Protein AF-A0A7C6Z0T1-F1 (afdb_monomer)

Mean predicted aligned error: 11.5 Å

Nearest PDB structures (foldseek):
  4zk5-assembly1_B  TM=3.422E-01  e=7.223E+00  Homo sapiens
  8opz-assembly1_A  TM=2.026E-01  e=3.268E+00  Acinetobacter phage APK16

Foldseek 3Di:
DDDDFLDDDFLVRDDQVDWDADLQLRHTWGFDDDPPTGTDDDDDPDDALSRLAGPRDDDPPRDPDLLLNLCVLCFQQWWWFFDDQQETWIKRFQDDAFPVLLVLCVVLQKKKWKQPVDPDPVQIDIDGSVPRGIDTAQAQDQFMAIAMPPHCPPVVNCVVPVPDDRNVRCCSRPGSGGRGDDLQQWKFFDDPGTTIIWGFAEEDEAQGKIKHKDLDDDDDFPQKDWDWRHWYWHDDRPDTRIITMTIIHRHDDDPRVQRSNVNSRYGYAHADWDKAWDDDDWDDDHQETEDLDQKTKIWTQGSVRDIWIWMGHQQDIGTPDPDPDDDQWDWDDDPHRWIFTWGHDPPDPTRTHRNHTYHHDNVVPPPPPPVPFDWDADPVRDTDTDDPVND

Secondary structure (DSSP, 8-state):
----SSPPPPGGG--TTS-EE-TTT--EEEEE-STT-EEEEPP-SS--HHHHT-TT--STT----HHHHHHHHTTBSPEEEEEETTEEEEEEE-----HHHHHHHHHTT-EEEE-TT-SSGGG-EEEEGGG-SEEEE-B--SEE-EEEES-TTSHHHHHHH-SSSTTHHHIIIIIT-EE---TTT-EEE-BTTEEEBPPTT-EEETT-EEEEEESSPPP-BTTEEEEEEEEEEEEETTEEEEEEEEEEEE-S--HHHHHHHHHTT-EEESS--EEEEEES-EEEETTEEEESSSEEEEEEE-TT--EEEEEEETTEEEESS------SEEEEE-SSS-EEEEE--SSS--PPPEEEEEEE-GGG---------EEEE-TTS-EEEE-TT--

Structure (mmCIF, N/CA/C/O backbone):
data_AF-A0A7C6Z0T1-F1
#
_entry.id   AF-A0A7C6Z0T1-F1
#
loop_
_atom_site.group_PDB
_atom_site.id
_atom_site.type_symbol
_atom_site.label_atom_id
_atom_site.label_alt_id
_atom_site.label_comp_id
_atom_site.label_asym_id
_atom_site.label_entity_id
_atom_site.label_seq_id
_atom_site.pdbx_PDB_ins_code
_atom_site.Cartn_x
_atom_site.Cartn_y
_atom_site.Cartn_z
_atom_site.occupancy
_atom_site.B_iso_or_equiv
_atom_site.auth_seq_id
_atom_site.auth_comp_id
_atom_site.auth_asym_id
_atom_site.auth_atom_id
_atom_site.pdbx_PDB_model_num
ATOM 1 N N . MET A 1 1 ? -2.998 4.174 37.903 1.00 24.50 1 MET A N 1
ATOM 2 C CA . MET A 1 1 ? -3.736 4.314 36.627 1.00 24.50 1 MET A CA 1
ATOM 3 C C . MET A 1 1 ? -2.753 4.295 35.470 1.00 24.50 1 MET A C 1
ATOM 5 O O . MET A 1 1 ? -1.890 5.161 35.370 1.00 24.50 1 MET A O 1
ATOM 9 N N . ASP A 1 2 ? -2.825 3.229 34.684 1.00 23.83 2 ASP A N 1
ATOM 10 C CA . ASP A 1 2 ? -1.781 2.740 33.786 1.00 23.83 2 ASP A CA 1
ATOM 11 C C . ASP A 1 2 ? -1.887 3.425 32.408 1.00 23.83 2 ASP A C 1
ATOM 13 O O . ASP A 1 2 ? -2.858 3.247 31.675 1.00 23.83 2 ASP A O 1
ATOM 17 N N . LYS A 1 3 ? -0.918 4.289 32.086 1.00 34.62 3 LYS A N 1
ATOM 18 C CA . LYS A 1 3 ? -0.900 5.140 30.885 1.00 34.62 3 LYS A CA 1
ATOM 19 C C . LYS A 1 3 ? -0.405 4.333 29.674 1.00 34.62 3 LYS A C 1
ATOM 21 O O . LYS A 1 3 ? 0.798 4.228 29.462 1.00 34.62 3 LYS A O 1
ATOM 26 N N . ARG A 1 4 ? -1.324 3.788 28.872 1.00 37.12 4 ARG A N 1
ATOM 27 C CA . ARG A 1 4 ? -1.044 3.054 27.621 1.00 37.12 4 ARG A CA 1
ATOM 28 C C . ARG A 1 4 ? -1.703 3.779 26.456 1.00 37.12 4 ARG A C 1
ATOM 30 O O . ARG A 1 4 ? -2.867 3.541 26.204 1.00 37.12 4 ARG A O 1
ATOM 37 N N . ASN A 1 5 ? -1.018 4.707 25.799 1.00 39.62 5 ASN A N 1
ATOM 38 C CA . ASN A 1 5 ? -1.567 5.411 24.635 1.00 39.62 5 ASN A CA 1
ATOM 39 C C . ASN A 1 5 ? -0.422 5.808 23.714 1.00 39.62 5 ASN A C 1
ATOM 41 O O . ASN A 1 5 ? 0.692 5.969 24.206 1.00 39.62 5 ASN A O 1
ATOM 45 N N . GLY A 1 6 ? -0.697 6.033 22.427 1.00 46.22 6 GLY A N 1
ATOM 46 C CA . GLY A 1 6 ? 0.229 6.540 21.399 1.00 46.22 6 GLY A CA 1
ATOM 47 C C . GLY A 1 6 ? 0.864 7.917 21.672 1.00 46.22 6 GLY A C 1
ATOM 48 O O . GLY A 1 6 ? 1.210 8.649 20.748 1.00 46.22 6 GLY A O 1
ATOM 49 N N . LYS A 1 7 ? 1.044 8.293 22.941 1.00 56.81 7 LYS A N 1
ATOM 50 C CA . LYS A 1 7 ? 1.884 9.400 23.375 1.00 56.81 7 LYS A CA 1
ATOM 51 C C . LYS A 1 7 ? 3.344 9.052 23.121 1.00 56.81 7 LYS A C 1
ATOM 53 O O . LYS A 1 7 ? 3.804 7.950 23.405 1.00 56.81 7 LYS A O 1
ATOM 58 N N . ARG A 1 8 ? 4.085 10.034 22.611 1.00 69.12 8 ARG A N 1
ATOM 59 C CA . ARG A 1 8 ? 5.542 9.957 22.548 1.00 69.12 8 ARG A CA 1
ATOM 60 C C . ARG A 1 8 ? 6.061 9.917 23.982 1.00 69.12 8 ARG A C 1
ATOM 62 O O . ARG A 1 8 ? 5.852 10.870 24.728 1.00 69.12 8 ARG A O 1
ATOM 69 N N . THR A 1 9 ? 6.696 8.817 24.354 1.00 76.69 9 THR A N 1
ATOM 70 C CA . THR A 1 9 ? 7.371 8.684 25.645 1.00 76.69 9 THR A CA 1
ATOM 71 C C . THR A 1 9 ? 8.794 9.189 25.483 1.00 76.69 9 THR A C 1
ATOM 73 O O . THR A 1 9 ? 9.476 8.802 24.535 1.00 76.69 9 THR A O 1
ATOM 76 N N . HIS A 1 10 ? 9.239 10.070 26.375 1.00 82.44 10 HIS A N 1
ATOM 77 C CA . HIS A 1 10 ? 10.649 10.426 26.456 1.00 82.44 10 HIS A CA 1
ATOM 78 C C . HIS A 1 10 ? 11.412 9.298 27.161 1.00 82.44 10 HIS A C 1
ATOM 80 O O . HIS A 1 10 ? 10.856 8.625 28.027 1.00 82.44 10 HIS A O 1
ATOM 86 N N . TYR A 1 11 ? 12.678 9.062 26.806 1.00 80.75 11 TYR A N 1
ATOM 87 C CA . TYR A 1 11 ? 13.440 7.928 27.349 1.00 80.75 11 TYR A CA 1
ATOM 88 C C . TYR A 1 11 ? 13.583 7.984 28.883 1.00 80.75 11 TYR A C 1
ATOM 90 O O . TYR A 1 11 ? 13.700 6.942 29.520 1.00 80.75 11 TYR A O 1
ATOM 98 N N . SER A 1 12 ? 13.535 9.182 29.479 1.00 82.50 12 SER A N 1
ATOM 99 C CA . SER A 1 12 ? 13.567 9.389 30.937 1.00 82.50 12 SER A CA 1
ATOM 100 C C . SER A 1 12 ? 12.354 8.802 31.654 1.00 82.50 12 SER A C 1
ATOM 102 O O . SER A 1 12 ? 12.466 8.355 32.789 1.00 82.50 12 SER A O 1
ATOM 104 N N . ASP A 1 13 ? 11.207 8.777 30.978 1.00 84.62 13 ASP A N 1
ATOM 105 C CA . ASP A 1 13 ? 9.925 8.356 31.549 1.00 84.62 13 ASP A CA 1
ATOM 106 C C . ASP A 1 13 ? 9.608 6.897 31.180 1.00 84.62 13 ASP A C 1
ATOM 108 O O . ASP A 1 13 ? 8.561 6.346 31.538 1.00 84.62 13 ASP A O 1
ATOM 112 N N . ALA A 1 14 ? 10.506 6.270 30.417 1.00 83.44 14 ALA A N 1
ATOM 113 C CA . ALA A 1 14 ? 10.336 4.941 29.878 1.00 83.44 14 ALA A CA 1
ATOM 114 C C . ALA A 1 14 ? 10.641 3.875 30.937 1.00 83.44 14 ALA A C 1
ATOM 116 O O . ALA A 1 14 ? 11.731 3.787 31.498 1.00 83.44 14 ALA A O 1
ATOM 117 N N . LYS A 1 15 ? 9.674 2.992 31.172 1.00 82.88 15 LYS A N 1
ATOM 118 C CA . LYS A 1 15 ? 9.852 1.790 31.994 1.00 82.88 15 LYS A CA 1
ATOM 119 C C . LYS A 1 15 ? 10.455 0.663 31.160 1.00 82.88 15 LYS A C 1
ATOM 121 O O . LYS A 1 15 ? 9.903 0.335 30.113 1.00 82.88 15 LYS A O 1
ATOM 126 N N . ARG A 1 16 ? 11.524 0.023 31.652 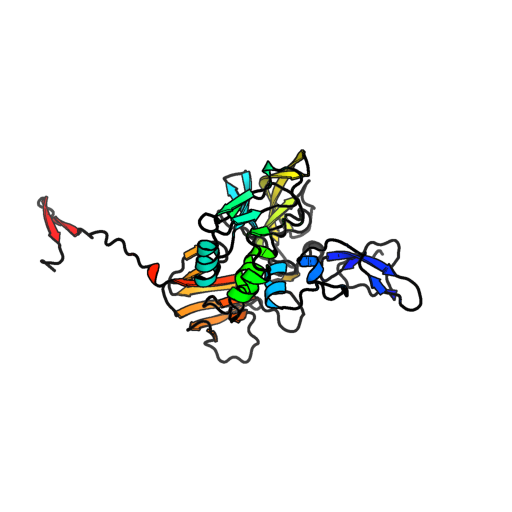1.00 78.31 16 ARG A N 1
ATOM 127 C CA . ARG A 1 16 ? 12.214 -1.096 30.969 1.00 78.31 16 ARG A CA 1
ATOM 128 C C . ARG A 1 16 ? 11.331 -2.318 30.696 1.00 78.31 16 ARG A C 1
ATOM 130 O O . ARG A 1 16 ? 11.587 -3.033 29.740 1.00 78.31 16 ARG A O 1
ATOM 137 N N . SER A 1 17 ? 10.308 -2.558 31.517 1.00 77.25 17 SER A N 1
ATOM 138 C CA . SER A 1 17 ? 9.376 -3.684 31.355 1.00 77.25 17 SER A CA 1
ATOM 139 C C . SER A 1 17 ? 8.344 -3.484 30.242 1.00 77.25 17 SER A C 1
ATOM 141 O O . SER A 1 17 ? 7.552 -4.384 29.974 1.00 77.25 17 SER A O 1
ATOM 143 N N . ILE A 1 18 ? 8.319 -2.309 29.609 1.00 80.62 18 ILE A N 1
ATOM 144 C CA . ILE A 1 18 ? 7.345 -1.963 28.577 1.00 80.62 18 ILE A CA 1
ATOM 145 C C . ILE A 1 18 ? 8.032 -2.011 27.206 1.00 80.62 18 ILE A C 1
ATOM 147 O O . ILE A 1 18 ? 9.097 -1.412 27.046 1.00 80.62 18 ILE A O 1
ATOM 151 N N . PRO A 1 19 ? 7.446 -2.690 26.203 1.00 82.19 19 PRO A N 1
ATOM 152 C CA . PRO A 1 19 ? 7.929 -2.613 24.832 1.00 82.19 19 PRO A CA 1
ATOM 153 C C . PRO A 1 19 ? 7.562 -1.259 24.213 1.00 82.19 19 PRO A C 1
ATOM 155 O O . PRO A 1 19 ? 6.434 -0.785 24.356 1.00 82.19 19 PRO A O 1
ATOM 158 N N . TYR A 1 20 ? 8.503 -0.662 23.486 1.00 85.06 20 TYR A N 1
ATOM 159 C CA . TYR A 1 20 ? 8.300 0.583 22.745 1.00 85.06 20 TYR A CA 1
ATOM 160 C C . TYR A 1 20 ? 8.510 0.345 21.259 1.00 85.06 20 TYR A C 1
ATOM 162 O O . TYR A 1 20 ? 9.234 -0.566 20.863 1.00 85.06 20 TYR A O 1
ATOM 170 N N . GLU A 1 21 ? 7.904 1.194 20.435 1.00 86.81 21 GLU A N 1
ATOM 171 C CA . GLU A 1 21 ? 8.063 1.162 18.986 1.00 86.81 21 GLU A CA 1
ATOM 172 C C . GLU A 1 21 ? 8.558 2.518 18.483 1.00 86.81 21 GLU A C 1
ATOM 174 O O . GLU A 1 21 ? 8.157 3.575 18.980 1.00 86.81 21 GLU A O 1
ATOM 179 N N . CYS A 1 22 ? 9.430 2.501 17.480 1.00 83.44 22 CYS A N 1
ATOM 180 C CA . CYS A 1 22 ? 9.864 3.704 16.801 1.00 83.44 22 CYS A CA 1
ATOM 181 C C . CYS A 1 22 ? 8.679 4.340 16.084 1.00 83.44 22 CYS A C 1
ATOM 183 O O . CYS A 1 22 ? 8.003 3.702 15.281 1.00 83.44 22 CYS A O 1
ATOM 185 N N . ARG A 1 23 ? 8.471 5.640 16.287 1.00 77.50 23 ARG A N 1
ATOM 186 C CA . ARG A 1 23 ? 7.412 6.381 15.593 1.00 77.50 23 ARG A CA 1
ATOM 187 C C . ARG A 1 23 ? 7.583 6.381 14.068 1.00 77.50 23 ARG A C 1
ATOM 189 O O . ARG A 1 23 ? 6.603 6.570 13.346 1.00 77.50 23 ARG A O 1
ATOM 196 N N . ASP A 1 24 ? 8.808 6.201 13.574 1.00 76.88 24 ASP A N 1
ATOM 197 C CA . ASP A 1 24 ? 9.100 6.355 12.157 1.00 76.88 24 ASP A CA 1
ATOM 198 C C . ASP A 1 24 ? 9.023 5.076 11.330 1.00 76.88 24 ASP A C 1
ATOM 200 O O . ASP A 1 24 ? 8.446 5.116 10.244 1.00 76.88 24 ASP A O 1
ATOM 204 N N . CYS A 1 25 ? 9.548 3.958 11.820 1.00 79.62 25 CYS A N 1
ATOM 205 C CA . CYS A 1 25 ? 9.440 2.661 11.141 1.00 79.62 25 CYS A CA 1
ATOM 206 C C . CYS A 1 25 ? 8.474 1.685 11.825 1.00 79.62 25 CYS A C 1
ATOM 208 O O . CYS A 1 25 ? 8.220 0.618 11.274 1.00 79.62 25 CYS A O 1
ATOM 210 N N . LEU A 1 26 ? 7.916 2.042 12.990 1.00 80.62 26 LEU A N 1
ATOM 211 C CA . LEU A 1 26 ? 7.033 1.192 13.801 1.00 80.62 26 LEU A CA 1
ATOM 212 C C . LEU A 1 26 ? 7.696 -0.118 14.255 1.00 80.62 26 LEU A C 1
ATOM 214 O O . LEU A 1 26 ? 7.017 -1.118 14.508 1.00 80.62 26 LEU A O 1
ATOM 218 N N . GLU A 1 27 ? 9.024 -0.128 14.334 1.00 84.88 27 GLU A N 1
ATOM 219 C CA . GLU A 1 27 ? 9.790 -1.273 14.814 1.00 84.88 27 GLU A CA 1
ATOM 220 C C . GLU A 1 27 ? 10.020 -1.210 16.314 1.00 84.88 27 GLU A C 1
ATOM 222 O O . GLU A 1 27 ? 10.119 -0.110 16.859 1.00 84.88 27 GLU A O 1
ATOM 227 N N . PRO A 1 28 ? 10.150 -2.363 16.989 1.00 87.00 28 PRO A N 1
ATOM 228 C CA . PRO A 1 28 ? 10.516 -2.389 18.392 1.00 87.00 28 PRO A CA 1
ATOM 229 C C . PRO A 1 28 ? 11.826 -1.635 18.649 1.00 87.00 28 PRO A C 1
ATOM 231 O O . PRO A 1 28 ? 12.829 -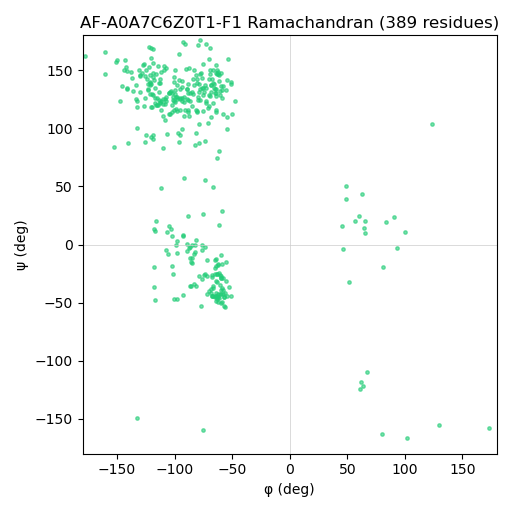1.845 17.964 1.00 87.00 28 PRO A O 1
ATOM 234 N N . VAL A 1 29 ? 11.817 -0.787 19.671 1.00 86.94 29 VAL A N 1
ATOM 235 C CA . VAL A 1 29 ? 13.000 -0.096 20.189 1.00 86.94 29 VAL A CA 1
ATOM 236 C C . VAL A 1 29 ? 13.185 -0.446 21.655 1.00 86.94 29 VAL A C 1
ATOM 238 O O . VAL A 1 29 ? 12.219 -0.633 22.397 1.00 86.94 29 VAL A O 1
ATOM 241 N N . HIS A 1 30 ? 14.439 -0.525 22.081 1.00 86.38 30 HIS A N 1
ATOM 242 C CA . HIS A 1 30 ? 14.788 -0.773 23.472 1.00 86.38 30 HIS A CA 1
ATOM 243 C C . HIS A 1 30 ? 15.379 0.484 24.107 1.00 86.38 30 HIS A C 1
ATOM 245 O O . HIS A 1 30 ? 16.011 1.308 23.440 1.00 86.38 30 HIS A O 1
ATOM 251 N N . LEU A 1 31 ? 15.167 0.621 25.414 1.00 86.31 31 LEU A N 1
ATOM 252 C CA . LEU A 1 31 ? 15.744 1.691 26.213 1.00 86.31 31 LEU A CA 1
ATOM 253 C C . LEU A 1 31 ? 17.189 1.335 26.577 1.00 86.31 31 LEU A C 1
ATOM 255 O O . LEU A 1 31 ? 17.421 0.403 27.351 1.00 86.31 31 LEU A O 1
ATOM 259 N N . ARG A 1 32 ? 18.161 2.093 26.065 1.00 84.12 32 ARG A N 1
ATOM 260 C CA . ARG A 1 32 ? 19.537 2.060 26.576 1.00 84.12 32 ARG A CA 1
ATOM 261 C C . ARG A 1 32 ? 19.607 2.875 27.863 1.00 84.12 32 ARG A C 1
ATOM 263 O O . ARG A 1 32 ? 19.059 3.970 27.933 1.00 84.12 32 ARG A O 1
ATOM 270 N N . GLY A 1 33 ? 20.256 2.327 28.888 1.00 77.81 33 GLY A N 1
ATOM 271 C CA . GLY A 1 33 ? 20.547 3.042 30.134 1.00 77.81 33 GLY A CA 1
ATOM 272 C C . GLY A 1 33 ? 21.919 3.722 30.115 1.00 77.81 33 GLY A C 1
ATOM 273 O O . GLY A 1 33 ? 22.709 3.507 29.200 1.00 77.81 33 GLY A O 1
ATOM 274 N N . GLY A 1 34 ? 22.220 4.496 31.160 1.00 79.06 34 GLY A N 1
ATOM 275 C CA . GLY A 1 34 ? 23.516 5.160 31.353 1.00 79.06 34 GLY A CA 1
ATOM 276 C C . GLY A 1 34 ? 23.500 6.649 30.994 1.00 79.06 34 GLY A C 1
ATOM 277 O O . GLY A 1 34 ? 22.436 7.240 30.834 1.00 79.06 34 GLY A O 1
ATOM 278 N N . LYS A 1 35 ? 24.690 7.260 30.870 1.00 75.81 35 LYS A N 1
ATOM 279 C CA . LYS A 1 35 ? 24.850 8.706 30.594 1.00 75.81 35 LYS A CA 1
ATOM 280 C C . LYS A 1 35 ? 24.207 9.153 29.270 1.00 75.81 35 LYS A C 1
ATOM 282 O O . LYS A 1 35 ? 23.764 10.288 29.173 1.00 75.81 35 LYS A O 1
ATOM 287 N N . ASN A 1 36 ? 24.097 8.242 28.301 1.00 79.56 36 ASN A N 1
ATOM 288 C CA . ASN A 1 36 ? 23.466 8.466 26.997 1.00 79.56 36 ASN A CA 1
ATOM 289 C C . ASN A 1 36 ? 22.170 7.652 26.873 1.00 79.56 36 ASN A C 1
ATOM 291 O O . ASN A 1 36 ? 21.998 6.897 25.914 1.00 79.56 36 ASN A O 1
ATOM 295 N N . ALA A 1 37 ? 21.296 7.723 27.881 1.00 83.19 37 ALA A N 1
ATOM 296 C CA . ALA A 1 37 ? 20.032 7.001 27.839 1.00 83.19 37 ALA A CA 1
ATOM 297 C C . ALA A 1 37 ? 19.189 7.464 26.641 1.00 83.19 37 ALA A C 1
ATOM 299 O O . ALA A 1 37 ? 18.990 8.657 26.429 1.00 83.19 37 ALA A O 1
ATOM 300 N N . CYS A 1 38 ? 18.723 6.516 25.834 1.00 85.88 38 CYS A N 1
ATOM 301 C CA . CYS A 1 38 ? 17.947 6.795 24.632 1.00 85.88 38 CYS A CA 1
ATOM 302 C C . CYS A 1 38 ? 17.167 5.556 24.187 1.00 85.88 38 CYS A C 1
ATOM 304 O O . CYS A 1 38 ? 17.437 4.433 24.625 1.00 85.88 38 CYS A O 1
ATOM 306 N N . PHE A 1 39 ? 16.203 5.753 23.291 1.00 86.81 39 PHE A N 1
ATOM 307 C CA . PHE A 1 39 ? 15.641 4.646 22.527 1.00 86.81 39 PHE A CA 1
ATOM 308 C C . PHE A 1 39 ? 16.576 4.284 21.387 1.00 86.81 39 PHE A C 1
ATOM 310 O O . PHE A 1 39 ? 17.087 5.164 20.697 1.00 86.81 39 PHE A O 1
ATOM 317 N N . SER A 1 40 ? 16.765 2.991 21.157 1.00 84.88 40 SER A N 1
ATOM 318 C CA . SER A 1 40 ? 17.551 2.537 20.022 1.00 84.88 40 SER A CA 1
ATOM 319 C C . SER A 1 40 ? 16.966 1.293 19.378 1.00 84.88 40 SER A C 1
ATOM 321 O O . SER A 1 40 ? 16.357 0.450 20.042 1.00 84.88 40 SER A O 1
ATOM 323 N N . HIS A 1 41 ? 17.182 1.190 18.074 1.00 85.75 41 HIS A N 1
ATOM 324 C CA . HIS A 1 41 ? 16.866 -0.001 17.310 1.00 85.75 41 HIS A CA 1
ATOM 325 C C . HIS A 1 41 ? 17.883 -1.109 17.571 1.00 85.75 41 HIS A C 1
ATOM 327 O O . HIS A 1 41 ? 19.046 -0.852 17.898 1.00 85.75 41 HIS A O 1
ATOM 333 N N . ASN A 1 42 ? 17.449 -2.349 17.366 1.00 81.25 42 ASN A N 1
ATOM 334 C CA . ASN A 1 42 ? 18.370 -3.474 17.291 1.00 81.25 42 ASN A CA 1
ATOM 335 C C . ASN A 1 42 ? 19.204 -3.388 15.997 1.00 81.25 42 ASN A C 1
ATOM 337 O O . ASN A 1 42 ? 18.686 -2.930 14.970 1.00 81.25 42 ASN A O 1
ATOM 341 N N . PRO A 1 43 ? 20.471 -3.836 16.016 1.00 78.62 43 PRO A N 1
ATOM 342 C CA . PRO A 1 43 ? 21.242 -4.041 14.794 1.00 78.62 43 PRO A CA 1
ATOM 343 C C . PRO A 1 43 ? 20.543 -5.077 13.903 1.00 78.62 43 PRO A C 1
ATOM 345 O O . PRO A 1 43 ? 20.135 -6.135 14.381 1.00 78.62 43 PRO A O 1
ATOM 348 N N . ILE A 1 44 ? 20.392 -4.775 12.611 1.00 79.69 44 ILE A N 1
ATOM 349 C CA . ILE A 1 44 ? 19.783 -5.673 11.618 1.00 79.69 44 ILE A CA 1
ATOM 350 C C . ILE A 1 44 ? 20.703 -5.698 10.401 1.00 79.69 44 ILE A C 1
ATOM 352 O O . ILE A 1 44 ? 20.899 -4.664 9.766 1.00 79.69 44 ILE A O 1
ATOM 356 N N . LEU A 1 45 ? 21.238 -6.876 10.068 1.00 71.25 45 LEU A N 1
ATOM 357 C CA . LEU A 1 45 ? 22.171 -7.050 8.947 1.00 71.25 45 LEU A CA 1
ATOM 358 C C . LEU A 1 45 ? 21.494 -6.792 7.589 1.00 71.25 45 LEU A C 1
ATOM 360 O O . LEU A 1 45 ? 22.021 -6.058 6.759 1.00 71.25 45 LEU A O 1
ATOM 364 N N . ASN A 1 46 ? 20.285 -7.326 7.387 1.00 78.00 46 ASN A N 1
ATOM 365 C CA . ASN A 1 46 ? 19.553 -7.226 6.122 1.00 78.00 46 ASN A CA 1
ATOM 366 C C . ASN A 1 46 ? 18.333 -6.320 6.261 1.00 78.00 46 ASN A C 1
ATOM 368 O O . ASN A 1 46 ? 17.214 -6.781 6.485 1.00 78.00 46 ASN A O 1
ATOM 372 N N . ARG A 1 47 ? 18.558 -5.008 6.151 1.00 82.75 47 ARG A N 1
ATOM 373 C CA . ARG A 1 47 ? 17.471 -4.036 6.282 1.00 82.75 47 ARG A CA 1
ATOM 374 C C . ARG A 1 47 ? 16.567 -3.976 5.055 1.00 82.75 47 ARG A C 1
ATOM 376 O O . ARG A 1 47 ? 17.045 -3.798 3.931 1.00 82.75 47 ARG A O 1
ATOM 383 N N . THR A 1 48 ? 15.261 -3.970 5.300 1.00 87.12 48 THR A N 1
ATOM 384 C CA . THR A 1 48 ? 14.240 -3.605 4.318 1.00 87.12 48 THR A CA 1
ATOM 385 C C . THR A 1 48 ? 14.385 -2.132 3.906 1.00 87.12 48 THR A C 1
ATOM 387 O O . THR A 1 48 ? 14.865 -1.299 4.685 1.00 87.12 48 THR A O 1
ATOM 390 N N . PRO A 1 49 ? 13.937 -1.754 2.702 1.00 87.62 49 PRO A N 1
ATOM 391 C CA . PRO A 1 49 ? 13.857 -0.357 2.277 1.00 87.62 49 PRO A CA 1
ATOM 392 C C . PRO A 1 49 ? 13.088 0.549 3.249 1.00 87.62 49 PRO A C 1
ATOM 394 O O . PRO A 1 49 ? 13.505 1.683 3.483 1.00 87.62 49 PRO A O 1
ATOM 397 N N . LEU A 1 50 ? 12.020 0.051 3.889 1.00 86.75 50 LEU A N 1
ATOM 398 C CA . LEU A 1 50 ? 11.299 0.808 4.919 1.00 86.75 50 LEU A CA 1
ATOM 399 C C . LEU A 1 50 ? 12.189 1.119 6.130 1.00 86.75 50 LEU A C 1
ATOM 401 O O . LEU A 1 50 ? 12.241 2.269 6.564 1.00 86.75 50 LEU A O 1
ATOM 405 N N . GLN A 1 51 ? 12.947 0.139 6.625 1.00 86.69 51 GLN A N 1
ATOM 406 C CA . GLN A 1 51 ? 13.913 0.350 7.711 1.00 86.69 51 GLN A CA 1
ATOM 407 C C . GLN A 1 51 ? 15.014 1.341 7.303 1.00 86.69 51 GLN A C 1
ATOM 409 O O . GLN A 1 51 ? 15.340 2.249 8.065 1.00 86.69 51 GLN A O 1
ATOM 414 N N . LYS A 1 52 ? 15.534 1.232 6.072 1.00 87.00 52 LYS A N 1
ATOM 415 C CA . LYS A 1 52 ? 16.550 2.151 5.519 1.00 87.00 52 LYS A CA 1
ATOM 416 C C . LYS A 1 52 ? 16.059 3.595 5.369 1.00 87.00 52 LYS A C 1
ATOM 418 O O . LYS A 1 52 ? 16.885 4.498 5.264 1.00 87.00 52 LYS A O 1
ATOM 423 N N . SER A 1 53 ? 14.746 3.828 5.367 1.00 86.38 53 SER A N 1
ATOM 424 C CA . SER A 1 53 ? 14.147 5.169 5.297 1.00 86.38 53 SER A CA 1
ATOM 425 C C . SER A 1 53 ? 13.980 5.856 6.658 1.00 86.38 53 SER A C 1
ATOM 427 O O . SER A 1 53 ? 13.678 7.050 6.712 1.00 86.38 53 SER A O 1
ATOM 429 N N . CYS A 1 54 ? 14.156 5.131 7.768 1.00 84.94 54 CYS A N 1
ATOM 430 C CA . CYS A 1 54 ? 13.908 5.682 9.094 1.00 84.94 54 CYS A CA 1
ATOM 431 C C . CYS A 1 54 ? 15.034 6.651 9.524 1.00 84.94 54 CYS A C 1
ATOM 433 O O . CYS A 1 54 ? 16.223 6.332 9.409 1.00 84.94 54 CYS A O 1
ATOM 435 N N . PRO A 1 55 ? 14.680 7.859 10.009 1.00 81.25 55 PRO A N 1
ATOM 436 C CA . PRO A 1 55 ? 15.644 8.907 10.324 1.00 81.25 55 PRO A CA 1
ATOM 437 C C . PRO A 1 55 ? 16.548 8.549 11.507 1.00 81.25 55 PRO A C 1
ATOM 439 O O . PRO A 1 55 ? 17.685 9.010 11.524 1.00 81.25 55 PRO A O 1
ATOM 442 N N . GLU A 1 56 ? 16.088 7.689 12.414 1.00 79.81 56 GLU A N 1
ATOM 443 C CA . GLU A 1 56 ? 16.803 7.270 13.628 1.00 79.81 56 GLU A CA 1
ATOM 444 C C . GLU A 1 56 ? 17.783 6.102 13.396 1.00 79.81 56 GLU A C 1
ATOM 446 O O . GLU A 1 56 ? 18.438 5.635 14.327 1.00 79.81 56 GLU A O 1
ATOM 451 N N . TYR A 1 57 ? 17.897 5.589 12.166 1.00 77.75 57 TYR A N 1
ATOM 452 C CA . TYR A 1 57 ? 18.990 4.682 11.807 1.00 77.75 57 TYR A CA 1
ATOM 453 C C . TYR A 1 57 ? 20.193 5.472 11.300 1.00 77.75 57 TYR A C 1
ATOM 455 O O . TYR A 1 57 ? 20.058 6.357 10.452 1.00 77.75 57 TYR A O 1
ATOM 463 N N . HIS A 1 58 ? 21.381 5.123 11.791 1.00 70.75 58 HIS A N 1
ATOM 464 C CA . HIS A 1 58 ? 22.637 5.823 11.490 1.00 70.75 58 HIS A CA 1
ATOM 465 C C . HIS A 1 58 ? 23.673 4.953 10.759 1.00 70.75 58 HIS A C 1
ATOM 467 O O . HIS A 1 58 ? 24.827 5.344 10.633 1.00 70.75 58 HIS A O 1
ATOM 473 N N . GLU A 1 59 ? 23.274 3.781 10.270 1.00 70.25 59 GLU A N 1
ATOM 474 C CA . GLU A 1 59 ? 24.162 2.845 9.571 1.00 70.25 59 GLU A CA 1
ATOM 475 C C . GLU A 1 59 ? 24.192 3.066 8.044 1.00 70.25 59 GLU A C 1
ATOM 477 O O . GLU A 1 59 ? 23.434 3.863 7.484 1.00 70.25 59 GLU A O 1
ATOM 482 N N . SER A 1 60 ? 25.093 2.351 7.365 1.00 67.44 60 SER A N 1
ATOM 483 C CA . SER A 1 60 ? 25.310 2.429 5.918 1.00 67.44 60 SER A CA 1
ATOM 484 C C . SER A 1 60 ? 24.084 1.976 5.101 1.00 67.44 60 SER A C 1
ATOM 486 O O . SER A 1 60 ? 23.305 1.114 5.509 1.00 67.44 60 SER A O 1
ATOM 488 N N . GLY A 1 61 ? 23.887 2.582 3.921 1.00 71.19 61 GLY A N 1
ATOM 489 C CA . GLY A 1 61 ? 22.777 2.247 3.013 1.00 71.19 61 GLY A CA 1
ATOM 490 C C . GLY A 1 61 ? 21.436 2.929 3.321 1.00 71.19 61 GLY A C 1
ATOM 491 O O . GLY A 1 61 ? 20.396 2.456 2.861 1.00 71.19 61 GLY A O 1
ATOM 492 N N . LYS A 1 62 ? 21.444 4.024 4.091 1.00 80.69 62 LYS A N 1
ATOM 493 C CA . LYS A 1 62 ? 20.259 4.842 4.388 1.00 80.69 62 LYS A CA 1
ATOM 494 C C . LYS A 1 62 ? 19.715 5.538 3.136 1.00 80.69 62 LYS A C 1
ATOM 496 O O . LYS A 1 62 ? 20.465 6.091 2.332 1.00 80.69 62 LYS A O 1
ATOM 501 N N . THR A 1 63 ? 18.393 5.551 2.993 1.00 79.44 63 THR A N 1
ATOM 502 C CA . THR A 1 63 ? 17.707 6.252 1.903 1.00 79.44 63 THR A CA 1
ATOM 503 C C . THR A 1 63 ? 17.439 7.693 2.321 1.00 79.44 63 THR A C 1
ATOM 505 O O . THR A 1 63 ? 16.652 7.941 3.229 1.00 79.44 63 THR A O 1
ATOM 508 N N . TYR A 1 64 ? 18.073 8.653 1.644 1.00 75.94 64 TYR A N 1
ATOM 509 C CA . TYR A 1 64 ? 17.898 10.088 1.921 1.00 75.94 64 TYR A CA 1
ATOM 510 C C . TYR A 1 64 ? 16.978 10.797 0.920 1.00 75.94 64 TYR A C 1
ATOM 512 O O . TYR A 1 64 ? 16.478 11.891 1.190 1.00 75.94 64 TYR A O 1
ATOM 520 N N . ASN A 1 65 ? 16.751 10.197 -0.251 1.00 81.69 65 ASN A N 1
ATOM 521 C CA . ASN A 1 65 ? 15.937 10.803 -1.293 1.00 81.69 65 ASN A CA 1
ATOM 522 C C . ASN A 1 65 ? 14.457 10.828 -0.875 1.00 81.69 65 ASN A C 1
ATOM 524 O O . ASN A 1 65 ? 13.834 9.788 -0.673 1.00 81.69 65 ASN A O 1
ATOM 528 N N . LYS A 1 66 ? 13.875 12.029 -0.783 1.00 80.00 66 LYS A N 1
ATOM 529 C CA . LYS A 1 66 ? 12.484 12.230 -0.343 1.00 80.00 66 LYS A CA 1
ATOM 530 C C . LYS A 1 66 ? 11.450 11.530 -1.232 1.00 80.00 66 LYS A C 1
ATOM 532 O O . LYS A 1 66 ? 10.437 11.075 -0.712 1.00 80.00 66 LYS A O 1
ATOM 537 N N . LEU A 1 67 ? 11.683 11.449 -2.546 1.00 78.81 67 LEU A N 1
ATOM 538 C CA . LEU A 1 67 ? 10.782 10.750 -3.469 1.00 78.81 67 LEU A CA 1
ATOM 539 C C . LEU A 1 67 ? 10.841 9.243 -3.254 1.00 78.81 67 LEU A C 1
ATOM 541 O O . LEU A 1 67 ? 9.809 8.585 -3.267 1.00 78.81 67 LEU A O 1
ATOM 545 N N . ASP A 1 68 ? 12.027 8.698 -3.022 1.00 83.31 68 ASP A N 1
ATOM 546 C CA . ASP A 1 68 ? 12.195 7.262 -2.794 1.00 83.31 68 ASP A CA 1
ATOM 547 C C . ASP A 1 68 ? 11.544 6.867 -1.463 1.00 83.31 68 ASP A C 1
ATOM 549 O O . ASP A 1 68 ? 10.739 5.939 -1.413 1.00 83.31 68 ASP A O 1
ATOM 553 N N . ILE A 1 69 ? 11.766 7.666 -0.412 1.00 83.50 69 ILE A N 1
ATOM 554 C CA . ILE A 1 69 ? 11.072 7.540 0.879 1.00 83.50 69 ILE A CA 1
ATOM 555 C C . ILE A 1 69 ? 9.548 7.613 0.691 1.00 83.50 69 ILE A C 1
ATOM 557 O O . ILE A 1 69 ? 8.816 6.839 1.310 1.00 83.50 69 ILE A O 1
ATOM 561 N N . LEU A 1 70 ? 9.044 8.515 -0.158 1.00 84.00 70 LEU A N 1
ATOM 562 C CA . LEU A 1 70 ? 7.614 8.616 -0.457 1.00 84.00 70 LEU A CA 1
ATOM 563 C C . LEU A 1 70 ? 7.076 7.306 -1.053 1.00 84.00 70 LEU A C 1
ATOM 565 O O . LEU A 1 70 ? 6.096 6.772 -0.535 1.00 84.00 70 LEU A O 1
ATOM 569 N N . TYR A 1 71 ? 7.724 6.756 -2.083 1.00 86.06 71 TYR A N 1
ATOM 570 C CA . TYR A 1 71 ? 7.320 5.472 -2.671 1.00 86.06 71 TYR A CA 1
ATOM 571 C C . TYR A 1 71 ? 7.405 4.328 -1.657 1.00 86.06 71 TYR A C 1
ATOM 573 O O . TYR A 1 71 ? 6.439 3.585 -1.502 1.00 86.06 71 TYR A O 1
ATOM 581 N N . ILE A 1 72 ? 8.498 4.233 -0.895 1.00 87.75 72 ILE A N 1
ATOM 582 C CA . ILE A 1 72 ? 8.688 3.215 0.150 1.00 87.75 72 ILE A CA 1
ATOM 583 C C . ILE A 1 72 ? 7.558 3.261 1.192 1.00 87.75 72 ILE A C 1
ATOM 585 O O . ILE A 1 72 ? 6.985 2.223 1.522 1.00 87.75 72 ILE A O 1
ATOM 589 N N . ASN A 1 73 ? 7.167 4.448 1.672 1.00 85.38 73 ASN A N 1
ATOM 590 C CA . ASN A 1 73 ? 6.066 4.597 2.639 1.00 85.38 73 ASN A CA 1
ATOM 591 C C . ASN A 1 73 ? 4.690 4.247 2.053 1.00 85.38 73 ASN A C 1
ATOM 593 O O . ASN A 1 73 ? 3.801 3.789 2.776 1.00 85.38 73 ASN A O 1
ATOM 597 N N . ASN A 1 74 ? 4.530 4.414 0.740 1.00 86.50 74 ASN A N 1
ATOM 598 C CA . ASN A 1 74 ? 3.360 3.957 -0.010 1.00 86.50 74 ASN A CA 1
ATOM 599 C C . ASN A 1 74 ? 3.444 2.454 -0.366 1.00 86.50 74 ASN A C 1
ATOM 601 O O . ASN A 1 74 ? 2.534 1.905 -0.983 1.00 86.50 74 ASN A O 1
ATOM 605 N N . GLY A 1 75 ? 4.487 1.761 0.106 1.00 86.06 75 GLY A N 1
ATOM 606 C CA . GLY A 1 75 ? 4.664 0.315 -0.002 1.00 86.06 75 GLY A CA 1
ATOM 607 C C . GLY A 1 75 ? 5.597 -0.146 -1.119 1.00 86.06 75 GLY A C 1
ATOM 608 O O . GLY A 1 75 ? 5.624 -1.344 -1.386 1.00 86.06 75 GLY A O 1
ATOM 609 N N . GLY A 1 76 ? 6.337 0.771 -1.750 1.00 87.56 76 GLY A N 1
ATOM 610 C CA . GLY A 1 76 ? 7.083 0.503 -2.976 1.00 87.56 76 GLY A CA 1
ATOM 611 C C . GLY A 1 76 ? 6.098 0.248 -4.110 1.00 87.56 76 GLY A C 1
ATOM 612 O O . GLY A 1 76 ? 5.375 1.156 -4.525 1.00 87.56 76 GLY A O 1
ATOM 613 N N . ILE A 1 77 ? 6.023 -1.003 -4.554 1.00 91.50 77 ILE A N 1
ATOM 614 C CA . ILE A 1 77 ? 4.966 -1.465 -5.451 1.00 91.50 77 ILE A CA 1
ATOM 615 C C . ILE A 1 77 ? 3.649 -1.575 -4.651 1.00 91.50 77 ILE A C 1
ATOM 617 O O . ILE A 1 77 ? 3.583 -2.305 -3.654 1.00 91.50 77 ILE A O 1
ATOM 621 N N . PRO A 1 78 ? 2.582 -0.862 -5.052 1.00 90.19 78 PRO A N 1
ATOM 622 C CA . PRO A 1 78 ? 1.344 -0.788 -4.287 1.00 90.19 78 PRO A CA 1
ATOM 623 C C . PRO A 1 78 ? 0.598 -2.127 -4.256 1.00 90.19 78 PRO A C 1
ATOM 625 O O . PRO A 1 78 ? 0.443 -2.813 -5.268 1.00 90.19 78 PRO A O 1
ATOM 628 N N . LEU A 1 79 ? 0.085 -2.467 -3.072 1.00 92.56 79 LEU A N 1
ATOM 629 C CA . LEU A 1 79 ? -0.623 -3.714 -2.797 1.00 92.56 79 LEU A CA 1
ATOM 630 C C . LEU A 1 79 ? -2.136 -3.479 -2.758 1.00 92.56 79 LEU A C 1
ATOM 632 O O . LEU A 1 79 ? -2.614 -2.589 -2.053 1.00 92.56 79 LEU A O 1
ATOM 636 N N . TYR A 1 80 ? -2.881 -4.299 -3.491 1.00 93.00 80 TYR A N 1
ATOM 637 C CA . TYR A 1 80 ? -4.330 -4.210 -3.629 1.00 93.00 80 TYR A CA 1
ATOM 638 C C . TYR A 1 80 ? -4.988 -5.460 -3.078 1.00 93.00 80 TYR A C 1
ATOM 640 O O . TYR A 1 80 ? -4.582 -6.575 -3.398 1.00 93.00 80 TYR A O 1
ATOM 648 N N . LEU A 1 81 ? -6.040 -5.256 -2.297 1.00 94.56 81 LEU A N 1
ATOM 649 C CA . LEU A 1 81 ? -6.935 -6.288 -1.811 1.00 94.56 81 LEU A CA 1
ATOM 650 C C . LEU A 1 81 ? -8.141 -6.369 -2.752 1.00 94.56 81 LEU A C 1
ATOM 652 O O . LEU A 1 81 ? -9.096 -5.604 -2.626 1.00 94.56 81 LEU A O 1
ATOM 656 N N . CYS A 1 82 ? -8.068 -7.270 -3.726 1.00 92.94 82 CYS A N 1
ATOM 657 C CA . CYS A 1 82 ? -9.097 -7.478 -4.742 1.00 92.94 82 CYS A CA 1
ATOM 658 C C . CYS A 1 82 ? -10.135 -8.486 -4.243 1.00 92.94 82 CYS A C 1
ATOM 660 O O . CYS A 1 82 ? -9.766 -9.513 -3.666 1.00 92.94 82 CYS A O 1
ATOM 662 N N . ASN A 1 83 ? -11.419 -8.227 -4.485 1.00 90.62 83 ASN A N 1
ATOM 663 C CA . ASN A 1 83 ? -12.493 -9.166 -4.167 1.00 90.62 83 ASN A CA 1
ATOM 664 C C . ASN A 1 83 ? -12.934 -9.953 -5.409 1.00 90.62 83 ASN A C 1
ATOM 666 O O . ASN A 1 83 ? -12.877 -9.497 -6.546 1.00 90.62 83 ASN A O 1
ATOM 670 N N . SER A 1 84 ? -13.389 -11.174 -5.169 1.00 87.12 84 SER A N 1
ATOM 671 C CA . SER A 1 84 ? -14.116 -12.007 -6.119 1.00 87.12 84 SER A CA 1
ATOM 672 C C . SER A 1 84 ? -15.204 -12.709 -5.310 1.00 87.12 84 SER A C 1
ATOM 674 O O . SER A 1 84 ? -14.988 -13.750 -4.681 1.00 87.12 84 SER A O 1
ATOM 676 N N . GLY A 1 85 ? -16.351 -12.037 -5.184 1.00 86.00 85 GLY A N 1
ATOM 677 C CA . GLY A 1 85 ? -17.387 -12.410 -4.221 1.00 86.00 85 GLY A CA 1
ATOM 678 C C . GLY A 1 85 ? -16.874 -12.337 -2.776 1.00 86.00 85 GLY A C 1
ATOM 679 O O . GLY A 1 85 ? -16.379 -11.301 -2.339 1.00 86.00 85 GLY A O 1
ATOM 680 N N . LYS A 1 86 ? -16.979 -13.449 -2.035 1.00 90.19 86 LYS A N 1
ATOM 681 C CA . LYS A 1 86 ? -16.531 -13.570 -0.629 1.00 90.19 86 LYS A CA 1
ATOM 682 C C . LYS A 1 86 ? -15.058 -13.974 -0.479 1.00 90.19 86 LYS A C 1
ATOM 684 O O . LYS A 1 86 ? -14.564 -14.080 0.644 1.00 90.19 86 LYS A O 1
ATOM 689 N N . ASN A 1 87 ? -14.367 -14.225 -1.588 1.00 94.19 87 ASN A N 1
ATOM 690 C CA . ASN A 1 87 ? -12.960 -14.599 -1.591 1.00 94.19 87 ASN A CA 1
ATOM 691 C C . ASN A 1 87 ? -12.123 -13.411 -2.047 1.00 94.19 87 ASN A C 1
ATOM 693 O O . ASN A 1 87 ? -12.395 -12.800 -3.079 1.00 94.19 87 ASN A O 1
ATOM 697 N N . PHE A 1 88 ? -11.087 -13.101 -1.284 1.00 95.50 88 PHE A N 1
ATOM 698 C CA . PHE A 1 88 ? -10.177 -12.012 -1.590 1.00 95.50 88 PHE A CA 1
ATOM 699 C C . PHE A 1 88 ? -8.816 -12.540 -2.022 1.00 95.50 88 PHE A C 1
ATOM 701 O O . PHE A 1 88 ? -8.408 -13.641 -1.653 1.00 95.50 88 PHE A O 1
ATOM 708 N N . LYS A 1 89 ? -8.111 -11.734 -2.814 1.00 95.31 89 LYS A N 1
ATOM 709 C CA . LYS A 1 89 ? -6.744 -11.993 -3.268 1.00 95.31 89 LYS A CA 1
ATOM 710 C C . LYS A 1 89 ? -5.938 -10.707 -3.194 1.00 95.31 89 LYS A C 1
ATOM 712 O O . LYS A 1 89 ? -6.480 -9.623 -3.405 1.00 95.31 89 LYS A O 1
ATOM 717 N N . LEU A 1 90 ? -4.642 -10.835 -2.939 1.00 94.88 90 LEU A N 1
ATOM 718 C CA . LEU A 1 90 ? -3.728 -9.705 -2.981 1.00 94.88 90 LEU A CA 1
ATOM 719 C C . LEU A 1 90 ? -3.000 -9.648 -4.320 1.00 94.88 90 LEU A C 1
ATOM 721 O O . LEU A 1 90 ? -2.553 -10.665 -4.853 1.00 94.88 90 LEU A O 1
ATOM 725 N N . ARG A 1 91 ? -2.880 -8.441 -4.864 1.00 93.81 91 ARG A N 1
ATOM 726 C CA . ARG A 1 91 ? -2.153 -8.171 -6.106 1.00 93.81 91 ARG A CA 1
ATOM 727 C C . ARG A 1 91 ? -1.262 -6.956 -5.912 1.00 93.81 91 ARG A C 1
ATOM 729 O O . ARG A 1 91 ? -1.745 -5.896 -5.519 1.00 93.81 91 ARG A O 1
ATOM 736 N N . ALA A 1 92 ? 0.028 -7.111 -6.175 1.00 93.31 92 ALA A N 1
ATOM 737 C CA . ALA A 1 92 ? 0.970 -6.003 -6.225 1.00 93.31 92 ALA A CA 1
ATOM 738 C C . ALA A 1 92 ? 1.047 -5.500 -7.670 1.00 93.31 92 ALA A C 1
ATOM 740 O O . ALA A 1 92 ? 1.525 -6.230 -8.536 1.00 93.31 92 ALA A O 1
ATOM 741 N N . TYR A 1 93 ? 0.530 -4.302 -7.946 1.00 90.62 93 TYR A N 1
ATOM 742 C CA . TYR A 1 93 ? 0.472 -3.758 -9.308 1.00 90.62 93 TYR A CA 1
ATOM 743 C C . TYR A 1 93 ? 1.715 -2.928 -9.599 1.00 90.62 93 TYR A C 1
ATOM 745 O O . TYR A 1 93 ? 2.003 -1.966 -8.888 1.00 90.62 93 TYR A O 1
ATOM 753 N N . PHE A 1 94 ? 2.444 -3.295 -10.648 1.00 89.69 94 PHE A N 1
ATOM 754 C CA . PHE A 1 94 ? 3.664 -2.604 -11.040 1.00 89.69 94 PHE A CA 1
ATOM 755 C C . PHE A 1 94 ? 3.306 -1.285 -11.717 1.00 89.69 94 PHE A C 1
ATOM 757 O O . PHE A 1 94 ? 2.711 -1.265 -12.790 1.00 89.69 94 PHE A O 1
ATOM 764 N N . SER A 1 95 ? 3.678 -0.173 -11.083 1.00 85.19 95 SER A N 1
ATOM 765 C CA . SER A 1 95 ? 3.415 1.160 -11.624 1.00 85.19 95 SER A CA 1
ATOM 766 C C . SER A 1 95 ? 4.131 1.367 -12.954 1.00 85.19 95 SER A C 1
ATOM 768 O O . SER A 1 95 ? 5.272 0.934 -13.133 1.00 85.19 95 SER A O 1
ATOM 770 N N . THR A 1 96 ? 3.529 2.127 -13.859 1.00 83.50 96 THR A N 1
ATOM 771 C CA . THR A 1 96 ? 4.082 2.347 -15.193 1.00 83.50 96 THR A CA 1
ATOM 772 C C . THR A 1 96 ? 5.387 3.155 -15.117 1.00 83.50 96 THR A C 1
ATOM 774 O O . THR A 1 96 ? 5.415 4.304 -14.647 1.00 83.50 96 THR A O 1
ATOM 777 N N . ILE A 1 97 ? 6.488 2.601 -15.626 1.00 83.31 97 ILE A N 1
ATOM 778 C CA . ILE A 1 97 ? 7.785 3.295 -15.761 1.00 83.31 97 ILE A CA 1
ATOM 779 C C . ILE A 1 97 ? 7.791 4.253 -16.966 1.00 83.31 97 ILE A C 1
ATOM 781 O O . ILE A 1 97 ? 6.787 4.397 -17.670 1.00 83.31 97 ILE A O 1
ATOM 785 N N . SER A 1 98 ? 8.865 5.016 -17.163 1.00 78.69 98 SER A N 1
ATOM 786 C CA . SER A 1 98 ? 9.005 5.866 -18.348 1.00 78.69 98 SER A CA 1
ATOM 787 C C . SER A 1 98 ? 9.198 5.019 -19.610 1.00 78.69 98 SER A C 1
ATOM 789 O O . SER A 1 98 ? 9.777 3.935 -19.557 1.00 78.69 98 SER A O 1
ATOM 791 N N . GLU A 1 99 ? 8.751 5.522 -20.763 1.00 79.88 99 GLU A N 1
ATOM 792 C CA . GLU A 1 99 ? 8.904 4.818 -22.045 1.00 79.88 99 GLU A CA 1
ATOM 793 C C . GLU A 1 99 ? 10.380 4.553 -22.375 1.00 79.88 99 GLU A C 1
ATOM 795 O O . GLU A 1 99 ? 10.740 3.488 -22.868 1.00 79.88 99 GLU A O 1
ATOM 800 N N . ASN A 1 100 ? 11.258 5.499 -22.040 1.00 78.56 100 ASN A N 1
ATOM 801 C CA . ASN A 1 100 ? 12.696 5.332 -22.202 1.00 78.56 100 ASN A CA 1
ATOM 802 C C . ASN A 1 100 ? 13.246 4.212 -21.301 1.00 78.56 100 ASN A C 1
ATOM 804 O O . ASN A 1 100 ? 14.006 3.372 -21.777 1.00 78.56 100 ASN A O 1
ATOM 808 N N . SER A 1 101 ? 12.849 4.170 -20.026 1.00 82.00 101 SER A N 1
ATOM 809 C CA . SER A 1 101 ? 13.224 3.089 -19.103 1.00 82.00 101 SER A CA 1
ATOM 810 C C . SER A 1 101 ? 12.723 1.734 -19.608 1.00 82.00 101 SER A C 1
ATOM 812 O O . SER A 1 101 ? 13.480 0.767 -19.633 1.00 82.00 101 SER A O 1
ATOM 814 N N . PHE A 1 102 ? 11.485 1.682 -20.100 1.00 85.12 102 PHE A N 1
ATOM 815 C CA . PHE A 1 102 ? 10.893 0.481 -20.685 1.00 85.12 102 PHE A CA 1
ATOM 816 C C . PHE A 1 102 ? 11.650 0.004 -21.934 1.00 85.12 102 PHE A C 1
ATOM 818 O O . PHE A 1 102 ? 12.044 -1.159 -22.004 1.00 85.12 102 PHE A O 1
ATOM 825 N N . LYS A 1 103 ? 11.933 0.900 -22.893 1.00 83.88 103 LYS A N 1
ATOM 826 C CA . LYS A 1 103 ? 12.712 0.583 -24.106 1.00 83.88 103 LYS A CA 1
ATOM 827 C C . LYS A 1 103 ? 14.096 0.041 -23.763 1.00 83.88 103 LYS A C 1
ATOM 829 O O . LYS A 1 103 ? 14.517 -0.947 -24.356 1.00 83.88 103 LYS A O 1
ATOM 834 N N . LYS A 1 104 ? 14.779 0.643 -22.787 1.00 81.56 104 LYS A N 1
ATOM 835 C CA . LYS A 1 104 ? 16.099 0.184 -22.335 1.00 81.56 104 LYS A CA 1
ATOM 836 C C . LYS A 1 104 ? 16.047 -1.206 -21.703 1.00 81.56 104 LYS A C 1
ATOM 838 O O . LYS A 1 104 ? 16.874 -2.049 -22.036 1.00 81.56 104 LYS A O 1
ATOM 843 N N . LEU A 1 105 ? 15.065 -1.465 -20.838 1.00 85.44 105 LEU A N 1
ATOM 844 C CA . LEU A 1 105 ? 14.855 -2.795 -20.263 1.00 85.44 105 LEU A CA 1
ATOM 845 C C . LEU A 1 105 ? 14.578 -3.841 -21.351 1.00 85.44 105 LEU A C 1
ATOM 847 O O . LEU A 1 105 ? 15.164 -4.920 -21.329 1.00 85.44 105 LEU A O 1
ATOM 851 N N . LYS A 1 106 ? 13.747 -3.500 -22.342 1.00 86.88 106 LYS A N 1
ATOM 852 C CA . LYS A 1 106 ? 13.455 -4.370 -23.487 1.00 86.88 106 LYS A CA 1
ATOM 853 C C . LYS A 1 106 ? 14.702 -4.653 -24.331 1.00 86.88 106 LYS A C 1
ATOM 855 O O . LYS A 1 106 ? 14.973 -5.809 -24.641 1.00 86.88 106 LYS A O 1
ATOM 860 N N . GLN A 1 107 ? 15.489 -3.627 -24.663 1.00 84.81 107 GLN A N 1
ATOM 861 C CA . GLN A 1 107 ? 16.753 -3.773 -25.400 1.00 84.81 107 GLN A CA 1
ATOM 862 C C . GLN A 1 107 ? 17.757 -4.656 -24.652 1.00 84.81 107 GLN A C 1
ATOM 864 O O . GLN A 1 107 ? 18.431 -5.478 -25.266 1.00 84.81 107 GLN A O 1
ATOM 869 N N . ALA A 1 108 ? 17.817 -4.526 -23.327 1.00 82.75 108 ALA A N 1
ATOM 870 C CA . ALA A 1 108 ? 18.657 -5.355 -22.470 1.00 82.75 108 ALA A CA 1
ATOM 871 C C . ALA A 1 108 ? 18.101 -6.774 -22.242 1.00 82.75 108 ALA A C 1
ATOM 873 O O . ALA A 1 108 ? 18.724 -7.545 -21.517 1.00 82.75 108 ALA A O 1
ATOM 874 N N . LYS A 1 109 ? 16.935 -7.116 -22.820 1.00 86.50 109 LYS A N 1
ATOM 875 C CA . LYS A 1 109 ? 16.194 -8.364 -22.561 1.00 86.50 109 LYS A CA 1
ATOM 876 C C . LYS A 1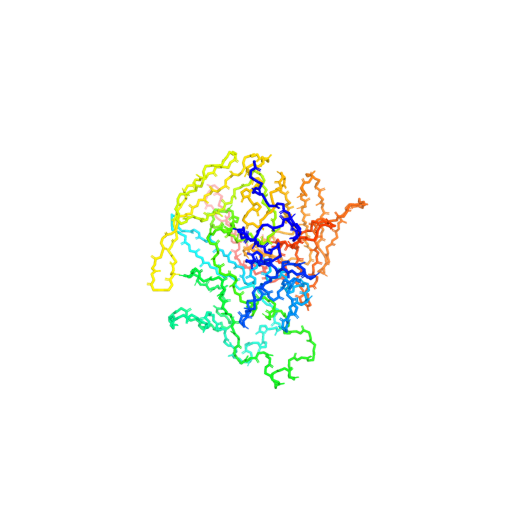 109 ? 16.037 -8.636 -21.061 1.00 86.50 109 LYS A C 1
ATOM 878 O O . LYS A 1 109 ? 16.176 -9.769 -20.603 1.00 86.50 109 LYS A O 1
ATOM 883 N N . ALA A 1 110 ? 15.783 -7.572 -20.301 1.00 87.69 110 ALA A N 1
ATOM 884 C CA . ALA A 1 110 ? 15.780 -7.638 -18.855 1.00 87.69 110 ALA A CA 1
ATOM 885 C C . ALA A 1 110 ? 14.612 -8.482 -18.328 1.00 87.69 110 ALA A C 1
ATOM 887 O O . ALA A 1 110 ? 13.490 -8.423 -18.843 1.00 87.69 110 ALA A O 1
ATOM 888 N N . LYS A 1 111 ? 14.881 -9.232 -17.262 1.00 91.50 111 LYS A N 1
ATOM 889 C CA . LYS A 1 111 ? 13.908 -10.027 -16.516 1.00 91.50 111 LYS A CA 1
ATOM 890 C C . LYS A 1 111 ? 13.728 -9.448 -15.123 1.00 91.50 111 LYS A C 1
ATOM 892 O O . LYS A 1 111 ? 14.694 -9.047 -14.473 1.00 91.50 111 LYS A O 1
ATOM 897 N N . ILE A 1 112 ? 12.482 -9.423 -14.665 1.00 92.38 112 ILE A N 1
ATOM 898 C CA . ILE A 1 112 ? 12.129 -9.000 -13.314 1.00 92.38 112 ILE A CA 1
ATOM 899 C C . ILE A 1 112 ? 11.849 -10.237 -12.476 1.00 92.38 112 ILE A C 1
ATOM 901 O O . ILE A 1 112 ? 10.944 -11.013 -12.780 1.00 92.38 112 ILE A O 1
ATOM 905 N N . TYR A 1 113 ? 12.620 -10.395 -11.412 1.00 92.25 113 TYR A N 1
ATOM 906 C CA . TYR A 1 113 ? 12.481 -11.473 -10.451 1.00 92.25 113 TYR A CA 1
ATOM 907 C C . TYR A 1 113 ? 11.771 -10.937 -9.221 1.00 92.25 113 TYR A C 1
ATOM 909 O O . TYR A 1 113 ? 12.220 -9.966 -8.613 1.00 92.25 113 TYR A O 1
ATOM 917 N N . VAL A 1 114 ? 10.668 -11.569 -8.852 1.00 91.94 114 VAL A N 1
ATOM 918 C CA . VAL A 1 114 ? 9.862 -11.208 -7.689 1.00 91.94 114 VAL A CA 1
ATOM 919 C C . VAL A 1 114 ? 9.952 -12.325 -6.665 1.00 91.94 114 VAL A C 1
ATOM 921 O O . VAL A 1 114 ? 9.906 -13.503 -7.019 1.00 91.94 114 VAL A O 1
ATOM 924 N N . ASN A 1 115 ? 10.063 -11.924 -5.403 1.00 84.38 115 ASN A N 1
ATOM 925 C CA . ASN A 1 115 ? 10.187 -12.792 -4.246 1.00 84.38 115 ASN A CA 1
ATOM 926 C C . ASN A 1 115 ? 11.455 -13.658 -4.266 1.00 84.38 115 ASN A C 1
ATOM 928 O O . ASN A 1 115 ? 11.425 -14.844 -3.972 1.00 84.38 115 ASN A O 1
ATOM 932 N N . THR A 1 116 ? 12.603 -13.080 -4.634 1.00 69.06 116 THR A N 1
ATOM 933 C CA . THR A 1 116 ? 13.860 -13.852 -4.775 1.00 69.06 116 THR A CA 1
ATOM 934 C C . THR A 1 116 ? 14.358 -14.498 -3.483 1.00 69.06 116 THR A C 1
ATOM 936 O O . THR A 1 116 ? 15.213 -15.377 -3.526 1.00 69.06 116 THR A O 1
ATOM 939 N N . THR A 1 117 ? 13.840 -14.047 -2.347 1.00 73.50 117 THR A N 1
ATOM 940 C CA . THR A 1 117 ? 14.145 -14.539 -1.004 1.00 73.50 117 THR A CA 1
ATOM 941 C C . THR A 1 117 ? 13.100 -15.529 -0.488 1.00 73.50 117 THR A C 1
ATOM 943 O O . THR A 1 117 ? 13.262 -16.029 0.623 1.00 73.50 117 THR A O 1
ATOM 946 N N . ALA A 1 118 ? 12.089 -15.874 -1.302 1.00 75.06 118 ALA A N 1
ATOM 947 C CA . ALA A 1 118 ? 11.089 -16.874 -0.955 1.00 75.06 118 ALA A CA 1
ATOM 948 C C . ALA A 1 118 ? 11.745 -18.197 -0.572 1.00 75.06 118 ALA A C 1
ATOM 950 O O . ALA A 1 118 ? 12.694 -18.655 -1.229 1.00 75.06 118 ALA A O 1
ATOM 951 N N . PHE A 1 119 ? 11.165 -18.837 0.441 1.00 69.56 119 PHE A N 1
ATOM 952 C CA . PHE A 1 119 ? 11.571 -20.167 0.866 1.00 69.56 119 PHE A CA 1
ATOM 953 C C . PHE A 1 119 ? 11.323 -21.204 -0.243 1.00 69.56 119 PHE A C 1
ATOM 955 O O . PHE A 1 119 ? 12.198 -22.014 -0.537 1.00 69.56 119 PHE A O 1
ATOM 962 N N . GLN A 1 120 ? 10.151 -21.158 -0.885 1.00 69.31 120 GLN A N 1
ATOM 963 C CA . GLN A 1 120 ? 9.786 -22.062 -1.976 1.00 69.31 120 GLN A CA 1
ATOM 964 C C . GLN A 1 120 ? 10.117 -21.442 -3.333 1.00 69.31 120 GLN A C 1
ATOM 966 O O . GLN A 1 120 ? 9.806 -20.279 -3.591 1.00 69.31 120 GLN A O 1
ATOM 971 N N . GLU A 1 121 ? 10.702 -22.235 -4.228 1.00 74.19 121 GLU A N 1
ATOM 972 C CA . GLU A 1 121 ? 11.040 -21.788 -5.582 1.00 74.19 121 GLU A CA 1
ATOM 973 C C . GLU A 1 121 ? 9.794 -21.402 -6.396 1.00 74.19 121 GLU A C 1
ATOM 975 O O . GLU A 1 121 ? 9.826 -20.442 -7.155 1.00 74.19 121 GLU A O 1
ATOM 980 N N . GLU A 1 122 ? 8.660 -22.060 -6.152 1.00 71.19 122 GLU A N 1
ATOM 981 C CA . GLU A 1 122 ? 7.365 -21.781 -6.794 1.00 71.19 122 GLU A CA 1
ATOM 982 C C . GLU A 1 122 ? 6.797 -20.383 -6.487 1.00 71.19 122 GLU A C 1
ATOM 984 O O . GLU A 1 122 ? 5.991 -19.836 -7.253 1.00 71.19 122 GLU A O 1
ATOM 989 N N . ASP A 1 123 ? 7.193 -19.809 -5.348 1.00 72.19 123 ASP A N 1
ATOM 990 C CA . ASP A 1 123 ? 6.812 -18.457 -4.948 1.00 72.19 123 ASP A CA 1
ATOM 991 C C . ASP A 1 123 ? 7.757 -17.409 -5.562 1.00 72.19 123 ASP A C 1
ATOM 993 O O . ASP A 1 123 ? 7.424 -16.222 -5.585 1.00 72.19 123 ASP A O 1
ATOM 997 N N . ARG A 1 124 ? 8.892 -17.836 -6.137 1.00 84.69 124 ARG A N 1
ATOM 998 C CA . ARG A 1 124 ? 9.761 -16.994 -6.964 1.00 84.69 124 ARG A CA 1
ATOM 999 C C . ARG A 1 124 ? 9.155 -16.903 -8.354 1.00 84.69 124 ARG A C 1
ATOM 1001 O O . ARG A 1 124 ? 8.847 -17.904 -8.997 1.00 84.69 124 ARG A O 1
ATOM 1008 N N . ARG A 1 125 ? 8.971 -15.684 -8.850 1.00 89.81 125 ARG A N 1
ATOM 1009 C CA . ARG A 1 125 ? 8.391 -15.460 -10.179 1.00 89.81 125 ARG A CA 1
ATOM 1010 C C . ARG A 1 125 ? 9.335 -14.652 -11.036 1.00 89.81 125 ARG A C 1
ATOM 1012 O O . ARG A 1 125 ? 9.910 -13.670 -10.574 1.00 89.81 125 ARG A O 1
ATOM 1019 N N . VAL A 1 126 ? 9.449 -15.055 -12.293 1.00 91.69 126 VAL A N 1
ATOM 1020 C CA . VAL A 1 126 ? 10.252 -14.365 -13.297 1.00 91.69 126 VAL A CA 1
ATOM 1021 C C . VAL A 1 126 ? 9.316 -13.833 -14.363 1.00 91.69 126 VAL A C 1
ATOM 1023 O O . VAL A 1 126 ? 8.528 -14.583 -14.937 1.00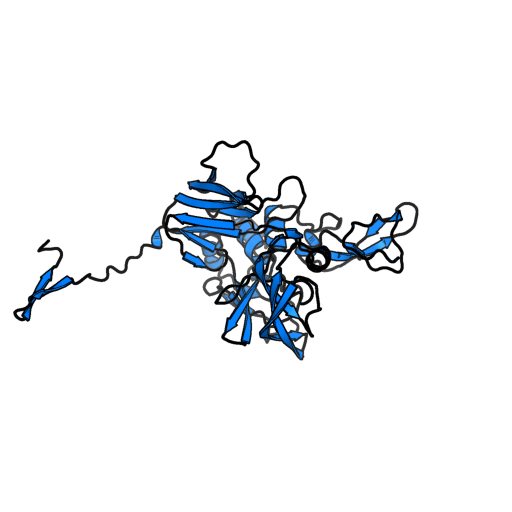 91.69 126 VAL A O 1
ATOM 1026 N N . TYR A 1 127 ? 9.410 -12.538 -14.626 1.00 92.19 127 TYR A N 1
ATOM 1027 C CA . TYR A 1 127 ? 8.600 -11.862 -15.624 1.00 92.19 127 TYR A CA 1
ATOM 1028 C C . TYR A 1 127 ? 9.485 -11.211 -16.673 1.00 92.19 127 TYR A C 1
ATOM 1030 O O . TYR A 1 127 ? 10.491 -10.571 -16.360 1.00 92.19 127 TYR A O 1
ATOM 1038 N N . ASN A 1 128 ? 9.050 -11.310 -17.925 1.00 89.75 128 ASN A N 1
ATOM 1039 C CA . ASN A 1 128 ? 9.487 -10.370 -18.945 1.00 89.75 128 ASN A CA 1
ATOM 1040 C C . ASN A 1 128 ? 8.852 -9.012 -18.646 1.00 89.75 128 ASN A C 1
ATOM 1042 O O . ASN A 1 128 ? 7.685 -8.938 -18.256 1.00 89.75 128 ASN A O 1
ATOM 1046 N N . VAL A 1 129 ? 9.606 -7.939 -18.871 1.00 86.25 129 VAL A N 1
ATOM 1047 C CA . VAL A 1 129 ? 9.171 -6.562 -18.578 1.00 86.25 129 VAL A CA 1
ATOM 1048 C C . VAL A 1 129 ? 7.877 -6.190 -19.316 1.00 86.25 129 VAL A C 1
ATOM 1050 O O . VAL A 1 129 ? 7.084 -5.409 -18.803 1.00 86.25 129 VAL A O 1
ATOM 1053 N N . GLU A 1 130 ? 7.626 -6.789 -20.481 1.00 86.19 130 GLU A N 1
ATOM 1054 C CA . GLU A 1 130 ? 6.423 -6.558 -21.294 1.00 86.19 130 GLU A CA 1
ATOM 1055 C C . GLU A 1 130 ? 5.150 -7.169 -20.695 1.00 86.19 130 GLU A C 1
ATOM 1057 O O . GLU A 1 130 ? 4.061 -6.645 -20.905 1.00 86.19 130 GLU A O 1
ATOM 1062 N N . ASN A 1 131 ? 5.287 -8.242 -19.912 1.00 85.62 131 ASN A N 1
ATOM 1063 C CA . ASN A 1 131 ? 4.161 -9.011 -19.373 1.00 85.62 131 ASN A CA 1
ATOM 1064 C C . ASN A 1 131 ? 3.949 -8.757 -17.872 1.00 85.62 131 ASN A C 1
ATOM 1066 O O . ASN A 1 131 ? 3.206 -9.483 -17.210 1.00 85.62 131 ASN A O 1
ATOM 1070 N N . LEU A 1 132 ? 4.618 -7.746 -17.315 1.00 86.88 132 LEU A N 1
ATOM 1071 C CA . LEU A 1 132 ? 4.588 -7.441 -15.892 1.00 86.88 132 LEU A CA 1
ATOM 1072 C C . LEU A 1 132 ? 3.549 -6.361 -15.581 1.00 86.88 132 LEU A C 1
ATOM 1074 O O . LEU A 1 132 ? 3.857 -5.174 -15.541 1.00 86.88 132 LEU A O 1
ATOM 1078 N N . SER A 1 133 ? 2.312 -6.788 -15.338 1.00 86.38 133 SER A N 1
ATOM 1079 C CA . SER A 1 133 ? 1.232 -5.904 -14.875 1.00 86.38 133 SER A CA 1
ATOM 1080 C C . SER A 1 133 ? 1.042 -5.982 -13.359 1.00 86.38 133 SER A C 1
ATOM 1082 O O . SER A 1 133 ? 0.973 -4.960 -12.672 1.00 86.38 133 SER A O 1
ATOM 1084 N N . PHE A 1 134 ? 0.997 -7.196 -12.811 1.00 91.56 134 PHE A N 1
ATOM 1085 C CA . PHE A 1 134 ? 0.899 -7.428 -11.376 1.00 91.56 134 PHE A CA 1
ATOM 1086 C C . PHE A 1 134 ? 1.573 -8.734 -10.954 1.00 91.56 134 PHE A C 1
ATOM 1088 O O . PHE A 1 134 ? 1.729 -9.661 -11.744 1.00 91.56 134 PHE A O 1
ATOM 1095 N N . TYR A 1 135 ? 1.910 -8.817 -9.670 1.00 91.88 135 TYR A N 1
ATOM 1096 C CA . TYR A 1 135 ? 2.334 -10.040 -8.997 1.00 91.88 135 TYR A CA 1
ATOM 1097 C C . TYR A 1 135 ? 1.245 -10.493 -8.006 1.00 91.88 135 TYR A C 1
ATOM 1099 O O . TYR A 1 135 ? 0.824 -9.689 -7.163 1.00 91.88 135 TYR A O 1
ATOM 1107 N N . PRO A 1 136 ? 0.743 -11.741 -8.089 1.00 92.06 136 PRO A N 1
ATOM 1108 C CA . PRO A 1 136 ? -0.181 -12.276 -7.096 1.00 92.06 136 PRO A CA 1
ATOM 1109 C C . PRO A 1 136 ? 0.567 -12.526 -5.783 1.00 92.06 136 PRO A C 1
ATOM 1111 O O . PRO A 1 136 ? 1.474 -13.349 -5.724 1.00 92.06 136 PRO A O 1
ATOM 1114 N N . VAL A 1 137 ? 0.172 -11.826 -4.721 1.00 92.25 137 VAL A N 1
ATOM 1115 C CA . VAL A 1 137 ? 0.779 -12.000 -3.397 1.00 92.25 137 VAL A CA 1
ATOM 1116 C C . VAL A 1 137 ? -0.007 -13.062 -2.639 1.00 92.25 137 VAL A C 1
ATOM 1118 O O . VAL A 1 137 ? -1.185 -12.881 -2.335 1.00 92.25 137 VAL A O 1
ATOM 1121 N N . ASN A 1 138 ? 0.653 -14.173 -2.339 1.00 90.25 138 ASN A N 1
ATOM 1122 C CA . ASN A 1 138 ? 0.090 -15.333 -1.651 1.00 90.25 138 ASN A CA 1
ATOM 1123 C C . ASN A 1 138 ? 0.777 -15.613 -0.304 1.00 90.25 138 ASN A C 1
ATOM 1125 O O . ASN A 1 138 ? 0.575 -16.688 0.239 1.00 90.25 138 ASN A O 1
ATOM 1129 N N . THR A 1 139 ? 1.570 -14.682 0.231 1.00 89.88 139 THR A N 1
ATOM 1130 C CA . THR A 1 139 ? 2.360 -14.843 1.463 1.00 89.88 139 THR A CA 1
ATOM 1131 C C . THR A 1 139 ? 2.081 -13.713 2.457 1.00 89.88 139 THR A C 1
ATOM 1133 O O . THR A 1 139 ? 1.669 -12.618 2.061 1.00 89.88 139 THR A O 1
ATOM 1136 N N . ILE A 1 140 ? 2.305 -13.974 3.748 1.00 89.75 140 ILE A N 1
ATOM 1137 C CA . ILE A 1 140 ? 2.275 -12.963 4.818 1.00 89.75 140 ILE A CA 1
ATOM 1138 C C . ILE A 1 140 ? 3.652 -12.351 5.120 1.00 89.75 140 ILE A C 1
ATOM 1140 O O . ILE A 1 140 ? 3.808 -11.642 6.116 1.00 89.75 140 ILE A O 1
ATOM 1144 N N . GLU A 1 141 ? 4.672 -12.646 4.310 1.00 88.44 141 GLU A N 1
ATOM 1145 C CA . GLU A 1 141 ? 5.991 -12.030 4.454 1.00 88.44 141 GLU A CA 1
ATOM 1146 C C . GLU A 1 141 ? 5.883 -10.503 4.514 1.00 88.44 141 GLU A C 1
ATOM 1148 O O . GLU A 1 141 ? 5.097 -9.882 3.800 1.00 88.44 141 GLU A O 1
ATOM 1153 N N . LYS A 1 142 ? 6.679 -9.875 5.384 1.00 86.50 142 LYS A N 1
ATOM 1154 C CA . LYS A 1 142 ? 6.618 -8.421 5.611 1.00 86.50 142 LYS A CA 1
ATOM 1155 C C . LYS A 1 142 ? 7.209 -7.615 4.455 1.00 86.50 142 LYS A C 1
ATOM 1157 O O . LYS A 1 142 ? 6.854 -6.448 4.273 1.00 86.50 142 LYS A O 1
ATOM 1162 N N . TRP A 1 143 ? 8.115 -8.215 3.692 1.00 89.50 143 TRP A N 1
ATOM 1163 C CA . TRP A 1 143 ? 8.753 -7.603 2.535 1.00 89.50 143 TRP A CA 1
ATOM 1164 C C . TRP A 1 143 ? 9.015 -8.657 1.473 1.00 89.50 143 TRP A C 1
ATOM 1166 O O . TRP A 1 143 ? 9.481 -9.738 1.807 1.00 89.50 143 TRP A O 1
ATOM 1176 N N . ILE A 1 144 ? 8.730 -8.323 0.219 1.00 91.88 144 ILE A N 1
ATOM 1177 C CA . ILE A 1 144 ? 8.960 -9.188 -0.934 1.00 91.88 144 ILE A CA 1
ATOM 1178 C C . ILE A 1 144 ? 9.935 -8.461 -1.854 1.00 91.88 144 ILE A C 1
ATOM 1180 O O . ILE A 1 144 ? 9.648 -7.364 -2.351 1.00 91.88 144 ILE A O 1
ATOM 1184 N N . ASP A 1 145 ? 11.095 -9.072 -2.069 1.00 91.19 145 ASP A N 1
ATOM 1185 C CA . ASP A 1 145 ? 12.167 -8.471 -2.855 1.00 91.19 145 ASP A CA 1
ATOM 1186 C C . ASP A 1 145 ? 11.878 -8.532 -4.353 1.00 91.19 145 ASP A C 1
ATOM 1188 O O . ASP A 1 145 ? 11.358 -9.523 -4.869 1.00 91.19 145 ASP A O 1
ATOM 1192 N N . VAL A 1 146 ? 12.272 -7.476 -5.063 1.00 92.19 146 VAL A N 1
ATOM 1193 C CA . VAL A 1 146 ? 12.185 -7.396 -6.522 1.00 92.19 146 VAL A CA 1
ATOM 1194 C C . VAL A 1 146 ? 13.556 -7.054 -7.081 1.00 92.19 146 VAL A C 1
ATOM 1196 O O . VAL A 1 146 ? 14.169 -6.065 -6.682 1.00 92.19 146 VAL A O 1
ATOM 1199 N N . LYS A 1 147 ? 14.038 -7.872 -8.015 1.00 90.50 147 LYS A N 1
ATOM 1200 C CA . LYS A 1 147 ? 15.327 -7.703 -8.690 1.00 90.50 147 LYS A CA 1
ATOM 1201 C C . LYS A 1 147 ? 15.126 -7.606 -10.196 1.00 90.50 147 LYS A C 1
ATOM 1203 O O . LYS A 1 147 ? 14.170 -8.146 -10.743 1.00 90.50 147 LYS A O 1
ATOM 1208 N N . CYS A 1 148 ? 16.042 -6.918 -10.860 1.00 88.50 148 CYS A N 1
ATOM 1209 C CA . CYS A 1 148 ? 16.099 -6.818 -12.313 1.00 88.50 148 CYS A CA 1
ATOM 1210 C C . CYS A 1 148 ? 17.435 -7.389 -12.781 1.00 88.50 148 CYS A C 1
ATOM 1212 O O . CYS A 1 148 ? 18.471 -6.972 -12.261 1.00 88.50 148 CYS A O 1
ATOM 1214 N N . GLU A 1 149 ? 17.412 -8.298 -13.756 1.00 85.75 149 GLU A N 1
ATOM 1215 C CA . GLU A 1 149 ? 18.622 -8.814 -14.405 1.00 85.75 149 GLU A CA 1
ATOM 1216 C C . GLU A 1 149 ? 18.584 -8.558 -15.919 1.00 85.75 149 GLU A C 1
ATOM 1218 O O . GLU A 1 149 ? 17.534 -8.784 -16.521 1.00 85.75 149 GLU A O 1
ATOM 1223 N N . PRO A 1 150 ? 19.687 -8.118 -16.553 1.00 78.75 150 PRO A N 1
ATOM 1224 C CA . PRO A 1 150 ? 20.967 -7.789 -15.922 1.00 78.75 150 PRO A CA 1
ATOM 1225 C C . PRO A 1 150 ? 20.829 -6.616 -14.941 1.00 78.75 150 PRO A C 1
ATOM 1227 O O . PRO A 1 150 ? 19.935 -5.775 -15.078 1.00 78.75 150 PRO A O 1
ATOM 1230 N N . SER A 1 151 ? 21.669 -6.611 -13.901 1.00 72.75 151 SER A N 1
ATOM 1231 C CA . SER A 1 151 ? 21.585 -5.606 -12.840 1.00 72.75 151 SER A CA 1
ATOM 1232 C C . SER A 1 151 ? 21.754 -4.212 -13.433 1.00 72.75 151 SER A C 1
ATOM 1234 O O . SER A 1 151 ? 22.757 -3.916 -14.081 1.00 72.75 151 SER A O 1
ATOM 1236 N N . ILE A 1 152 ? 20.802 -3.318 -13.156 1.00 67.19 152 ILE A N 1
ATOM 1237 C CA . ILE A 1 152 ? 20.902 -1.910 -13.568 1.00 67.19 152 ILE A CA 1
ATOM 1238 C C . ILE A 1 152 ? 22.086 -1.180 -12.902 1.00 67.19 152 ILE A C 1
ATOM 1240 O O . ILE A 1 152 ? 22.431 -0.069 -13.304 1.00 67.19 152 ILE A O 1
ATOM 1244 N N . PHE A 1 153 ? 22.694 -1.794 -11.880 1.00 57.78 153 PHE A N 1
ATOM 1245 C CA . PHE A 1 153 ? 23.831 -1.266 -11.126 1.00 57.78 153 PHE A CA 1
ATOM 1246 C C . PHE A 1 153 ? 25.184 -1.812 -11.586 1.00 57.78 153 PHE A C 1
ATOM 1248 O O . PHE A 1 153 ? 26.206 -1.327 -11.099 1.00 57.78 153 PHE A O 1
ATOM 1255 N N . ASP A 1 154 ? 25.200 -2.795 -12.488 1.00 56.59 154 ASP A N 1
ATOM 1256 C CA . ASP A 1 154 ? 26.436 -3.350 -13.038 1.00 56.59 154 ASP A CA 1
ATOM 1257 C C . ASP A 1 154 ? 27.250 -2.239 -13.718 1.00 56.59 154 ASP A C 1
ATOM 1259 O O . ASP A 1 154 ? 26.680 -1.431 -14.443 1.00 56.59 154 ASP A O 1
ATOM 1263 N N . ALA A 1 155 ? 28.555 -2.136 -13.461 1.00 50.91 155 ALA A N 1
ATOM 1264 C CA . ALA A 1 155 ? 29.371 -0.967 -13.806 1.00 50.91 155 ALA A CA 1
ATOM 1265 C C . ALA A 1 155 ? 29.392 -0.658 -15.316 1.00 50.91 155 ALA A C 1
ATOM 1267 O O . ALA A 1 155 ? 29.483 0.512 -15.710 1.00 50.91 155 ALA A O 1
ATOM 1268 N N . ASP A 1 156 ? 29.242 -1.679 -16.158 1.00 51.66 156 ASP A N 1
ATOM 1269 C CA . ASP A 1 156 ? 29.206 -1.546 -17.617 1.00 51.66 156 ASP A CA 1
ATOM 1270 C C . ASP A 1 156 ? 27.816 -1.158 -18.138 1.00 51.66 156 ASP A C 1
ATOM 1272 O O . ASP A 1 156 ? 27.687 -0.339 -19.056 1.00 51.66 156 ASP A O 1
ATOM 1276 N N . VAL A 1 157 ? 26.758 -1.643 -17.482 1.00 52.78 157 VAL A N 1
ATOM 1277 C CA . VAL A 1 157 ? 25.378 -1.185 -17.702 1.00 52.78 157 VAL A CA 1
ATOM 1278 C C . VAL A 1 157 ? 25.241 0.255 -17.205 1.00 52.78 157 VAL A C 1
ATOM 1280 O O . VAL A 1 157 ? 24.759 1.125 -17.922 1.00 52.78 157 VAL A O 1
ATOM 1283 N N . LYS A 1 158 ? 25.780 0.558 -16.026 1.00 51.25 158 LYS A N 1
ATOM 1284 C CA . LYS A 1 158 ? 25.820 1.874 -15.394 1.00 51.25 158 LYS A CA 1
ATOM 1285 C C . LYS A 1 158 ? 26.538 2.884 -16.287 1.00 51.25 158 LYS A C 1
ATOM 1287 O O . LYS A 1 158 ? 25.948 3.913 -16.593 1.00 51.25 158 LYS A O 1
ATOM 1292 N N . ARG A 1 159 ? 27.736 2.588 -16.808 1.00 50.38 159 ARG A N 1
ATOM 1293 C CA . ARG A 1 159 ? 28.441 3.478 -17.758 1.00 50.38 159 ARG A CA 1
ATOM 1294 C C . ARG A 1 159 ? 27.624 3.778 -19.021 1.00 50.38 159 ARG A C 1
ATOM 1296 O O . ARG A 1 159 ? 27.592 4.927 -19.448 1.00 50.38 159 ARG A O 1
ATOM 1303 N N . LYS A 1 160 ? 26.892 2.799 -19.568 1.00 52.66 160 LYS A N 1
ATOM 1304 C CA . LYS A 1 160 ? 25.983 3.014 -20.714 1.00 52.66 160 LYS A CA 1
ATOM 1305 C C . LYS A 1 160 ? 24.678 3.740 -20.347 1.00 52.66 160 LYS A C 1
ATOM 1307 O O . LYS A 1 160 ? 24.069 4.379 -21.202 1.00 52.66 160 LYS A O 1
ATOM 1312 N N . TRP A 1 161 ? 24.213 3.639 -19.101 1.00 53.59 161 TRP A N 1
ATOM 1313 C CA . TRP A 1 161 ? 22.886 4.113 -18.686 1.00 53.59 161 TRP A CA 1
ATOM 1314 C C . TRP A 1 161 ? 22.897 5.460 -17.950 1.00 53.59 161 TRP A C 1
ATOM 1316 O O . TRP A 1 161 ? 21.873 6.150 -17.988 1.00 53.59 161 TRP A O 1
ATOM 1326 N N . LEU A 1 162 ? 24.010 5.843 -17.304 1.00 44.09 162 LEU A N 1
ATOM 1327 C CA . LEU A 1 162 ? 24.083 6.958 -16.348 1.00 44.09 162 LEU A CA 1
ATOM 1328 C C . LEU A 1 162 ? 24.475 8.329 -16.918 1.00 44.09 162 LEU A C 1
ATOM 1330 O O . LEU A 1 162 ? 24.572 9.274 -16.135 1.00 44.09 162 LEU A O 1
ATOM 1334 N N . HIS A 1 163 ? 24.597 8.511 -18.238 1.00 42.94 163 HIS A N 1
ATOM 1335 C CA . HIS A 1 163 ? 24.643 9.862 -18.831 1.00 42.94 163 HIS A CA 1
ATOM 1336 C C . HIS A 1 163 ? 23.265 10.555 -18.836 1.00 42.94 163 HIS A C 1
ATOM 1338 O O . HIS A 1 163 ? 22.742 11.007 -19.850 1.00 42.94 163 HIS A O 1
ATOM 1344 N N . GLY A 1 164 ? 22.679 10.652 -17.641 1.00 41.94 164 GLY A N 1
ATOM 1345 C CA . GLY A 1 164 ? 21.494 11.435 -17.325 1.00 41.94 164 GLY A CA 1
ATOM 1346 C C . GLY A 1 164 ? 20.393 10.581 -16.716 1.00 41.94 164 GLY A C 1
ATOM 1347 O O . GLY A 1 164 ? 19.744 9.858 -17.456 1.00 41.94 164 GLY A O 1
ATOM 1348 N N . ILE A 1 165 ? 20.201 10.681 -15.390 1.00 48.75 165 ILE A N 1
ATOM 1349 C CA . ILE A 1 165 ? 18.952 10.684 -14.570 1.00 48.75 165 ILE A CA 1
ATOM 1350 C C . ILE A 1 165 ? 17.843 9.621 -14.856 1.00 48.75 165 ILE A C 1
ATOM 1352 O O . ILE A 1 165 ? 16.874 9.501 -14.111 1.00 48.75 165 ILE A O 1
ATOM 1356 N N . LYS A 1 166 ? 17.970 8.766 -15.871 1.00 51.66 166 LYS A N 1
ATOM 1357 C CA . LYS A 1 166 ? 16.861 8.063 -16.539 1.00 51.66 166 LYS A CA 1
ATOM 1358 C C . LYS A 1 166 ? 16.688 6.589 -16.135 1.00 51.66 166 LYS A C 1
ATOM 1360 O O . LYS A 1 166 ? 15.893 5.908 -16.761 1.00 51.66 166 LYS A O 1
ATOM 1365 N N . GLY A 1 167 ? 17.419 6.092 -15.132 1.00 55.22 167 GLY A N 1
ATOM 1366 C CA . GLY A 1 167 ? 17.194 4.769 -14.510 1.00 55.22 167 GLY A CA 1
ATOM 1367 C C . GLY A 1 167 ? 16.555 4.834 -13.114 1.00 55.22 167 GLY A C 1
ATOM 1368 O O . GLY A 1 167 ? 16.147 3.815 -12.563 1.00 55.22 167 GLY A O 1
ATOM 1369 N N . ALA A 1 168 ? 16.437 6.040 -12.549 1.00 68.62 168 ALA A N 1
ATOM 1370 C CA . ALA A 1 168 ? 15.981 6.255 -11.177 1.00 68.62 168 ALA A CA 1
ATOM 1371 C C . ALA A 1 168 ? 14.478 5.993 -10.973 1.00 68.62 168 ALA A C 1
ATOM 1373 O O . ALA A 1 168 ? 14.005 5.976 -9.841 1.00 68.62 168 ALA A O 1
ATOM 1374 N N . ASP A 1 169 ? 13.682 5.865 -12.038 1.00 76.69 169 ASP A N 1
ATOM 1375 C CA . ASP A 1 169 ? 12.260 5.534 -11.925 1.00 76.69 169 ASP A CA 1
ATOM 1376 C C . ASP A 1 169 ? 12.017 4.031 -11.741 1.00 76.69 169 ASP A C 1
ATOM 1378 O O . ASP A 1 169 ? 11.131 3.688 -10.966 1.00 76.69 169 ASP A O 1
ATOM 1382 N N . ILE A 1 170 ? 12.812 3.151 -12.363 1.00 84.00 170 ILE A N 1
ATOM 1383 C CA . ILE A 1 170 ? 12.743 1.694 -12.141 1.00 84.00 170 ILE A CA 1
ATOM 1384 C C . ILE A 1 170 ? 13.114 1.374 -10.693 1.00 84.00 170 ILE A C 1
ATOM 1386 O O . ILE A 1 170 ? 12.378 0.670 -10.005 1.00 84.00 170 ILE A O 1
ATOM 1390 N N . GLU A 1 171 ? 14.228 1.928 -10.211 1.00 83.25 171 GLU A N 1
ATOM 1391 C CA . GLU A 1 171 ? 14.681 1.719 -8.834 1.00 83.25 171 GLU A CA 1
ATOM 1392 C C . GLU A 1 171 ? 13.602 2.136 -7.826 1.00 83.25 171 GLU A C 1
ATOM 1394 O O . GLU A 1 171 ? 13.142 1.328 -7.019 1.00 83.25 171 GLU A O 1
ATOM 1399 N N . ARG A 1 172 ? 13.118 3.374 -7.965 1.00 84.38 172 ARG A N 1
ATOM 1400 C CA . ARG A 1 172 ? 12.110 3.967 -7.086 1.00 84.38 172 ARG A CA 1
ATOM 1401 C C . ARG A 1 172 ? 10.754 3.265 -7.133 1.00 84.38 172 ARG A C 1
ATOM 1403 O O . ARG A 1 172 ? 10.107 3.132 -6.098 1.00 84.38 172 ARG A O 1
ATOM 1410 N N . LYS A 1 173 ? 10.277 2.886 -8.324 1.00 85.94 173 LYS A N 1
ATOM 1411 C CA . LYS A 1 173 ? 8.927 2.326 -8.494 1.00 85.94 173 LYS A CA 1
ATOM 1412 C C . LYS A 1 173 ? 8.885 0.821 -8.271 1.00 85.94 173 LYS A C 1
ATOM 1414 O O . LYS A 1 173 ? 7.865 0.333 -7.798 1.00 85.94 173 LYS A O 1
ATOM 1419 N N . TRP A 1 174 ? 9.933 0.094 -8.660 1.00 89.81 174 TRP A N 1
ATOM 1420 C CA . TRP A 1 174 ? 9.925 -1.371 -8.703 1.00 89.81 174 TRP A CA 1
ATOM 1421 C C . TRP A 1 174 ? 10.936 -2.000 -7.743 1.00 89.81 174 TRP A C 1
ATOM 1423 O O . TRP A 1 174 ? 10.570 -2.907 -7.002 1.00 89.81 174 TRP A O 1
ATOM 1433 N N . LEU A 1 175 ? 12.191 -1.537 -7.716 1.00 89.56 175 LEU A N 1
ATOM 1434 C CA . LEU A 1 175 ? 13.274 -2.257 -7.017 1.00 89.56 175 LEU A CA 1
ATOM 1435 C C . LEU A 1 175 ? 13.361 -1.986 -5.516 1.00 89.56 175 LEU A C 1
ATOM 1437 O O . LEU A 1 175 ? 14.068 -2.694 -4.804 1.00 89.56 175 LEU A O 1
ATOM 1441 N N . HIS A 1 176 ? 12.598 -1.025 -4.995 1.00 89.25 176 HIS A N 1
ATOM 1442 C CA . HIS A 1 176 ? 12.298 -1.021 -3.565 1.00 89.25 176 HIS A CA 1
ATOM 1443 C C . HIS A 1 176 ? 11.451 -2.238 -3.158 1.00 89.25 176 HIS A C 1
ATOM 1445 O O . HIS A 1 176 ? 11.386 -2.554 -1.982 1.00 89.25 176 HIS A O 1
ATOM 1451 N N . GLY A 1 177 ? 10.861 -2.981 -4.093 1.00 92.38 177 GLY A N 1
ATOM 1452 C CA . GLY A 1 177 ? 10.104 -4.189 -3.797 1.00 92.38 177 GLY A CA 1
ATOM 1453 C C . GLY A 1 177 ? 8.688 -3.900 -3.318 1.00 92.38 177 GLY A C 1
ATOM 1454 O O . GLY A 1 177 ? 8.140 -2.814 -3.528 1.00 92.38 177 GLY A O 1
ATOM 1455 N N . ILE A 1 178 ? 8.077 -4.907 -2.702 1.00 93.62 178 ILE A N 1
ATOM 1456 C CA . ILE A 1 178 ? 6.694 -4.853 -2.233 1.00 93.62 178 ILE A CA 1
ATOM 1457 C C . ILE A 1 178 ? 6.729 -4.940 -0.711 1.00 93.62 178 ILE A C 1
ATOM 1459 O O . ILE A 1 178 ? 7.164 -5.946 -0.147 1.00 93.62 178 ILE A O 1
ATOM 1463 N N . ARG A 1 179 ? 6.206 -3.923 -0.021 1.00 92.31 179 ARG A N 1
ATOM 1464 C CA . ARG A 1 179 ? 5.853 -4.091 1.394 1.00 92.31 179 ARG A CA 1
ATOM 1465 C C . ARG A 1 179 ? 4.745 -5.135 1.453 1.00 92.31 179 ARG A C 1
ATOM 1467 O O . ARG A 1 179 ? 3.659 -4.877 0.931 1.00 92.31 179 ARG A O 1
ATOM 1474 N N . GLY A 1 180 ? 5.008 -6.292 2.043 1.00 90.12 180 GLY A N 1
ATOM 1475 C CA . GLY A 1 180 ? 4.025 -7.365 2.143 1.00 90.12 180 GLY A CA 1
ATOM 1476 C C . GLY A 1 180 ? 2.960 -7.071 3.200 1.00 90.12 180 GLY A C 1
ATOM 1477 O O . GLY A 1 180 ? 2.724 -5.906 3.531 1.00 90.12 180 GLY A O 1
ATOM 1478 N N . VAL A 1 181 ? 2.265 -8.097 3.684 1.00 91.50 181 VAL A N 1
ATOM 1479 C CA . VAL A 1 181 ? 1.046 -7.916 4.491 1.00 91.50 181 VAL A CA 1
ATOM 1480 C C . VAL A 1 181 ? 1.380 -7.803 5.970 1.00 91.50 181 VAL A C 1
ATOM 1482 O O . VAL A 1 181 ? 1.952 -8.717 6.553 1.00 91.50 181 VAL A O 1
ATOM 1485 N N . ASP A 1 182 ? 0.934 -6.726 6.612 1.00 91.88 182 ASP A N 1
ATOM 1486 C CA . ASP A 1 182 ? 0.888 -6.649 8.073 1.00 91.88 182 ASP A CA 1
ATOM 1487 C C . ASP A 1 182 ? -0.562 -6.757 8.550 1.00 91.88 182 ASP A C 1
ATOM 1489 O O . ASP A 1 182 ? -1.276 -5.762 8.630 1.00 91.88 182 ASP A O 1
ATOM 1493 N N . ILE A 1 183 ? -1.009 -7.966 8.902 1.00 92.50 183 ILE A N 1
ATOM 1494 C CA . ILE A 1 183 ? -2.394 -8.239 9.338 1.00 92.50 183 ILE A CA 1
ATOM 1495 C C . ILE A 1 183 ? -2.800 -7.347 10.523 1.00 92.50 183 ILE A C 1
ATOM 1497 O O . ILE A 1 183 ? -3.961 -6.963 10.664 1.00 92.50 183 ILE A O 1
ATOM 1501 N N . LYS A 1 184 ? -1.848 -6.980 11.391 1.00 91.00 184 LYS A N 1
ATOM 1502 C CA . LYS A 1 184 ? -2.138 -6.187 12.590 1.00 91.00 184 LYS A CA 1
ATOM 1503 C C . LYS A 1 184 ? -2.306 -4.710 12.278 1.00 91.00 184 LYS A C 1
ATOM 1505 O O . LYS A 1 184 ? -3.007 -4.027 13.030 1.00 91.00 184 LYS A O 1
ATOM 1510 N N . ARG A 1 185 ? -1.676 -4.207 11.218 1.00 90.69 185 ARG A N 1
ATOM 1511 C CA . ARG A 1 185 ? -1.587 -2.768 10.943 1.00 90.69 185 ARG A CA 1
ATOM 1512 C C . ARG A 1 185 ? -2.248 -2.363 9.638 1.00 90.69 185 ARG A C 1
ATOM 1514 O O . ARG A 1 185 ? -2.854 -1.307 9.600 1.00 90.69 185 ARG A O 1
ATOM 1521 N N . ASP A 1 186 ? -2.178 -3.159 8.585 1.00 94.12 186 ASP A N 1
ATOM 1522 C CA . ASP A 1 186 ? -2.621 -2.732 7.263 1.00 94.12 186 ASP A CA 1
ATOM 1523 C C . ASP A 1 186 ? -4.125 -2.440 7.206 1.00 94.12 186 ASP A C 1
ATOM 1525 O O . ASP A 1 186 ? -4.970 -3.233 7.627 1.00 94.12 186 ASP A O 1
ATOM 1529 N N . ILE A 1 187 ? -4.436 -1.270 6.651 1.00 95.62 187 ILE A N 1
ATOM 1530 C CA . ILE A 1 187 ? -5.782 -0.819 6.316 1.00 95.62 187 ILE A CA 1
ATOM 1531 C C . ILE A 1 187 ? -5.817 -0.624 4.801 1.00 95.62 187 ILE A C 1
ATOM 1533 O O . ILE A 1 187 ? -4.849 -0.159 4.199 1.00 95.62 187 ILE A O 1
ATOM 1537 N N . TYR A 1 188 ? -6.932 -0.980 4.181 1.00 94.81 188 TYR A N 1
ATOM 1538 C CA . TYR A 1 188 ? -7.162 -0.853 2.747 1.00 94.81 188 TYR A CA 1
ATOM 1539 C C . TYR A 1 188 ? -8.341 0.085 2.511 1.00 94.81 188 TYR A C 1
ATOM 1541 O O . TYR A 1 188 ? -9.308 0.078 3.272 1.00 94.81 188 TYR A O 1
ATOM 1549 N N . HIS A 1 189 ? -8.293 0.884 1.450 1.00 91.25 189 HIS A N 1
ATOM 1550 C CA . HIS A 1 189 ? -9.489 1.587 0.982 1.00 91.25 189 HIS A CA 1
ATOM 1551 C C . HIS A 1 189 ? -10.556 0.561 0.561 1.00 91.25 189 HIS A C 1
ATOM 1553 O O . HIS A 1 189 ? -10.215 -0.544 0.134 1.00 91.25 189 HIS A O 1
ATOM 1559 N N . SER A 1 190 ? -11.843 0.883 0.717 1.00 89.81 190 SER A N 1
ATOM 1560 C CA . SER A 1 190 ? -12.940 -0.018 0.334 1.00 89.81 190 SER A CA 1
ATOM 1561 C C . SER A 1 190 ? -13.685 0.509 -0.889 1.00 89.81 190 SER A C 1
ATOM 1563 O O . SER A 1 190 ? -14.409 1.494 -0.785 1.00 89.81 190 SER A O 1
ATOM 1565 N N . ASN A 1 191 ? -13.548 -0.179 -2.024 1.00 84.12 191 ASN A N 1
ATOM 1566 C CA . ASN A 1 191 ? -14.331 0.039 -3.243 1.00 84.12 191 ASN A CA 1
ATOM 1567 C C . ASN A 1 191 ? -15.060 -1.254 -3.657 1.00 84.12 191 ASN A C 1
ATOM 1569 O O . ASN A 1 191 ? -14.786 -2.342 -3.130 1.00 84.12 191 ASN A O 1
ATOM 1573 N N . LYS A 1 192 ? -15.972 -1.143 -4.633 1.00 78.88 192 LYS A N 1
ATOM 1574 C CA . LYS A 1 192 ? -16.796 -2.253 -5.147 1.00 78.88 192 LYS A CA 1
ATOM 1575 C C . LYS A 1 192 ? -15.967 -3.486 -5.533 1.00 78.88 192 LYS A C 1
ATOM 1577 O O . LYS A 1 192 ? -16.306 -4.582 -5.095 1.00 78.88 192 LYS A O 1
ATOM 1582 N N . ASP A 1 193 ? -14.850 -3.278 -6.232 1.00 77.81 193 ASP A N 1
ATOM 1583 C CA . ASP A 1 193 ? -14.015 -4.350 -6.811 1.00 77.81 193 ASP A CA 1
ATOM 1584 C C . ASP A 1 193 ? -12.697 -4.604 -6.044 1.00 77.81 193 ASP A C 1
ATOM 1586 O O . ASP A 1 193 ? -11.758 -5.245 -6.525 1.00 77.81 193 ASP A O 1
ATOM 1590 N N . GLY A 1 194 ? -12.603 -4.092 -4.816 1.00 83.88 194 GLY A N 1
ATOM 1591 C CA . GLY A 1 194 ? -11.411 -4.226 -3.982 1.00 83.88 194 GLY A CA 1
ATOM 1592 C C . GLY A 1 194 ? -10.953 -2.891 -3.422 1.00 83.88 194 GLY A C 1
ATOM 1593 O O . GLY A 1 194 ? -11.749 -1.974 -3.259 1.00 83.88 194 GLY A O 1
ATOM 1594 N N . GLY A 1 195 ? -9.673 -2.774 -3.102 1.00 86.62 195 GLY A N 1
ATOM 1595 C CA . GLY A 1 195 ? -9.068 -1.480 -2.825 1.00 86.62 195 GLY A CA 1
ATOM 1596 C C . GLY A 1 195 ? -7.582 -1.569 -2.534 1.00 86.62 195 GLY A C 1
ATOM 1597 O O . GLY A 1 195 ? -7.042 -2.643 -2.270 1.00 86.62 195 GLY A O 1
ATOM 1598 N N . TYR A 1 196 ? -6.908 -0.432 -2.643 1.00 89.38 196 TYR A N 1
ATOM 1599 C CA . TYR A 1 196 ? -5.473 -0.339 -2.427 1.00 89.38 196 TYR A CA 1
ATOM 1600 C C . TYR A 1 196 ? -5.162 -0.099 -0.954 1.00 89.38 196 TYR A C 1
ATOM 1602 O O . TYR A 1 196 ? -5.962 0.464 -0.201 1.00 89.38 196 TYR A O 1
ATOM 1610 N N . ARG A 1 197 ? -3.986 -0.550 -0.533 1.00 92.25 197 ARG A N 1
ATOM 1611 C CA . ARG A 1 197 ? -3.505 -0.348 0.827 1.00 92.25 197 ARG A CA 1
ATOM 1612 C C . ARG A 1 197 ? -3.279 1.135 1.111 1.00 92.25 197 ARG A C 1
ATOM 1614 O O . ARG A 1 197 ? -2.628 1.827 0.331 1.00 92.25 197 ARG A O 1
ATOM 1621 N N . VAL A 1 198 ? -3.753 1.592 2.263 1.00 91.19 198 VAL A N 1
ATOM 1622 C CA . VAL A 1 198 ? -3.483 2.936 2.771 1.00 91.19 198 VAL A CA 1
ATOM 1623 C C . VAL A 1 198 ? -1.986 3.061 3.079 1.00 91.19 198 VAL A C 1
ATOM 1625 O O . VAL A 1 198 ? -1.380 2.167 3.679 1.00 91.19 198 VAL A O 1
ATOM 1628 N N . ALA A 1 199 ? -1.365 4.166 2.666 1.00 87.56 199 ALA A N 1
ATOM 1629 C CA . ALA A 1 199 ? 0.043 4.416 2.961 1.00 87.56 199 ALA A CA 1
ATOM 1630 C C . ALA A 1 199 ? 0.297 4.508 4.473 1.00 87.56 199 ALA A C 1
ATOM 1632 O O . ALA A 1 199 ? -0.534 5.022 5.228 1.00 87.56 199 ALA A O 1
ATOM 1633 N N . LEU A 1 200 ? 1.466 4.037 4.914 1.00 82.94 200 LEU A N 1
ATOM 1634 C CA . LEU A 1 200 ? 1.843 4.114 6.326 1.00 82.94 200 LEU A CA 1
ATOM 1635 C C . LEU A 1 200 ? 1.839 5.571 6.795 1.00 82.94 200 LEU A C 1
ATOM 1637 O O . LEU A 1 200 ? 2.366 6.446 6.106 1.00 82.94 200 LEU A O 1
ATOM 1641 N N . LYS A 1 201 ? 1.291 5.817 7.992 1.00 81.75 201 LYS A N 1
ATOM 1642 C CA . LYS A 1 201 ? 1.135 7.153 8.593 1.00 81.75 201 LYS A CA 1
ATOM 1643 C C . LYS A 1 201 ? 0.179 8.094 7.853 1.00 81.75 201 LYS A C 1
ATOM 1645 O O . LYS A 1 201 ? 0.137 9.274 8.198 1.00 81.75 201 LYS A O 1
ATOM 1650 N N . SER A 1 202 ? -0.584 7.600 6.875 1.00 83.50 202 SER A N 1
ATOM 1651 C CA . SER A 1 202 ? -1.633 8.398 6.236 1.00 83.50 202 SER A CA 1
ATOM 1652 C C . SER A 1 202 ? -2.836 8.601 7.167 1.00 83.50 202 SER A C 1
ATOM 1654 O O . SER A 1 202 ? -2.932 8.030 8.260 1.00 83.50 202 SER A O 1
ATOM 1656 N N . ASN A 1 203 ? -3.763 9.439 6.716 1.00 85.88 203 ASN A N 1
ATOM 1657 C CA . ASN A 1 203 ? -5.002 9.740 7.406 1.00 85.88 203 ASN A CA 1
ATOM 1658 C C . ASN A 1 203 ? -6.072 8.680 7.109 1.00 85.88 203 ASN A C 1
ATOM 1660 O O . ASN A 1 203 ? -6.293 8.311 5.956 1.00 85.88 203 ASN A O 1
ATOM 1664 N N . ILE A 1 204 ? -6.796 8.277 8.147 1.00 89.81 204 ILE A N 1
ATOM 1665 C CA . ILE A 1 204 ? -8.049 7.527 8.074 1.00 89.81 204 ILE A CA 1
ATOM 1666 C C . ILE A 1 204 ? -9.162 8.489 8.462 1.00 89.81 204 ILE A C 1
ATOM 1668 O O . ILE A 1 204 ? -9.080 9.143 9.495 1.00 89.81 204 ILE A O 1
ATOM 1672 N N . SER A 1 205 ? -10.184 8.607 7.629 1.00 89.62 205 SER A N 1
ATOM 1673 C CA . SER A 1 205 ? -11.265 9.579 7.822 1.00 89.62 205 SER A CA 1
ATOM 1674 C C . SER A 1 205 ? -12.525 8.960 8.409 1.00 89.62 205 SER A C 1
ATOM 1676 O O . SER A 1 205 ? -12.932 7.878 7.980 1.00 89.62 205 SER A O 1
ATOM 1678 N N . VAL A 1 206 ? -13.171 9.680 9.326 1.00 89.88 206 VAL A N 1
ATOM 1679 C CA . VAL A 1 206 ? -14.523 9.363 9.807 1.00 89.88 206 VAL A CA 1
ATOM 1680 C C . VAL A 1 206 ? -15.516 9.388 8.635 1.00 89.88 206 VAL A C 1
ATOM 1682 O O . VAL A 1 206 ? -15.326 10.097 7.646 1.00 89.88 206 VAL A O 1
ATOM 1685 N N . GLY A 1 207 ? -16.541 8.538 8.696 1.00 88.19 207 GLY A N 1
ATOM 1686 C CA . GLY A 1 207 ? -17.577 8.400 7.669 1.00 88.19 207 GLY A CA 1
ATOM 1687 C C . GLY A 1 207 ? -17.179 7.538 6.467 1.00 88.19 207 GLY A C 1
ATOM 1688 O O . GLY A 1 207 ? -18.059 7.011 5.784 1.00 88.19 207 GLY A O 1
ATOM 1689 N N . LYS A 1 208 ? -15.878 7.319 6.231 1.00 90.19 208 LYS A N 1
ATOM 1690 C CA . LYS A 1 208 ? -15.390 6.423 5.174 1.00 90.19 208 LYS A CA 1
ATOM 1691 C C . LYS A 1 208 ? -15.373 4.964 5.620 1.00 90.19 208 LYS A C 1
ATOM 1693 O O . LYS A 1 208 ? -15.167 4.647 6.792 1.00 90.19 208 LYS A O 1
ATOM 1698 N N . THR A 1 209 ? -15.563 4.080 4.644 1.00 93.88 209 THR A N 1
ATOM 1699 C CA . THR A 1 209 ? -15.453 2.633 4.837 1.00 93.88 209 THR A CA 1
ATOM 1700 C C . THR A 1 209 ? -14.095 2.160 4.339 1.00 93.88 209 THR A C 1
ATOM 1702 O O . THR A 1 209 ? -13.694 2.450 3.213 1.00 93.88 209 THR A O 1
ATOM 1705 N N . TYR A 1 210 ? -13.402 1.406 5.179 1.00 96.25 210 TYR A N 1
ATOM 1706 C CA . TYR A 1 210 ? -12.118 0.781 4.882 1.00 96.25 210 TYR A CA 1
ATOM 1707 C C . TYR A 1 210 ? -12.252 -0.733 4.977 1.00 96.25 210 TYR A C 1
ATOM 1709 O O . TYR A 1 210 ? -13.238 -1.241 5.503 1.00 96.25 210 TYR A O 1
ATOM 1717 N N . ARG A 1 211 ? -11.254 -1.470 4.500 1.00 96.44 211 ARG A N 1
ATOM 1718 C CA . ARG A 1 211 ? -11.124 -2.908 4.728 1.00 96.44 211 ARG A CA 1
ATOM 1719 C C . ARG A 1 211 ? -9.930 -3.201 5.610 1.00 96.44 211 ARG A C 1
ATOM 1721 O O . ARG A 1 211 ? -8.884 -2.564 5.501 1.00 96.44 211 ARG A O 1
ATOM 1728 N N . ILE A 1 212 ? -10.100 -4.181 6.481 1.00 96.81 212 ILE A N 1
ATOM 1729 C CA . ILE A 1 212 ? -9.084 -4.596 7.435 1.00 96.81 212 ILE A CA 1
ATOM 1730 C C . ILE A 1 212 ? -9.133 -6.105 7.640 1.00 96.81 212 ILE A C 1
ATOM 1732 O O . ILE A 1 212 ? -10.185 -6.732 7.503 1.00 96.81 212 ILE A O 1
ATOM 1736 N N . MET A 1 213 ? -7.977 -6.678 7.946 1.00 96.06 213 MET A N 1
ATOM 1737 C CA . MET A 1 213 ? -7.812 -8.104 8.189 1.00 96.06 213 MET A CA 1
ATOM 1738 C C . MET A 1 213 ? -7.750 -8.388 9.689 1.00 96.06 213 MET A C 1
ATOM 1740 O O . MET A 1 213 ? -7.159 -7.616 10.446 1.00 96.06 213 MET A O 1
ATOM 1744 N N . PHE A 1 214 ? -8.317 -9.516 10.110 1.00 95.75 214 PHE A N 1
ATOM 1745 C CA . PHE A 1 214 ? -8.122 -10.046 11.454 1.00 95.75 214 PHE A CA 1
ATOM 1746 C C . PHE A 1 214 ? -7.867 -11.555 11.401 1.00 95.75 214 PHE A C 1
ATOM 1748 O O . PHE A 1 214 ? -8.606 -12.302 10.765 1.00 95.75 214 PHE A O 1
ATOM 1755 N N . ASP A 1 215 ? -6.832 -12.001 12.119 1.00 89.81 215 ASP A N 1
ATOM 1756 C CA . ASP A 1 215 ? -6.555 -13.431 12.346 1.00 89.81 215 ASP A CA 1
ATOM 1757 C C . ASP A 1 215 ? -7.655 -14.114 13.177 1.00 89.81 215 ASP A C 1
ATOM 1759 O O . ASP A 1 215 ? -7.817 -15.329 13.147 1.00 89.81 215 ASP A O 1
ATOM 1763 N N . LYS A 1 216 ? -8.366 -13.323 13.984 1.00 87.50 216 LYS A N 1
ATOM 1764 C CA . LYS A 1 216 ? -9.458 -13.741 14.865 1.00 87.50 216 LYS A CA 1
ATOM 1765 C C . LYS A 1 216 ? -10.626 -12.768 14.676 1.00 87.50 216 LYS A C 1
ATOM 1767 O O . LYS A 1 216 ? -10.795 -12.179 13.615 1.00 87.50 216 LYS A O 1
ATOM 1772 N N . TYR A 1 217 ? -11.407 -12.548 15.724 1.00 90.75 217 TYR A N 1
ATOM 1773 C CA . TYR A 1 217 ? -12.491 -11.576 15.720 1.00 90.75 217 TYR A CA 1
ATOM 1774 C C . TYR A 1 217 ? -11.984 -10.134 15.881 1.00 90.75 217 TYR A C 1
ATOM 1776 O O . TYR A 1 217 ? -10.999 -9.904 16.595 1.00 90.75 217 TYR A O 1
ATOM 1784 N N . PRO A 1 218 ? -12.664 -9.152 15.261 1.00 94.75 218 PRO A N 1
ATOM 1785 C CA . PRO A 1 218 ? -12.386 -7.744 15.493 1.00 94.75 218 PRO A CA 1
ATOM 1786 C C . PRO A 1 218 ? -12.681 -7.370 16.957 1.00 94.75 218 PRO A C 1
ATOM 1788 O O . PRO A 1 218 ? -13.613 -7.912 17.561 1.00 94.75 218 PRO A O 1
ATOM 1791 N N . PRO A 1 219 ? -11.925 -6.431 17.548 1.00 94.75 219 PRO A N 1
ATOM 1792 C CA . PRO A 1 219 ? -12.240 -5.902 18.869 1.00 94.75 219 PRO A CA 1
ATOM 1793 C C . PRO A 1 219 ? -13.549 -5.100 18.843 1.00 94.75 219 PRO A C 1
ATOM 1795 O O . PRO A 1 219 ? -13.882 -4.459 17.846 1.00 94.75 219 PRO A O 1
ATOM 1798 N N . LYS A 1 220 ? -14.266 -5.078 19.971 1.00 94.94 220 LYS A N 1
ATOM 1799 C CA . LYS A 1 220 ? -15.394 -4.161 20.173 1.00 94.94 220 LYS A CA 1
ATOM 1800 C C . LYS A 1 220 ? -14.850 -2.791 20.562 1.00 94.94 220 LYS A C 1
ATOM 1802 O O . LYS A 1 220 ? -14.240 -2.653 21.618 1.00 94.94 220 LYS A O 1
ATOM 1807 N N . ILE A 1 221 ? -15.057 -1.802 19.703 1.00 94.88 221 ILE A N 1
ATOM 1808 C CA . ILE A 1 221 ? -14.587 -0.430 19.903 1.00 94.88 221 ILE A CA 1
ATOM 1809 C C . ILE A 1 221 ? -15.770 0.492 19.661 1.00 94.88 221 ILE A C 1
ATOM 1811 O O . ILE A 1 221 ? -16.474 0.344 18.662 1.00 94.88 221 ILE A O 1
ATOM 1815 N N . LYS A 1 222 ? -16.009 1.427 20.582 1.00 92.56 222 LYS A N 1
ATOM 1816 C CA . LYS A 1 222 ? -17.108 2.378 20.444 1.00 92.56 222 LYS A CA 1
ATOM 1817 C C . LYS A 1 222 ? -16.931 3.197 19.159 1.00 92.56 222 LYS A C 1
ATOM 1819 O O . LYS A 1 222 ? -15.825 3.639 18.859 1.00 92.56 222 LYS A O 1
ATOM 1824 N N . ASP A 1 223 ? -18.023 3.379 18.418 1.00 93.88 223 ASP A N 1
ATOM 1825 C CA . ASP A 1 223 ? -18.081 4.160 17.173 1.00 93.88 223 ASP A CA 1
ATOM 1826 C C . ASP A 1 223 ? -17.234 3.599 16.007 1.00 93.88 223 ASP A C 1
ATOM 1828 O O . ASP A 1 223 ? -17.026 4.288 15.005 1.00 93.88 223 ASP A O 1
ATOM 1832 N N . ILE A 1 224 ? -16.770 2.344 16.101 1.00 96.88 224 ILE A N 1
ATOM 1833 C CA . ILE A 1 224 ? -16.210 1.594 14.970 1.00 96.88 224 ILE A CA 1
ATOM 1834 C C . ILE A 1 224 ? -17.034 0.328 14.752 1.00 96.88 224 ILE A C 1
ATOM 1836 O O . ILE A 1 224 ? -17.084 -0.558 15.604 1.00 96.88 224 ILE A O 1
ATOM 1840 N N . ASN A 1 225 ? -17.638 0.225 13.572 1.00 97.19 225 ASN A N 1
ATOM 1841 C CA . ASN A 1 225 ? -18.384 -0.953 13.160 1.00 97.19 225 ASN A CA 1
ATOM 1842 C C . ASN A 1 225 ? -17.526 -1.836 12.246 1.00 97.19 225 ASN A C 1
ATOM 1844 O O . ASN A 1 225 ? -16.917 -1.343 11.293 1.00 97.19 225 ASN A O 1
ATOM 1848 N N . PHE A 1 226 ? -17.508 -3.139 12.532 1.00 97.75 226 PHE A N 1
ATOM 1849 C CA . PHE A 1 226 ? -16.847 -4.153 11.721 1.00 97.75 226 PHE A CA 1
ATOM 1850 C C . PHE A 1 226 ? -17.873 -5.128 11.147 1.00 97.75 226 PHE A C 1
ATOM 1852 O O . PHE A 1 226 ? -18.530 -5.861 11.886 1.00 97.75 226 PHE A O 1
ATOM 1859 N N . LYS A 1 227 ? -17.948 -5.211 9.818 1.00 96.50 227 LYS A N 1
ATOM 1860 C CA . LYS A 1 227 ? -18.795 -6.172 9.105 1.00 96.50 227 LYS A CA 1
ATOM 1861 C C . LYS A 1 227 ? -17.928 -7.147 8.325 1.00 96.50 227 LYS A C 1
ATOM 1863 O O . LYS A 1 227 ? -17.185 -6.735 7.442 1.00 96.50 227 LYS A O 1
ATOM 1868 N N . LYS A 1 228 ? -18.028 -8.446 8.619 1.00 96.44 228 LYS A N 1
ATOM 1869 C CA . LYS A 1 228 ? -17.308 -9.474 7.854 1.00 96.44 228 LYS A CA 1
ATOM 1870 C C . LYS A 1 228 ? -17.822 -9.494 6.415 1.00 96.44 228 LYS A C 1
ATOM 1872 O O . LYS A 1 228 ? -19.024 -9.627 6.193 1.00 96.44 228 LYS A O 1
ATOM 1877 N N . VAL A 1 229 ? -16.913 -9.397 5.451 1.00 95.44 229 VAL A N 1
ATOM 1878 C CA . VAL A 1 229 ? -17.242 -9.395 4.014 1.00 95.44 229 VAL A CA 1
ATOM 1879 C C . VAL A 1 229 ? -16.644 -10.574 3.260 1.00 95.44 229 VAL A C 1
ATOM 1881 O O . VAL A 1 229 ? -17.136 -10.936 2.194 1.00 95.44 229 VAL A O 1
ATOM 1884 N N . GLY A 1 230 ? -15.624 -11.224 3.816 1.00 95.50 230 GLY A N 1
ATOM 1885 C CA . GLY A 1 230 ? -15.046 -12.409 3.202 1.00 95.50 230 GLY A CA 1
ATOM 1886 C C . GLY A 1 230 ? -13.797 -12.893 3.910 1.00 95.50 230 GLY A C 1
ATOM 1887 O O . GLY A 1 230 ? -13.588 -12.602 5.087 1.00 95.50 230 GLY A O 1
ATOM 1888 N N . LYS A 1 231 ? -12.985 -13.647 3.173 1.00 96.50 231 LYS A N 1
ATOM 1889 C CA . LYS A 1 231 ? -11.739 -14.241 3.657 1.00 96.50 231 LYS A CA 1
ATOM 1890 C C . LYS A 1 231 ? -10.659 -14.237 2.580 1.00 96.50 231 LYS A C 1
ATOM 1892 O O . LYS A 1 231 ? -10.961 -14.190 1.386 1.00 96.50 231 LYS A O 1
ATOM 1897 N N . ILE A 1 232 ? -9.411 -14.332 3.011 1.00 95.88 232 ILE A N 1
ATOM 1898 C CA . ILE A 1 232 ? -8.235 -14.544 2.167 1.00 95.88 232 ILE A CA 1
ATOM 1899 C C . ILE A 1 232 ? -7.425 -15.719 2.712 1.00 95.88 232 ILE A C 1
ATOM 1901 O O . ILE A 1 232 ? -7.417 -15.957 3.917 1.00 95.88 232 ILE A O 1
ATOM 1905 N N . SER A 1 233 ? -6.765 -16.466 1.829 1.00 95.00 233 SER A N 1
ATOM 1906 C CA . SER A 1 233 ? -5.807 -17.502 2.215 1.00 95.00 233 SER A CA 1
ATOM 1907 C C . SER A 1 233 ? -4.406 -17.062 1.803 1.00 95.00 233 SER A C 1
ATOM 1909 O O . SER A 1 233 ? -4.195 -16.733 0.636 1.00 95.00 233 SER A O 1
ATOM 1911 N N . LEU A 1 234 ? -3.486 -17.004 2.767 1.00 92.94 234 LEU A N 1
ATOM 1912 C CA . LEU A 1 234 ? -2.086 -16.619 2.574 1.00 92.94 234 LEU A CA 1
ATOM 1913 C C . LEU A 1 234 ? -1.170 -17.658 3.224 1.00 92.94 234 LEU A C 1
ATOM 1915 O O . LEU A 1 234 ? -1.505 -18.214 4.267 1.00 92.94 234 LEU A O 1
ATOM 1919 N N . LYS A 1 235 ? -0.008 -17.893 2.625 1.00 90.31 235 LYS A N 1
ATOM 1920 C CA . LYS A 1 235 ? 1.044 -18.764 3.140 1.00 90.31 235 LYS A CA 1
ATOM 1921 C C . LYS A 1 235 ? 1.813 -18.080 4.272 1.00 90.31 235 LYS A C 1
ATOM 1923 O O . LYS A 1 235 ? 2.225 -16.925 4.150 1.00 90.31 235 LYS A O 1
ATOM 1928 N N . GLU A 1 236 ? 2.043 -18.822 5.347 1.00 87.75 236 GLU A N 1
ATOM 1929 C CA . GLU A 1 236 ? 2.991 -18.536 6.424 1.00 87.75 236 GLU A CA 1
ATOM 1930 C C . GLU A 1 236 ? 3.984 -19.706 6.470 1.00 87.75 236 GLU A C 1
ATOM 1932 O O . GLU A 1 236 ? 3.710 -20.761 7.046 1.00 87.75 236 GLU A O 1
ATOM 1937 N N . GLY A 1 237 ? 5.103 -19.567 5.750 1.00 83.12 237 GLY A N 1
ATOM 1938 C CA . GLY A 1 237 ? 5.986 -20.696 5.452 1.00 83.12 237 GLY A CA 1
ATOM 1939 C C . GLY A 1 237 ? 5.253 -21.759 4.629 1.00 83.12 237 GLY A C 1
ATOM 1940 O O . GLY A 1 237 ? 4.787 -21.482 3.528 1.00 83.12 237 GLY A O 1
ATOM 1941 N N . TYR A 1 238 ? 5.120 -22.964 5.180 1.00 81.75 238 TYR A N 1
ATOM 1942 C CA . TYR A 1 238 ? 4.441 -24.090 4.526 1.00 81.75 238 TYR A CA 1
ATOM 1943 C C . TYR A 1 238 ? 2.936 -24.171 4.807 1.00 81.75 238 TYR A C 1
ATOM 1945 O O . TYR A 1 238 ? 2.253 -25.036 4.262 1.00 81.75 238 TYR A O 1
ATOM 1953 N N . VAL A 1 239 ? 2.409 -23.310 5.680 1.00 86.75 239 VAL A N 1
ATOM 1954 C CA . VAL A 1 239 ? 1.026 -23.409 6.154 1.00 86.75 239 VAL A CA 1
ATOM 1955 C C . VAL A 1 239 ? 0.155 -22.371 5.462 1.00 86.75 239 VAL A C 1
ATOM 1957 O O . VAL A 1 239 ? 0.485 -21.188 5.430 1.00 86.75 239 VAL A O 1
ATOM 1960 N N . ASN A 1 240 ? -1.001 -22.799 4.955 1.00 90.31 240 ASN A N 1
ATOM 1961 C CA . ASN A 1 240 ? -2.032 -21.882 4.478 1.00 90.31 240 ASN A CA 1
ATOM 1962 C C . ASN A 1 240 ? -2.852 -21.361 5.660 1.00 90.31 240 ASN A C 1
ATOM 1964 O O . ASN A 1 240 ? -3.577 -22.108 6.315 1.00 90.31 240 ASN A O 1
ATOM 1968 N N . LYS A 1 241 ? -2.781 -20.055 5.898 1.00 93.00 241 LYS A N 1
ATOM 1969 C CA . LYS A 1 241 ? -3.557 -19.351 6.913 1.00 93.00 241 LYS A CA 1
ATOM 1970 C C . LYS A 1 241 ? -4.768 -18.687 6.272 1.00 93.00 241 LYS A C 1
ATOM 1972 O O . LYS A 1 241 ? -4.637 -17.938 5.304 1.00 93.00 241 LYS A O 1
ATOM 1977 N N . VAL A 1 242 ? -5.955 -18.956 6.809 1.00 95.31 242 VAL A N 1
ATOM 1978 C CA . VAL A 1 242 ? -7.194 -18.278 6.405 1.00 95.31 242 VAL A CA 1
ATOM 1979 C C . VAL A 1 242 ? -7.428 -17.095 7.333 1.00 95.31 242 VAL A C 1
ATOM 1981 O O . VAL A 1 242 ? -7.447 -17.254 8.549 1.00 95.31 242 VAL A O 1
ATOM 1984 N N . ILE A 1 243 ? -7.596 -15.913 6.751 1.00 96.75 243 ILE A N 1
ATOM 1985 C CA . ILE A 1 243 ? -7.735 -14.644 7.464 1.00 96.75 243 ILE A CA 1
ATOM 1986 C C . ILE A 1 243 ? -9.052 -14.006 7.042 1.00 96.75 243 ILE A C 1
ATOM 1988 O O . ILE A 1 243 ? -9.365 -13.932 5.850 1.00 96.75 243 ILE A O 1
ATOM 1992 N N . ASP A 1 244 ? -9.821 -13.530 8.014 1.00 97.31 244 ASP A N 1
ATOM 1993 C CA . ASP A 1 244 ? -11.098 -12.883 7.752 1.00 97.31 244 ASP A CA 1
ATOM 1994 C C . ASP A 1 244 ? -10.909 -11.402 7.412 1.00 97.31 244 ASP A C 1
ATOM 1996 O O . ASP A 1 244 ? -10.064 -10.700 7.978 1.00 97.31 244 ASP A O 1
ATOM 2000 N N . ILE A 1 245 ? -11.727 -10.919 6.478 1.00 96.69 245 ILE A N 1
ATOM 2001 C CA . ILE A 1 245 ? -11.722 -9.534 6.011 1.00 96.69 245 ILE A CA 1
ATOM 2002 C C . ILE A 1 245 ? -13.020 -8.865 6.425 1.00 96.69 245 ILE A C 1
ATOM 2004 O O . ILE A 1 245 ? -14.121 -9.374 6.185 1.00 96.69 245 ILE A O 1
ATOM 2008 N N . TYR A 1 246 ? -12.864 -7.684 7.010 1.00 96.88 246 TYR A N 1
ATOM 2009 C CA . TYR A 1 246 ? -13.942 -6.871 7.535 1.00 96.88 246 TYR A CA 1
ATOM 2010 C C . TYR A 1 246 ? -13.954 -5.514 6.851 1.00 96.88 246 TYR A C 1
ATOM 2012 O O . TYR A 1 246 ? -12.908 -4.897 6.655 1.00 96.88 246 TYR A O 1
ATOM 2020 N N . GLU A 1 247 ? -15.146 -5.030 6.535 1.00 96.50 247 GLU A N 1
ATOM 2021 C CA . GLU A 1 247 ? -15.370 -3.607 6.342 1.00 96.50 247 GLU A CA 1
ATOM 2022 C C . GLU A 1 247 ? -15.388 -2.924 7.705 1.00 96.50 247 GLU A C 1
ATOM 2024 O O . GLU A 1 247 ? -16.084 -3.361 8.619 1.00 96.50 247 GLU A O 1
ATOM 2029 N N . MET A 1 248 ? -14.594 -1.869 7.830 1.00 97.25 248 MET A N 1
ATOM 2030 C CA . MET A 1 248 ? -14.469 -1.026 9.004 1.00 97.25 248 MET A CA 1
ATOM 2031 C C . MET A 1 248 ? -15.043 0.347 8.671 1.00 97.25 248 MET A C 1
ATOM 2033 O O . MET A 1 248 ? -14.493 1.058 7.825 1.00 97.25 248 MET A O 1
ATOM 2037 N N . LYS A 1 249 ? -16.120 0.732 9.355 1.00 96.69 249 LYS A N 1
ATOM 2038 C CA . LYS A 1 249 ? -16.704 2.072 9.268 1.00 96.69 249 LYS A CA 1
ATOM 2039 C C . LYS A 1 249 ? -16.518 2.782 10.600 1.00 96.69 249 LYS A C 1
ATOM 2041 O O . LYS A 1 249 ? -16.963 2.286 11.632 1.00 96.69 249 LYS A O 1
ATOM 2046 N N . ILE A 1 250 ? -15.855 3.932 10.561 1.00 95.38 250 ILE A N 1
ATOM 2047 C CA . ILE A 1 250 ? -15.666 4.787 11.735 1.00 95.38 250 ILE A CA 1
ATOM 2048 C C . ILE A 1 250 ? -16.773 5.833 11.712 1.00 95.38 250 ILE A C 1
ATOM 2050 O O . ILE A 1 250 ? -16.845 6.633 10.781 1.00 95.38 250 ILE A O 1
ATOM 2054 N N . GLU A 1 251 ? -17.653 5.803 12.704 1.00 93.31 251 GLU A N 1
ATOM 2055 C CA . GLU A 1 251 ? -18.847 6.647 12.747 1.00 93.31 251 GLU A CA 1
ATOM 2056 C C . GLU A 1 251 ? -18.566 8.018 13.356 1.00 93.31 251 GLU A C 1
ATOM 2058 O O . GLU A 1 251 ? -19.137 9.009 12.907 1.00 93.31 251 GLU A O 1
ATOM 2063 N N . LYS A 1 252 ? -17.685 8.087 14.363 1.00 92.19 252 LYS A N 1
ATOM 2064 C CA . LYS A 1 252 ? -17.389 9.322 15.099 1.00 92.19 252 LYS A CA 1
ATOM 2065 C C . LYS A 1 252 ? -15.916 9.445 15.470 1.00 92.19 252 LYS A C 1
ATOM 2067 O O . LYS A 1 252 ? -15.216 8.455 15.681 1.00 92.19 252 LYS A O 1
ATOM 2072 N N . PHE A 1 253 ? -15.467 10.689 15.610 1.00 90.50 253 PHE A N 1
ATOM 2073 C CA . PHE A 1 253 ? -14.141 11.031 16.110 1.00 90.50 253 PHE A CA 1
ATOM 2074 C C . PHE A 1 253 ? -14.103 10.917 17.645 1.00 90.50 253 PHE A C 1
ATOM 2076 O O . PHE A 1 253 ? -14.373 11.882 18.359 1.00 90.50 253 PHE A O 1
ATOM 2083 N N . THR A 1 254 ? -13.813 9.725 18.175 1.00 92.19 254 THR A N 1
ATOM 2084 C CA . THR A 1 254 ? -13.754 9.476 19.629 1.00 92.19 254 THR A CA 1
ATOM 2085 C C . THR A 1 254 ? -12.388 8.989 20.084 1.00 92.19 254 THR A C 1
ATOM 2087 O O . THR A 1 254 ? -11.600 8.471 19.298 1.00 92.19 254 THR A O 1
ATOM 2090 N N . TYR A 1 255 ? -12.105 9.126 21.382 1.00 91.00 255 TYR A N 1
ATOM 2091 C CA . TYR A 1 255 ? -10.821 8.735 21.967 1.00 91.00 255 TYR A CA 1
ATOM 2092 C C . TYR A 1 255 ? -10.437 7.277 21.667 1.00 91.00 255 TYR A C 1
ATOM 2094 O O . TYR A 1 255 ? -9.309 7.006 21.269 1.00 91.00 255 TYR A O 1
ATOM 2102 N N . GLN A 1 256 ? -11.389 6.348 21.797 1.00 92.25 256 GLN A N 1
ATOM 2103 C CA . GLN A 1 256 ? -11.151 4.927 21.525 1.00 92.25 256 GLN A CA 1
ATOM 2104 C C . GLN A 1 256 ? -10.860 4.668 20.040 1.00 92.25 256 GLN A C 1
ATOM 2106 O O . GLN A 1 256 ? -10.009 3.841 19.711 1.00 92.25 256 GLN A O 1
ATOM 2111 N N . ALA A 1 257 ? -11.535 5.392 19.140 1.00 93.06 257 ALA A N 1
ATOM 2112 C CA . ALA A 1 257 ? -11.280 5.291 17.711 1.00 93.06 257 ALA A CA 1
ATOM 2113 C C . ALA A 1 257 ? -9.901 5.855 17.337 1.00 93.06 257 ALA A C 1
ATOM 2115 O O . ALA A 1 257 ? -9.173 5.224 16.570 1.00 93.06 257 ALA A O 1
ATOM 2116 N N . ILE A 1 258 ? -9.510 6.996 17.919 1.00 91.44 258 ILE A N 1
ATOM 2117 C CA . ILE A 1 258 ? -8.166 7.573 17.756 1.00 91.44 258 ILE A CA 1
ATOM 2118 C C . ILE A 1 258 ? -7.117 6.558 18.205 1.00 91.44 258 ILE A C 1
ATOM 2120 O O . ILE A 1 258 ? -6.230 6.219 17.429 1.00 91.44 258 ILE A O 1
ATOM 2124 N N . GLU A 1 259 ? -7.253 6.023 19.420 1.00 90.19 259 GLU A N 1
ATOM 2125 C CA . GLU A 1 259 ? -6.295 5.073 19.989 1.00 90.19 259 GLU A CA 1
ATOM 2126 C C . GLU A 1 259 ? -6.129 3.835 19.097 1.00 90.19 259 GLU A C 1
ATOM 2128 O O . GLU A 1 259 ? -5.008 3.410 18.810 1.00 90.19 259 GLU A O 1
ATOM 2133 N N . PHE A 1 260 ? -7.236 3.277 18.606 1.00 93.19 260 PHE A N 1
ATOM 2134 C CA . PHE A 1 260 ? -7.203 2.111 17.732 1.00 93.19 260 PHE A CA 1
ATOM 2135 C C . PHE A 1 260 ? -6.493 2.374 16.399 1.00 93.19 260 PHE A C 1
ATOM 2137 O O . PHE A 1 260 ? -5.684 1.552 15.960 1.00 93.19 260 PHE A O 1
ATOM 2144 N N . ILE A 1 261 ? -6.782 3.508 15.758 1.00 93.12 261 ILE A N 1
ATOM 2145 C CA . ILE A 1 261 ? -6.207 3.879 14.459 1.00 93.12 261 ILE A CA 1
ATOM 2146 C C . ILE A 1 261 ? -4.731 4.269 14.597 1.00 93.12 261 ILE A C 1
ATOM 2148 O O . ILE A 1 261 ? -3.896 3.811 13.812 1.00 93.12 261 ILE A O 1
ATOM 2152 N N . GLU A 1 262 ? -4.380 5.031 15.631 1.00 88.94 262 GLU A N 1
ATOM 2153 C CA . GLU A 1 262 ? -2.997 5.434 15.901 1.00 88.94 262 GLU A CA 1
ATOM 2154 C C . GLU A 1 262 ? -2.113 4.255 16.290 1.00 88.94 262 GLU A C 1
ATOM 2156 O O . GLU A 1 262 ? -0.972 4.169 15.833 1.00 88.94 262 GLU A O 1
ATOM 2161 N N . ARG A 1 263 ? -2.645 3.273 17.027 1.00 86.56 263 ARG A N 1
ATOM 2162 C CA . ARG A 1 263 ? -1.922 2.030 17.334 1.00 86.56 263 ARG A CA 1
ATOM 2163 C C . ARG A 1 263 ? -1.591 1.207 16.086 1.00 86.56 263 ARG A C 1
ATOM 2165 O O . ARG A 1 263 ? -0.633 0.437 16.093 1.00 86.56 263 ARG A O 1
ATOM 2172 N N . LYS A 1 264 ? -2.361 1.361 15.007 1.00 89.56 264 LYS A N 1
ATOM 2173 C CA . LYS A 1 264 ? -2.064 0.743 13.705 1.00 89.56 264 LYS A CA 1
ATOM 2174 C C . LYS A 1 264 ? -1.057 1.544 12.877 1.00 89.56 264 LYS A C 1
ATOM 2176 O O . LYS A 1 264 ? -0.612 1.051 11.846 1.00 89.56 264 LYS A O 1
ATOM 2181 N N . GLY A 1 265 ? -0.669 2.736 13.331 1.00 86.38 265 GLY A N 1
ATOM 2182 C CA . GLY A 1 265 ? 0.292 3.600 12.653 1.00 86.38 265 GLY A CA 1
ATOM 2183 C C . GLY A 1 265 ? -0.332 4.587 11.665 1.00 86.38 265 GLY A C 1
ATOM 2184 O O . GLY A 1 265 ? 0.366 5.020 10.751 1.00 86.38 265 GLY A O 1
ATOM 2185 N N . TYR A 1 266 ? -1.611 4.943 11.827 1.00 88.44 266 TYR A N 1
ATOM 2186 C CA . TYR A 1 266 ? -2.314 5.944 11.008 1.00 88.44 266 TYR A CA 1
ATOM 2187 C C . TYR A 1 266 ? -2.842 7.087 11.873 1.00 88.44 266 TYR A C 1
ATOM 2189 O O . TYR A 1 266 ? -2.863 6.984 13.092 1.00 88.44 266 TYR A O 1
ATOM 2197 N N . LYS A 1 267 ? -3.306 8.173 11.257 1.00 86.69 267 LYS A N 1
ATOM 2198 C CA . LYS A 1 267 ? -3.938 9.289 11.974 1.00 86.69 267 LYS A CA 1
ATOM 2199 C C . LYS A 1 267 ? -5.435 9.298 11.700 1.00 86.69 267 LYS A C 1
ATOM 2201 O O . LYS A 1 267 ? -5.837 9.350 10.541 1.00 86.69 267 LYS A O 1
ATOM 2206 N N . LEU A 1 268 ? -6.267 9.272 12.738 1.00 88.75 268 LEU A N 1
ATOM 2207 C CA . LEU A 1 268 ? -7.697 9.510 12.552 1.00 88.75 268 LEU A CA 1
ATOM 2208 C C . LEU A 1 268 ? -7.917 11.001 12.259 1.00 88.75 268 LEU A C 1
ATOM 2210 O O . LEU A 1 268 ? -7.343 11.862 12.927 1.00 88.75 268 LEU A O 1
ATOM 2214 N N . VAL A 1 269 ? -8.742 11.312 11.265 1.00 85.94 269 VAL A N 1
ATOM 2215 C CA . VAL A 1 269 ? -9.173 12.674 10.934 1.00 85.94 269 VAL A CA 1
ATOM 2216 C C . VAL A 1 269 ? -10.688 12.718 10.804 1.00 85.94 269 VAL A C 1
ATOM 2218 O O . VAL A 1 269 ? -11.306 11.772 10.323 1.00 85.94 269 VAL A O 1
ATOM 2221 N N . ASP A 1 270 ? -11.286 13.827 11.220 1.00 80.44 270 ASP A N 1
ATOM 2222 C CA . ASP A 1 270 ? -12.741 13.986 11.201 1.00 80.44 270 ASP A CA 1
ATOM 2223 C C . ASP A 1 270 ? -13.305 14.065 9.772 1.00 80.44 270 ASP A C 1
ATOM 2225 O O . ASP A 1 270 ? -14.321 13.459 9.456 1.00 80.44 270 ASP A O 1
ATOM 2229 N N . LYS A 1 271 ? -12.594 14.735 8.858 1.00 76.75 271 LYS A N 1
ATOM 2230 C CA . LYS A 1 271 ? -13.006 14.859 7.453 1.00 76.75 271 LYS A CA 1
ATOM 2231 C C . LYS A 1 271 ? -11.921 14.382 6.503 1.00 76.75 271 LYS A C 1
ATOM 2233 O O . LYS A 1 271 ? -10.730 14.478 6.804 1.00 76.75 271 LYS A O 1
ATOM 2238 N N . ALA A 1 272 ? -12.348 13.869 5.355 1.00 71.00 272 ALA A N 1
ATOM 2239 C CA . ALA A 1 272 ? -11.450 13.355 4.337 1.00 71.00 272 ALA A CA 1
ATOM 2240 C C . ALA A 1 272 ? -10.857 14.456 3.459 1.00 71.00 272 ALA A C 1
ATOM 2242 O O . ALA A 1 272 ? -11.522 15.432 3.128 1.00 71.00 272 ALA A O 1
ATOM 2243 N N . ASN A 1 273 ? -9.609 14.236 3.048 1.00 72.62 273 ASN A N 1
ATOM 2244 C CA . ASN A 1 273 ? -8.985 14.964 1.955 1.00 72.62 273 ASN A CA 1
ATOM 2245 C C . ASN A 1 273 ? -9.311 14.206 0.667 1.00 72.62 273 ASN A C 1
ATOM 2247 O O . ASN A 1 273 ? -8.892 13.051 0.519 1.00 72.62 273 ASN A O 1
ATOM 2251 N N . GLU A 1 274 ? -10.053 14.830 -0.236 1.00 75.44 274 GLU A N 1
ATOM 2252 C CA . GLU A 1 274 ? -10.463 14.2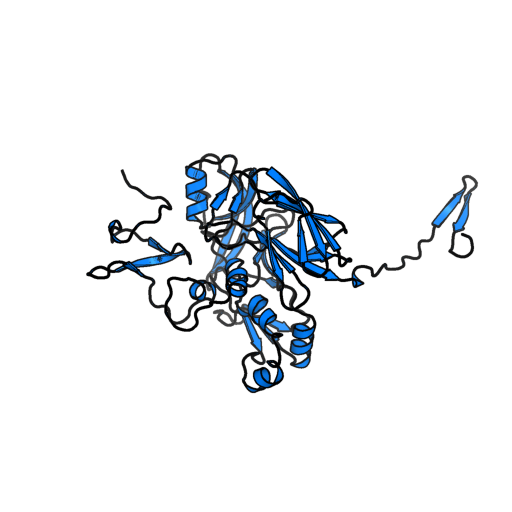39 -1.505 1.00 75.44 274 GLU A CA 1
ATOM 2253 C C . GLU A 1 274 ? -9.950 15.068 -2.663 1.00 75.44 274 GLU A C 1
ATOM 2255 O O . GLU A 1 274 ? -9.989 16.294 -2.643 1.00 75.44 274 GLU A O 1
ATOM 2260 N N . LEU A 1 275 ? -9.466 14.380 -3.686 1.00 77.00 275 LEU A N 1
ATOM 2261 C CA . LEU A 1 275 ? -9.093 14.994 -4.940 1.00 77.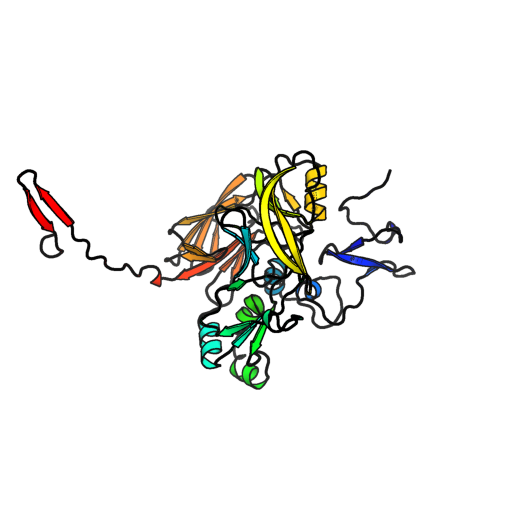00 275 LEU A CA 1
ATOM 2262 C C . LEU A 1 275 ? -9.838 14.248 -6.036 1.00 77.00 275 LEU A C 1
ATOM 2264 O O . LEU A 1 275 ? -9.682 13.038 -6.175 1.00 77.00 275 LEU A O 1
ATOM 2268 N N . LEU A 1 276 ? -10.671 14.970 -6.769 1.00 79.75 276 LEU A N 1
ATOM 2269 C CA . LEU A 1 276 ? -11.586 14.429 -7.758 1.00 79.75 276 LEU A CA 1
ATOM 2270 C C . LEU A 1 276 ? -11.195 14.993 -9.126 1.00 79.75 276 LEU A C 1
ATOM 2272 O O . LEU A 1 276 ? -11.154 16.217 -9.272 1.00 79.75 276 LEU A O 1
ATOM 2276 N N . PRO A 1 277 ? -10.869 14.157 -10.125 1.00 79.62 277 PRO A N 1
ATOM 2277 C CA . PRO A 1 277 ? -10.707 14.648 -11.485 1.00 79.62 277 PRO A CA 1
ATOM 2278 C C . PRO A 1 277 ? -12.071 15.081 -12.032 1.00 79.62 277 PRO A C 1
ATOM 2280 O O . PRO A 1 277 ? -13.049 14.347 -11.915 1.00 79.62 277 PRO A O 1
ATOM 2283 N N . LEU A 1 278 ? -12.125 16.278 -12.610 1.00 80.69 278 LEU A N 1
ATOM 2284 C CA . LEU A 1 278 ? -13.343 16.853 -13.184 1.00 80.69 278 LEU A CA 1
ATOM 2285 C C . LEU A 1 278 ? -13.374 16.711 -14.707 1.00 80.69 278 LEU A C 1
ATOM 2287 O O . LEU A 1 278 ? -14.390 16.323 -15.273 1.00 80.69 278 LEU A O 1
ATOM 2291 N N . TRP A 1 279 ? -12.269 17.054 -15.371 1.00 78.56 279 TRP A N 1
ATOM 2292 C CA . TRP A 1 279 ? -12.177 17.080 -16.831 1.00 78.56 279 TRP A CA 1
ATOM 2293 C C . TRP A 1 279 ? -10.711 17.040 -17.290 1.00 78.56 279 TRP A C 1
ATOM 2295 O O . TRP A 1 279 ? -9.888 17.654 -16.615 1.00 78.56 279 TRP A O 1
ATOM 2305 N N . PRO A 1 280 ? -10.354 16.412 -18.424 1.00 76.69 280 PRO A N 1
ATOM 2306 C CA . PRO A 1 280 ? -11.208 15.560 -19.247 1.00 76.69 280 PRO A CA 1
ATOM 2307 C C . PRO A 1 280 ? -11.543 14.244 -18.532 1.00 76.69 280 PRO A C 1
ATOM 2309 O O . PRO A 1 280 ? -10.951 13.947 -17.486 1.00 76.69 280 PRO A O 1
ATOM 2312 N N . PRO A 1 281 ? -12.499 13.457 -19.058 1.00 78.94 281 PRO A N 1
ATOM 2313 C CA . PRO A 1 281 ? -12.753 12.113 -18.566 1.00 78.94 281 PRO A CA 1
ATOM 2314 C C . PRO A 1 281 ? -11.451 11.315 -18.505 1.00 78.94 281 PRO A C 1
ATOM 2316 O O . PRO A 1 281 ? -10.606 11.403 -19.399 1.00 78.94 281 PRO A O 1
ATOM 2319 N N . ALA A 1 282 ? -11.286 10.553 -17.431 1.00 79.12 282 ALA A N 1
ATOM 2320 C CA . ALA A 1 282 ? -10.039 9.870 -17.141 1.00 79.12 282 ALA A CA 1
ATOM 2321 C C . ALA A 1 282 ? -10.259 8.378 -16.929 1.00 79.12 282 ALA A C 1
ATOM 2323 O O . ALA A 1 282 ? -11.262 7.956 -16.351 1.00 79.12 282 ALA A O 1
ATOM 2324 N N . VAL A 1 283 ? -9.282 7.584 -17.358 1.00 79.94 283 VAL A N 1
ATOM 2325 C CA . VAL A 1 283 ? -9.252 6.147 -17.085 1.00 79.94 283 VAL A CA 1
ATOM 2326 C C . VAL A 1 283 ? -8.463 5.917 -15.804 1.00 79.94 283 VAL A C 1
ATOM 2328 O O . VAL A 1 283 ? -7.322 6.369 -15.679 1.00 79.94 283 VAL A O 1
ATOM 2331 N N . PHE A 1 284 ? -9.069 5.201 -14.860 1.00 75.56 284 PHE A N 1
ATOM 2332 C CA . PHE A 1 284 ? -8.433 4.820 -13.606 1.00 75.56 284 PHE A CA 1
ATOM 2333 C C . PHE A 1 284 ? -7.889 3.399 -13.691 1.00 75.56 284 PHE A C 1
ATOM 2335 O O . PHE A 1 284 ? -8.631 2.453 -13.953 1.00 75.56 284 PHE A O 1
ATOM 2342 N N . GLN A 1 285 ? -6.608 3.243 -13.377 1.00 71.38 285 GLN A N 1
ATOM 2343 C CA . GLN A 1 285 ? -5.993 1.949 -13.120 1.00 71.38 285 GLN A CA 1
ATOM 2344 C C . GLN A 1 285 ? -5.310 2.003 -11.754 1.00 71.38 285 GLN A C 1
ATOM 2346 O O . GLN A 1 285 ? -4.142 2.366 -11.611 1.00 71.38 285 GLN A O 1
ATOM 2351 N N . GLY A 1 286 ? -6.083 1.683 -10.715 1.00 70.94 286 GLY A N 1
ATOM 2352 C CA . GLY A 1 286 ? -5.642 1.866 -9.338 1.00 70.94 286 GLY A CA 1
ATOM 2353 C C . GLY A 1 286 ? -5.418 3.346 -9.018 1.00 70.94 286 GLY A C 1
ATOM 2354 O O . GLY A 1 286 ? -6.333 4.150 -9.175 1.00 70.94 286 GLY A O 1
ATOM 2355 N N . ASN A 1 287 ? -4.203 3.706 -8.600 1.00 76.06 287 ASN A N 1
ATOM 2356 C CA . ASN A 1 287 ? -3.821 5.098 -8.331 1.00 76.06 287 ASN A CA 1
ATOM 2357 C C . ASN A 1 287 ? -3.268 5.806 -9.582 1.00 76.06 287 ASN A C 1
ATOM 2359 O O . ASN A 1 287 ? -2.868 6.967 -9.496 1.00 76.06 287 ASN A O 1
ATOM 2363 N N . GLU A 1 288 ? -3.199 5.137 -10.736 1.00 77.75 288 GLU A N 1
ATOM 2364 C CA . GLU A 1 288 ? -2.844 5.785 -11.998 1.00 77.75 288 GLU A CA 1
ATOM 2365 C C . GLU A 1 288 ? -4.105 6.367 -12.642 1.00 77.75 288 GLU A C 1
ATOM 2367 O O . GLU A 1 288 ? -5.081 5.654 -12.882 1.00 77.75 288 GLU A O 1
ATOM 2372 N N . ILE A 1 289 ? -4.080 7.673 -12.906 1.00 78.88 289 ILE A N 1
ATOM 2373 C CA . ILE A 1 289 ? -5.122 8.361 -13.666 1.00 78.88 289 ILE A CA 1
ATOM 2374 C C . ILE A 1 289 ? -4.536 8.728 -15.017 1.00 78.88 289 ILE A C 1
ATOM 2376 O O . ILE A 1 289 ? -3.557 9.478 -15.085 1.00 78.88 289 ILE A O 1
ATOM 2380 N N . THR A 1 290 ? -5.157 8.233 -16.083 1.00 80.25 290 THR A N 1
ATOM 2381 C CA . THR A 1 290 ? -4.740 8.545 -17.448 1.00 80.25 290 THR A CA 1
ATOM 2382 C C . THR A 1 290 ? -5.734 9.488 -18.112 1.00 80.25 290 THR A C 1
ATOM 2384 O O . THR A 1 290 ? -6.920 9.175 -18.210 1.00 80.25 290 THR A O 1
ATOM 2387 N N . PHE A 1 291 ? -5.230 10.626 -18.586 1.00 79.81 291 PHE A N 1
ATOM 2388 C CA . PHE A 1 291 ? -5.967 11.612 -19.373 1.00 79.81 291 PHE A CA 1
ATOM 2389 C C . PHE A 1 291 ? -5.519 11.576 -20.835 1.00 79.81 291 PHE A C 1
ATOM 2391 O O . PHE A 1 291 ? -4.363 11.265 -21.137 1.00 79.81 291 PHE A O 1
ATOM 2398 N N . ASN A 1 292 ? -6.426 11.939 -21.737 1.00 75.38 292 ASN A N 1
ATOM 2399 C CA . ASN A 1 292 ? -6.139 12.125 -23.160 1.00 75.38 292 ASN A CA 1
ATOM 2400 C C . ASN A 1 292 ? -5.596 13.529 -23.494 1.00 75.38 292 ASN A C 1
ATOM 2402 O O . ASN A 1 292 ? -5.016 13.712 -24.563 1.00 75.38 292 ASN A O 1
ATOM 2406 N N . GLU A 1 293 ? -5.739 14.505 -22.591 1.00 73.00 293 GLU A N 1
ATOM 2407 C CA . GLU A 1 293 ? -5.259 15.876 -22.785 1.00 73.00 293 GLU A CA 1
ATOM 2408 C C . GLU A 1 293 ? -4.142 16.267 -21.810 1.00 73.00 293 GLU A C 1
ATOM 2410 O O . GLU A 1 293 ? -4.056 15.804 -20.674 1.00 73.00 293 GLU A O 1
ATOM 2415 N N . ASN A 1 294 ? -3.307 17.218 -22.245 1.00 70.38 294 ASN A N 1
ATOM 2416 C CA . ASN A 1 294 ? -2.215 17.795 -21.450 1.00 70.38 294 ASN A CA 1
ATOM 2417 C C . ASN A 1 294 ? -2.689 18.764 -20.348 1.00 70.38 294 ASN A C 1
ATOM 2419 O O . ASN A 1 294 ? -1.856 19.335 -19.629 1.00 70.38 294 ASN A O 1
ATOM 2423 N N . LYS A 1 295 ? -4.003 19.001 -20.266 1.00 72.44 295 LYS A N 1
ATOM 2424 C CA . LYS A 1 295 ? -4.662 19.794 -19.234 1.00 72.44 295 LYS A CA 1
ATOM 2425 C C . LYS A 1 295 ? -5.711 18.932 -18.553 1.00 72.44 295 LYS A C 1
ATOM 2427 O O . LYS A 1 295 ? -6.502 18.299 -19.236 1.00 72.44 295 LYS A O 1
ATOM 2432 N N . ALA A 1 296 ? -5.734 18.949 -17.228 1.00 76.88 296 ALA A N 1
ATOM 2433 C CA . ALA A 1 296 ? -6.785 18.305 -16.451 1.00 76.88 296 ALA A CA 1
ATOM 2434 C C . ALA A 1 296 ? -7.161 19.149 -15.235 1.00 76.88 296 ALA A C 1
ATOM 2436 O O . ALA A 1 296 ? -6.277 19.643 -14.534 1.00 76.88 296 ALA A O 1
ATOM 2437 N N . PHE A 1 297 ? -8.455 19.300 -14.994 1.00 78.31 297 PHE A N 1
ATOM 2438 C CA . PHE A 1 297 ? -9.060 19.994 -13.870 1.00 78.31 297 PHE A CA 1
ATOM 2439 C C . PHE A 1 297 ? -9.360 19.022 -12.738 1.00 78.31 297 PHE A C 1
ATOM 2441 O O . PHE A 1 297 ? -9.819 17.901 -12.959 1.00 78.31 297 PHE A O 1
ATOM 2448 N N . PHE A 1 298 ? -9.135 19.483 -11.516 1.00 79.06 298 PHE A N 1
ATOM 2449 C CA . PHE A 1 298 ? -9.372 18.724 -10.304 1.00 79.06 298 PHE A CA 1
ATOM 2450 C C . PHE A 1 298 ? -10.122 19.576 -9.286 1.00 79.06 298 PHE A C 1
ATOM 2452 O O . PHE A 1 298 ? -9.767 20.735 -9.056 1.00 79.06 298 PHE A O 1
ATOM 2459 N N . LEU A 1 299 ? -11.106 18.969 -8.630 1.00 77.56 299 LEU A N 1
ATOM 2460 C CA . LEU A 1 299 ? -11.714 19.488 -7.416 1.00 77.56 299 LEU A CA 1
ATOM 2461 C C . LEU A 1 299 ? -11.004 18.879 -6.219 1.00 77.56 299 LEU A C 1
ATOM 2463 O O . LEU A 1 299 ? -10.935 17.663 -6.061 1.00 77.56 299 LEU A O 1
ATOM 2467 N N . HIS A 1 300 ? -10.482 19.733 -5.360 1.00 76.38 300 HIS A N 1
ATOM 2468 C CA . HIS A 1 300 ? -9.861 19.337 -4.113 1.00 76.38 300 HIS A CA 1
ATOM 2469 C C . HIS A 1 300 ? -10.743 19.763 -2.948 1.00 76.38 300 HIS A C 1
ATOM 2471 O O . HIS A 1 300 ? -10.994 20.951 -2.758 1.00 76.38 300 HIS A O 1
ATOM 2477 N N . ILE A 1 301 ? -11.166 18.793 -2.150 1.00 73.00 301 ILE A N 1
ATOM 2478 C CA . ILE A 1 301 ? -11.940 18.991 -0.931 1.00 73.00 301 ILE A CA 1
ATOM 2479 C C . ILE A 1 301 ? -11.002 18.677 0.228 1.00 73.00 301 ILE A C 1
ATOM 2481 O O . ILE A 1 301 ? -10.628 17.527 0.451 1.00 73.00 301 ILE A O 1
ATOM 2485 N N . ASN A 1 302 ? -10.555 19.702 0.949 1.00 69.62 302 ASN A N 1
ATOM 2486 C CA . ASN A 1 302 ? -9.635 19.484 2.061 1.00 69.62 302 ASN A CA 1
ATOM 2487 C C . ASN A 1 302 ? -10.362 19.006 3.336 1.00 69.62 302 ASN A C 1
ATOM 2489 O O . ASN A 1 302 ? -11.583 19.091 3.454 1.00 69.62 302 ASN A O 1
ATOM 2493 N N . ASN A 1 303 ? -9.591 18.613 4.358 1.00 64.56 303 ASN A N 1
ATOM 2494 C CA . ASN A 1 303 ? -10.122 18.204 5.672 1.00 64.56 303 ASN A CA 1
ATOM 2495 C C . ASN A 1 303 ? -10.938 19.301 6.397 1.00 64.56 303 ASN A C 1
ATOM 2497 O O . ASN A 1 303 ? -11.530 19.044 7.439 1.00 64.56 303 ASN A O 1
ATOM 2501 N N . SER A 1 304 ? -10.948 20.539 5.903 1.00 62.91 304 SER A N 1
ATOM 2502 C CA . SER A 1 304 ? -11.755 21.644 6.432 1.00 62.91 304 SER A CA 1
ATOM 2503 C C . SER A 1 304 ? -12.987 21.935 5.568 1.00 62.91 304 SER A C 1
ATOM 2505 O O . SER A 1 304 ? -13.585 22.996 5.735 1.00 62.91 304 SER A O 1
ATOM 2507 N N . THR A 1 305 ? -13.349 21.035 4.639 1.00 60.84 305 THR A N 1
ATOM 2508 C CA . THR A 1 305 ? -14.454 21.183 3.664 1.00 60.84 305 THR A CA 1
ATOM 2509 C C . THR A 1 305 ? -14.351 22.418 2.776 1.00 60.84 305 THR A C 1
ATOM 2511 O O . THR A 1 305 ? -15.339 22.866 2.211 1.00 60.84 305 THR A O 1
ATOM 2514 N N . LYS A 1 306 ? -13.151 22.989 2.641 1.00 67.81 306 LYS A N 1
ATOM 2515 C CA . LYS A 1 306 ? -12.914 24.046 1.663 1.00 67.81 306 LYS A CA 1
ATOM 2516 C C . LYS A 1 306 ? -12.611 23.389 0.333 1.00 67.81 306 LYS A C 1
ATOM 2518 O O . LYS A 1 306 ? -11.625 22.655 0.215 1.00 67.81 306 LYS A O 1
ATOM 2523 N N . GLU A 1 307 ? -13.459 23.691 -0.629 1.00 72.94 307 GLU A N 1
ATOM 2524 C CA . GLU A 1 307 ? -13.309 23.291 -2.014 1.00 72.94 307 GLU A CA 1
ATOM 2525 C C . GLU A 1 307 ? -12.325 24.218 -2.718 1.00 72.94 307 GLU A C 1
ATOM 2527 O O . GLU A 1 307 ? -12.287 25.426 -2.470 1.00 72.94 307 GLU A O 1
ATOM 2532 N N . ARG A 1 308 ? -11.474 23.637 -3.558 1.00 73.50 308 ARG A N 1
ATOM 2533 C CA . ARG A 1 308 ? -10.531 24.373 -4.394 1.00 73.50 308 ARG A CA 1
ATOM 2534 C C . ARG A 1 308 ? -10.429 23.724 -5.749 1.00 73.50 308 ARG A C 1
ATOM 2536 O O . ARG A 1 308 ? -10.224 22.516 -5.849 1.00 73.50 308 ARG A O 1
ATOM 2543 N N . LEU A 1 309 ? -10.486 24.554 -6.777 1.00 71.75 309 LEU A N 1
ATOM 2544 C CA . LEU A 1 309 ? -10.234 24.123 -8.136 1.00 71.75 309 LEU A CA 1
ATOM 2545 C C . LEU A 1 309 ? -8.750 24.247 -8.457 1.00 71.75 309 LEU A C 1
ATOM 2547 O O . LEU A 1 309 ? -8.101 25.269 -8.198 1.00 71.75 309 LEU A O 1
ATOM 2551 N N . TYR A 1 310 ? -8.232 23.188 -9.056 1.00 75.44 310 TYR A N 1
ATOM 2552 C CA . TYR A 1 310 ? -6.887 23.142 -9.585 1.00 75.44 310 TYR A CA 1
ATOM 2553 C C . TYR A 1 310 ? -6.918 22.691 -11.034 1.00 75.44 310 TYR A C 1
ATOM 2555 O O . TYR A 1 310 ? -7.812 21.957 -11.449 1.00 75.44 310 TYR A O 1
ATOM 2563 N N . TYR A 1 311 ? -5.908 23.084 -11.796 1.00 74.25 311 TYR A N 1
ATOM 2564 C CA . TYR A 1 311 ? -5.667 22.518 -13.113 1.00 74.25 311 TYR A CA 1
ATOM 2565 C C . TYR A 1 311 ? -4.211 22.113 -13.272 1.00 74.25 311 TYR A C 1
ATOM 2567 O O . TYR A 1 311 ? -3.297 22.701 -12.691 1.00 74.25 311 TYR A O 1
ATOM 2575 N N . THR A 1 312 ? -3.996 21.091 -14.085 1.00 71.25 312 THR A N 1
ATOM 2576 C CA . THR A 1 312 ? -2.677 20.686 -14.544 1.00 71.25 312 THR A CA 1
ATOM 2577 C C . THR A 1 312 ? -2.393 21.290 -15.908 1.00 71.25 312 THR A C 1
ATOM 2579 O O . THR A 1 312 ? -3.278 21.369 -16.753 1.00 71.25 312 THR A O 1
ATOM 2582 N N . LEU A 1 313 ? -1.157 21.720 -16.135 1.00 67.50 313 LEU A N 1
ATOM 2583 C CA . LEU A 1 313 ? -0.654 22.087 -17.456 1.00 67.50 313 LEU A CA 1
ATOM 2584 C C . LEU A 1 313 ? 0.832 21.737 -17.526 1.00 67.50 313 LEU A C 1
ATOM 2586 O O . LEU A 1 313 ? 1.613 22.216 -16.705 1.00 67.50 313 LEU A O 1
ATOM 2590 N N . LYS A 1 314 ? 1.234 20.919 -18.509 1.00 61.78 314 LYS A N 1
ATOM 2591 C CA . LYS A 1 314 ? 2.648 20.561 -18.762 1.00 61.78 314 LYS A CA 1
ATOM 2592 C C . LYS A 1 314 ? 3.393 20.112 -17.487 1.00 61.78 314 LYS A C 1
ATOM 2594 O O . LYS A 1 314 ? 4.469 20.615 -17.171 1.00 61.78 314 LYS A O 1
ATOM 2599 N N . ASN A 1 315 ? 2.803 19.179 -16.736 1.00 60.34 315 ASN A N 1
ATOM 2600 C CA . ASN A 1 315 ? 3.328 18.650 -15.466 1.00 60.34 315 ASN A CA 1
ATOM 2601 C C . ASN A 1 315 ? 3.419 19.653 -14.304 1.00 60.34 315 ASN A C 1
ATOM 2603 O O . ASN A 1 315 ? 4.171 19.426 -13.356 1.00 60.34 315 ASN A O 1
ATOM 2607 N N . ARG A 1 316 ? 2.674 20.757 -14.356 1.00 63.69 316 ARG A N 1
ATOM 2608 C CA . ARG A 1 316 ? 2.535 21.713 -13.251 1.00 63.69 316 ARG A CA 1
ATOM 2609 C C . ARG A 1 316 ? 1.089 21.746 -12.781 1.00 63.69 316 ARG A C 1
ATOM 2611 O O . ARG A 1 316 ? 0.196 21.565 -13.597 1.00 63.69 316 ARG A O 1
ATOM 2618 N N . PHE A 1 317 ? 0.881 21.963 -11.487 1.00 68.69 317 PHE A N 1
ATOM 2619 C CA . PHE A 1 317 ? -0.427 22.022 -10.836 1.00 68.69 317 PHE A CA 1
ATOM 2620 C C . PHE A 1 317 ? -0.645 23.455 -10.365 1.00 68.69 317 PHE A C 1
ATOM 2622 O O . PHE A 1 317 ? 0.183 24.002 -9.638 1.00 68.69 317 PHE A O 1
ATOM 2629 N N . PHE A 1 318 ? -1.726 24.071 -10.814 1.00 70.44 318 PHE A N 1
ATOM 2630 C CA . PHE A 1 318 ? -2.040 25.465 -10.556 1.00 70.44 318 PHE A CA 1
ATOM 2631 C C . PHE A 1 318 ? -3.351 25.536 -9.791 1.00 70.44 318 PHE A C 1
ATOM 2633 O O . PHE A 1 318 ? -4.342 24.938 -10.202 1.00 70.44 318 PHE A O 1
ATOM 2640 N N . GLN A 1 319 ? -3.354 26.263 -8.678 1.00 72.62 319 GLN A N 1
ATOM 2641 C CA . GLN A 1 319 ? -4.584 26.610 -7.975 1.00 72.62 319 GLN A CA 1
ATOM 2642 C C . GLN A 1 319 ? -5.244 27.779 -8.706 1.00 72.62 319 GLN A C 1
ATOM 2644 O O . GLN A 1 319 ? -4.565 28.761 -9.009 1.00 72.62 319 GLN A O 1
ATOM 2649 N N . LEU A 1 320 ? -6.545 27.683 -8.984 1.00 68.00 320 LEU A N 1
ATOM 2650 C CA . LEU A 1 320 ? -7.277 28.763 -9.654 1.00 68.00 320 LEU A CA 1
ATOM 2651 C C . LEU A 1 320 ? -7.581 29.932 -8.704 1.00 68.00 320 LEU A C 1
ATOM 2653 O O . LEU A 1 320 ? -7.560 31.081 -9.136 1.00 68.00 320 LEU A O 1
ATOM 2657 N N . ASP A 1 321 ? -7.739 29.667 -7.403 1.00 62.91 321 ASP A N 1
ATOM 2658 C CA . ASP A 1 321 ? -8.001 30.705 -6.398 1.00 62.91 321 ASP A CA 1
ATOM 2659 C C . ASP A 1 321 ? -6.743 31.202 -5.673 1.00 62.91 321 ASP A C 1
ATOM 2661 O O . ASP A 1 321 ? -6.029 30.429 -5.035 1.00 62.91 321 ASP A O 1
ATOM 2665 N N . LYS A 1 322 ? -6.516 32.523 -5.670 1.00 53.81 322 LYS A N 1
ATOM 2666 C CA . LYS A 1 322 ? -5.372 33.223 -5.037 1.00 53.81 322 LYS A CA 1
ATOM 2667 C C . LYS A 1 322 ? -5.450 33.339 -3.499 1.00 53.81 322 LYS A C 1
ATOM 2669 O O . LYS A 1 322 ? -4.889 34.262 -2.907 1.00 53.81 322 LYS A O 1
ATOM 2674 N N . GLY A 1 323 ? -6.142 32.434 -2.811 1.00 54.06 323 GLY A N 1
ATOM 2675 C CA . GLY A 1 323 ? -6.185 32.441 -1.345 1.00 54.06 323 GLY A CA 1
ATOM 2676 C C . GLY A 1 323 ? -4.835 32.033 -0.740 1.00 54.06 323 GLY A C 1
ATOM 2677 O O . GLY A 1 323 ? -4.314 30.974 -1.085 1.00 54.06 323 GLY A O 1
ATOM 2678 N N . LYS A 1 324 ? -4.287 32.824 0.201 1.00 47.47 324 LYS A N 1
ATOM 2679 C CA . LYS A 1 324 ? -3.036 32.565 0.963 1.00 47.47 324 LYS A CA 1
ATOM 2680 C C . LYS A 1 324 ? -3.130 31.356 1.914 1.00 47.47 324 LYS A C 1
ATOM 2682 O O . LYS A 1 324 ? -2.802 31.441 3.095 1.00 47.47 324 LYS A O 1
ATOM 2687 N N . SER A 1 325 ? -3.600 30.210 1.443 1.00 49.31 325 SER A N 1
ATOM 2688 C CA . SER A 1 325 ? -3.668 28.994 2.241 1.00 49.31 325 SER A CA 1
ATOM 2689 C C . SER A 1 325 ? -2.776 27.927 1.636 1.00 49.31 325 SER A C 1
ATOM 2691 O O . SER A 1 325 ? -2.933 27.571 0.473 1.00 49.31 325 SER A O 1
ATOM 2693 N N . LYS A 1 326 ? -1.875 27.392 2.467 1.00 53.34 326 LYS A N 1
ATOM 2694 C CA . LYS A 1 326 ? -1.016 26.253 2.131 1.00 53.34 326 LYS A CA 1
ATOM 2695 C C . LYS A 1 326 ? -1.855 25.133 1.511 1.00 53.34 326 LYS A C 1
ATOM 2697 O O . LYS A 1 326 ? -2.855 24.706 2.092 1.00 53.34 326 LYS A O 1
ATOM 2702 N N . THR A 1 327 ? -1.480 24.720 0.309 1.00 51.72 327 THR A N 1
ATOM 2703 C CA . THR A 1 327 ? -2.097 23.618 -0.428 1.00 51.72 327 THR A CA 1
ATOM 2704 C C . THR A 1 327 ? -1.880 22.316 0.342 1.00 51.72 327 THR A C 1
ATOM 2706 O O . THR A 1 327 ? -0.769 22.050 0.776 1.00 51.72 327 THR A O 1
ATOM 2709 N N . SER A 1 328 ? -2.917 21.486 0.512 1.00 57.44 328 SER A N 1
ATOM 2710 C CA . SER A 1 328 ? -2.775 20.117 1.059 1.00 57.44 328 SER A CA 1
ATOM 2711 C C . SER A 1 328 ? -2.501 19.079 -0.039 1.00 57.44 328 SER A C 1
ATOM 2713 O O . SER A 1 328 ? -2.812 17.897 0.102 1.00 57.44 328 SER A O 1
ATOM 2715 N N . ILE A 1 329 ? -1.934 19.534 -1.156 1.00 60.50 329 ILE A N 1
ATOM 2716 C CA . ILE A 1 329 ? -1.511 18.729 -2.297 1.00 60.50 329 ILE A CA 1
ATOM 2717 C C . ILE A 1 329 ? -0.096 19.171 -2.661 1.00 60.50 329 ILE A C 1
ATOM 2719 O O . ILE A 1 329 ? 0.127 20.353 -2.932 1.00 60.50 329 ILE A O 1
ATOM 2723 N N . ILE A 1 330 ? 0.845 18.228 -2.674 1.00 60.19 330 ILE A N 1
ATOM 2724 C CA . ILE A 1 330 ? 2.191 18.432 -3.211 1.00 60.19 330 ILE A CA 1
ATOM 2725 C C . ILE A 1 330 ? 2.274 17.750 -4.571 1.00 60.19 330 ILE A C 1
ATOM 2727 O O . ILE A 1 330 ? 1.918 16.576 -4.714 1.00 60.19 330 ILE A O 1
ATOM 2731 N N . LEU A 1 331 ? 2.793 18.490 -5.551 1.00 62.34 331 LEU A N 1
ATOM 2732 C CA . LEU A 1 331 ? 3.184 17.947 -6.839 1.00 62.34 331 LEU A CA 1
ATOM 2733 C C . LEU A 1 331 ? 4.675 17.630 -6.827 1.00 62.34 331 LEU A C 1
ATOM 2735 O O . LEU A 1 331 ? 5.501 18.516 -6.599 1.00 62.34 331 LEU A O 1
ATOM 2739 N N . PHE A 1 332 ? 5.020 16.392 -7.152 1.00 57.62 332 PHE A N 1
ATOM 2740 C CA . PHE A 1 332 ? 6.400 16.040 -7.449 1.00 57.62 332 PHE A CA 1
ATOM 2741 C C . PHE A 1 332 ? 6.570 15.868 -8.961 1.00 57.62 332 PHE A C 1
ATOM 2743 O O . PHE A 1 332 ? 6.017 14.915 -9.524 1.00 57.62 332 PHE A O 1
ATOM 2750 N N . PRO A 1 333 ? 7.319 16.758 -9.642 1.00 57.56 333 PRO A N 1
ATOM 2751 C CA . PRO A 1 333 ? 7.694 16.526 -11.026 1.00 57.56 333 PRO A CA 1
ATOM 2752 C C . PRO A 1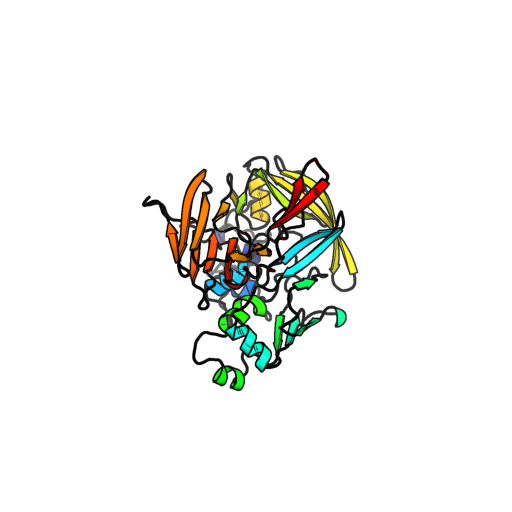 333 ? 8.679 15.354 -11.058 1.00 57.56 333 PRO A C 1
ATOM 2754 O O . PRO A 1 333 ? 9.810 15.458 -10.586 1.00 57.56 333 PRO A O 1
ATOM 2757 N N . THR A 1 334 ? 8.248 14.209 -11.584 1.00 56.28 334 THR A N 1
ATOM 2758 C CA . THR A 1 334 ? 9.181 13.129 -11.917 1.00 56.28 334 THR A CA 1
ATOM 2759 C C . THR A 1 334 ? 9.821 13.456 -13.265 1.00 56.28 334 THR A C 1
ATOM 2761 O O . THR A 1 334 ? 9.153 14.006 -14.140 1.00 56.28 334 THR A O 1
ATOM 2764 N N . GLY A 1 335 ? 11.109 13.151 -13.451 1.00 51.22 335 GLY A N 1
ATOM 2765 C CA . GLY A 1 335 ? 11.895 13.482 -14.656 1.00 51.22 335 GLY A CA 1
ATOM 2766 C C . GLY A 1 335 ? 11.412 12.871 -15.987 1.00 51.22 335 GLY A C 1
ATOM 2767 O O . GLY A 1 335 ? 12.169 12.845 -16.950 1.00 51.22 335 GLY A O 1
ATOM 2768 N N . GLY A 1 336 ? 10.172 12.380 -16.055 1.00 53.44 336 GLY A N 1
ATOM 2769 C CA . GLY A 1 336 ? 9.510 11.890 -17.257 1.00 53.44 336 GLY A CA 1
ATOM 2770 C C . GLY A 1 336 ? 7.992 12.041 -17.156 1.00 53.44 336 GLY A C 1
ATOM 2771 O O . GLY A 1 336 ? 7.319 11.093 -16.773 1.00 53.44 336 GLY A O 1
ATOM 2772 N N . ASN A 1 337 ? 7.473 13.230 -17.489 1.00 55.88 337 ASN A N 1
ATOM 2773 C CA . ASN A 1 337 ? 6.072 13.556 -17.827 1.00 55.88 337 ASN A CA 1
ATOM 2774 C C . ASN A 1 337 ? 4.922 12.998 -16.960 1.00 55.88 337 ASN A C 1
ATOM 2776 O O . ASN A 1 337 ? 3.773 13.019 -17.392 1.00 55.88 337 ASN A O 1
ATOM 2780 N N . LYS A 1 338 ? 5.193 12.503 -15.750 1.00 68.31 338 LYS A N 1
ATOM 2781 C CA . LYS A 1 338 ? 4.186 11.896 -14.872 1.00 68.31 338 LYS A CA 1
ATOM 2782 C C . LYS A 1 338 ? 4.199 12.599 -13.517 1.00 68.31 338 LYS A C 1
ATOM 2784 O O . LYS A 1 338 ? 5.045 12.271 -12.674 1.00 68.31 338 LYS A O 1
ATOM 2789 N N . PRO A 1 339 ? 3.344 13.609 -13.295 1.00 69.19 339 PRO A N 1
ATOM 2790 C CA . PRO A 1 339 ? 3.257 14.242 -11.993 1.00 69.19 339 PRO A CA 1
ATOM 2791 C C . PRO A 1 339 ? 2.693 13.267 -10.959 1.00 69.19 339 PRO A C 1
ATOM 2793 O O . PRO A 1 339 ? 1.743 12.530 -11.225 1.00 69.19 339 PRO A O 1
ATOM 2796 N N . ILE A 1 340 ? 3.272 13.290 -9.761 1.00 70.00 340 ILE A N 1
ATOM 2797 C CA . ILE A 1 340 ? 2.713 12.602 -8.596 1.00 70.00 340 ILE A CA 1
ATOM 2798 C C . ILE A 1 340 ? 1.955 13.630 -7.779 1.00 70.00 340 ILE A C 1
ATOM 2800 O O . ILE A 1 340 ? 2.532 14.644 -7.379 1.00 70.00 340 ILE A O 1
ATOM 2804 N N . VAL A 1 341 ? 0.690 13.336 -7.509 1.00 71.69 341 VAL A N 1
ATOM 2805 C CA . VAL A 1 341 ? -0.136 14.085 -6.574 1.00 71.69 341 VAL A CA 1
ATOM 2806 C C . VAL A 1 341 ? -0.134 13.352 -5.243 1.00 71.69 341 VAL A C 1
ATOM 2808 O O . VAL A 1 341 ? -0.643 12.233 -5.133 1.00 71.69 341 VAL A O 1
ATOM 2811 N N . ALA A 1 342 ? 0.429 13.998 -4.227 1.00 71.25 342 ALA A N 1
ATOM 2812 C CA . ALA A 1 342 ? 0.444 13.477 -2.873 1.00 71.25 342 ALA A CA 1
ATOM 2813 C C . ALA A 1 342 ? -0.290 14.409 -1.905 1.00 71.25 342 ALA A C 1
ATOM 2815 O O . ALA A 1 342 ? -0.274 15.628 -2.076 1.00 71.25 342 ALA A O 1
ATOM 2816 N N . SER A 1 343 ? -0.927 13.847 -0.877 1.00 70.56 343 SER A N 1
ATOM 2817 C CA . SER A 1 343 ? -1.589 14.646 0.158 1.00 70.56 343 SER A CA 1
ATOM 2818 C C . SER A 1 343 ? -0.560 15.317 1.076 1.00 70.56 343 SER A C 1
ATOM 2820 O O . SER A 1 343 ? 0.234 14.622 1.707 1.00 70.56 343 SER A O 1
ATOM 2822 N N . ASP A 1 344 ? -0.604 16.640 1.197 1.00 62.28 344 ASP A N 1
ATOM 2823 C CA . ASP A 1 344 ? 0.198 17.425 2.141 1.00 62.28 344 ASP A CA 1
ATOM 2824 C C . ASP A 1 344 ? -0.582 17.706 3.427 1.00 62.28 344 ASP A C 1
ATOM 2826 O O . ASP A 1 344 ? -1.742 18.124 3.411 1.00 62.28 344 ASP A O 1
ATOM 2830 N N . VAL A 1 345 ? 0.085 17.491 4.553 1.00 47.69 345 VAL A N 1
ATOM 2831 C CA . VAL A 1 345 ? -0.365 17.922 5.871 1.00 47.69 345 VAL A CA 1
ATOM 2832 C C . VAL A 1 345 ? 0.716 18.878 6.359 1.00 47.69 345 VAL A C 1
ATOM 2834 O O . VAL A 1 345 ? 1.748 18.449 6.864 1.00 47.69 345 VAL A O 1
ATOM 2837 N N . GLY A 1 346 ? 0.525 20.181 6.136 1.00 49.94 346 GLY A N 1
ATOM 2838 C CA . GLY A 1 346 ? 1.565 21.177 6.407 1.00 49.94 346 GLY A CA 1
ATOM 2839 C C . GLY A 1 346 ? 2.135 21.126 7.837 1.00 49.94 346 GLY A C 1
ATOM 2840 O O . GLY A 1 346 ? 1.480 20.648 8.748 1.00 49.94 346 GLY A O 1
ATOM 2841 N N . ARG A 1 347 ? 3.342 21.687 8.039 1.00 40.00 347 ARG A N 1
ATOM 2842 C CA . ARG A 1 347 ? 4.152 21.816 9.288 1.00 40.00 347 ARG A CA 1
ATOM 2843 C C . ARG A 1 347 ? 4.413 20.542 10.117 1.00 40.00 347 ARG A C 1
ATOM 2845 O O . ARG A 1 347 ? 5.491 20.457 10.702 1.00 40.00 347 ARG A O 1
ATOM 2852 N N . GLU A 1 348 ? 3.524 19.560 10.167 1.00 46.81 348 GLU A N 1
ATOM 2853 C CA . GLU A 1 348 ? 3.761 18.294 10.854 1.00 46.81 348 GLU A CA 1
ATOM 2854 C C . GLU A 1 348 ? 4.436 17.300 9.895 1.00 46.81 348 GLU A C 1
ATOM 2856 O O . GLU A 1 348 ? 3.933 17.027 8.813 1.00 46.81 348 GLU A O 1
ATOM 2861 N N . LYS A 1 349 ? 5.600 16.764 10.288 1.00 52.19 349 LYS A N 1
ATOM 2862 C CA . LYS A 1 349 ? 6.377 15.750 9.549 1.00 52.19 349 LYS A CA 1
ATOM 2863 C C . LYS A 1 349 ? 5.589 14.432 9.402 1.00 52.19 349 LYS A C 1
ATOM 2865 O O . LYS A 1 349 ? 5.875 13.471 10.115 1.00 52.19 349 LYS A O 1
ATOM 2870 N N . PHE A 1 350 ? 4.588 14.378 8.534 1.00 53.78 350 PHE A N 1
ATOM 2871 C CA . PHE A 1 350 ? 3.907 13.140 8.158 1.00 53.78 350 PHE A CA 1
ATOM 2872 C C . PHE A 1 350 ? 4.210 12.787 6.703 1.00 53.78 350 PHE A C 1
ATOM 2874 O O . PHE A 1 350 ? 4.474 13.661 5.878 1.00 53.78 350 PHE A O 1
ATOM 2881 N N . ASN A 1 351 ? 4.235 11.485 6.415 1.00 61.16 351 ASN A N 1
ATOM 2882 C CA . ASN A 1 351 ? 4.579 10.972 5.096 1.00 61.16 351 ASN A CA 1
ATOM 2883 C C . ASN A 1 351 ? 3.367 11.132 4.160 1.00 61.16 351 ASN A C 1
ATOM 2885 O O . ASN A 1 351 ? 2.293 10.636 4.499 1.00 61.16 351 ASN A O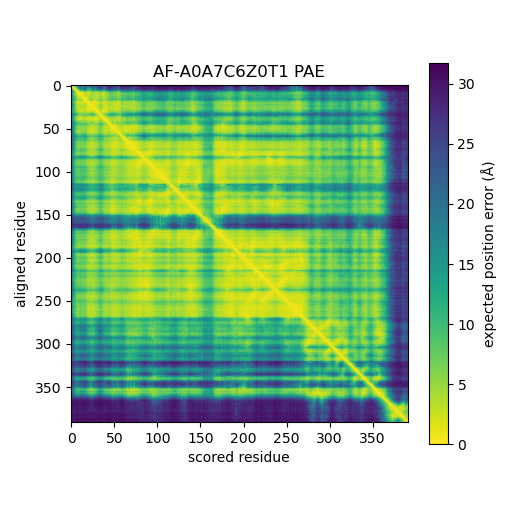 1
ATOM 2889 N N . PRO A 1 352 ? 3.511 11.811 3.007 1.00 72.25 352 PRO A N 1
ATOM 2890 C CA . PRO A 1 352 ? 2.411 11.988 2.065 1.00 72.25 352 PRO A CA 1
ATOM 2891 C C . PRO A 1 352 ? 1.910 10.638 1.525 1.00 72.25 352 PRO A C 1
ATOM 2893 O O . PRO A 1 352 ? 2.705 9.754 1.200 1.00 72.25 352 PRO A O 1
ATOM 2896 N N . GLU A 1 353 ? 0.598 10.476 1.361 1.00 79.75 353 GLU A N 1
ATOM 2897 C CA . GLU A 1 353 ? 0.041 9.384 0.556 1.00 79.75 353 GLU A CA 1
ATOM 2898 C C . GLU A 1 353 ? 0.019 9.818 -0.909 1.00 79.75 353 GLU A C 1
ATOM 2900 O O . GLU A 1 353 ? -0.467 10.907 -1.226 1.00 79.75 353 GLU A O 1
ATOM 2905 N N . ILE A 1 354 ? 0.526 8.967 -1.801 1.00 81.00 354 ILE A N 1
ATOM 2906 C CA . ILE A 1 354 ? 0.377 9.134 -3.244 1.00 81.00 354 ILE A CA 1
ATOM 2907 C C . ILE A 1 354 ? -1.088 8.860 -3.575 1.00 81.00 354 ILE A C 1
ATOM 2909 O O . ILE A 1 354 ? -1.531 7.711 -3.582 1.00 81.00 354 ILE A O 1
ATOM 2913 N N . LYS A 1 355 ? -1.835 9.933 -3.843 1.00 78.62 355 LYS A N 1
ATOM 2914 C CA . LYS A 1 355 ? -3.234 9.843 -4.258 1.00 78.62 355 LYS A CA 1
ATOM 2915 C C . LYS A 1 355 ? -3.312 9.428 -5.715 1.00 78.62 355 LYS A C 1
ATOM 2917 O O . LYS A 1 355 ? -3.944 8.422 -6.011 1.00 78.62 355 LYS A O 1
ATOM 2922 N N . PHE A 1 356 ? -2.605 10.149 -6.587 1.00 76.62 356 PHE A N 1
ATOM 2923 C CA . PHE A 1 356 ? -2.609 9.869 -8.018 1.00 76.62 356 PHE A CA 1
ATOM 2924 C C . PHE A 1 356 ? -1.222 9.952 -8.644 1.00 76.62 356 PHE A C 1
ATOM 2926 O O . PHE A 1 356 ? -0.416 10.827 -8.316 1.00 76.62 356 PHE A O 1
ATOM 2933 N N . ILE A 1 357 ? -0.980 9.065 -9.601 1.00 77.44 357 ILE A N 1
ATOM 2934 C CA . ILE A 1 357 ? 0.066 9.192 -10.609 1.00 77.44 357 ILE A CA 1
ATOM 2935 C C . ILE A 1 357 ? -0.646 9.601 -11.892 1.00 77.44 357 ILE A C 1
ATOM 2937 O O . ILE A 1 357 ? -1.433 8.835 -12.442 1.00 77.44 357 ILE A O 1
ATOM 2941 N N . ILE A 1 358 ? -0.399 10.824 -12.343 1.00 76.38 358 ILE A N 1
ATOM 2942 C CA . ILE A 1 358 ? -1.057 11.361 -13.530 1.00 76.38 358 ILE A CA 1
ATOM 2943 C C . ILE A 1 358 ? -0.258 10.942 -14.760 1.00 76.38 358 ILE A C 1
ATOM 2945 O O . ILE A 1 358 ? 0.960 11.127 -14.821 1.00 76.38 358 ILE A O 1
ATOM 2949 N N . ILE A 1 359 ? -0.956 10.393 -15.745 1.00 76.38 359 ILE A N 1
ATOM 2950 C CA . ILE A 1 359 ? -0.407 9.999 -17.036 1.00 76.38 359 ILE A CA 1
ATOM 2951 C C . ILE A 1 359 ? -1.173 10.760 -18.113 1.00 76.38 359 ILE A C 1
ATOM 2953 O O . ILE A 1 359 ? -2.399 10.758 -18.136 1.00 76.38 359 ILE A O 1
ATOM 2957 N N . CYS A 1 360 ? -0.448 11.412 -19.016 1.00 73.00 360 CYS A N 1
ATOM 2958 C CA . CYS A 1 360 ? -1.037 11.937 -20.239 1.00 73.00 360 CYS A CA 1
ATOM 2959 C C . CYS A 1 360 ? -0.736 10.965 -21.376 1.00 73.00 360 CYS A C 1
ATOM 2961 O O . CYS A 1 360 ? 0.432 10.678 -21.649 1.00 73.00 360 CYS A O 1
ATOM 2963 N N . ASN A 1 361 ? -1.779 10.466 -22.030 1.00 72.56 361 ASN A N 1
ATOM 2964 C CA . ASN A 1 361 ? -1.666 9.617 -23.203 1.00 72.56 361 ASN A CA 1
ATOM 2965 C C . ASN A 1 361 ? -2.615 10.111 -24.301 1.00 72.56 361 ASN A C 1
ATOM 2967 O O . ASN A 1 361 ? -3.802 9.794 -24.296 1.00 72.56 361 ASN A O 1
ATOM 2971 N N . SER A 1 362 ? -2.069 10.833 -25.280 1.00 65.25 362 SER A N 1
ATOM 2972 C CA . SER A 1 362 ? -2.823 11.337 -26.436 1.00 65.25 362 SER A CA 1
ATOM 2973 C C . SER A 1 362 ? -3.413 10.227 -27.315 1.00 65.25 362 SER A C 1
ATOM 2975 O O . SER A 1 362 ? -4.337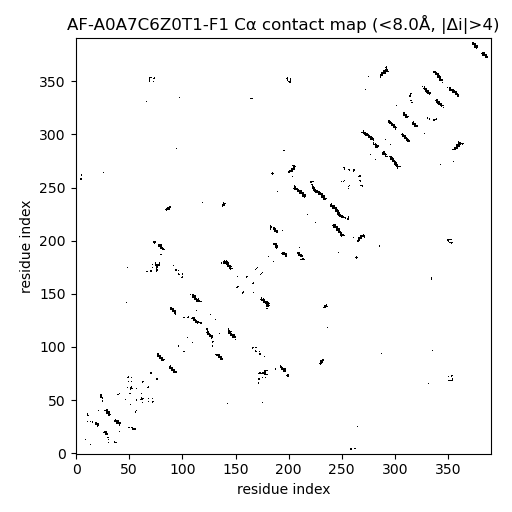 10.484 -28.079 1.00 65.25 362 SER A O 1
ATOM 2977 N N . THR A 1 363 ? -2.921 8.987 -27.197 1.00 62.47 363 THR A N 1
ATOM 2978 C CA . THR A 1 363 ? -3.389 7.835 -27.988 1.00 62.47 363 THR A CA 1
ATOM 2979 C C . THR A 1 363 ? -4.591 7.106 -27.386 1.00 62.47 363 THR A C 1
ATOM 2981 O O . THR A 1 363 ? -5.112 6.195 -28.022 1.00 62.47 363 THR A O 1
ATOM 2984 N N . LEU A 1 364 ? -5.091 7.522 -26.210 1.00 58.75 364 LEU A N 1
ATOM 2985 C CA . LEU A 1 364 ? -6.367 7.026 -25.662 1.00 58.75 364 LEU A CA 1
ATOM 2986 C C . LEU A 1 364 ? -7.557 7.284 -26.603 1.00 58.75 364 LEU A C 1
ATOM 2988 O O . LEU A 1 364 ? -8.592 6.643 -26.472 1.00 58.75 364 LEU A O 1
ATOM 2992 N N . VAL A 1 365 ? -7.390 8.179 -27.582 1.00 47.44 365 VAL A N 1
ATOM 2993 C CA . VAL A 1 365 ? -8.298 8.361 -28.716 1.00 47.44 365 VAL A CA 1
ATOM 2994 C C . VAL A 1 365 ? -7.836 7.497 -29.897 1.00 47.44 365 VAL A C 1
ATOM 2996 O O . VAL A 1 365 ? -7.605 7.992 -30.995 1.00 47.44 365 VAL A O 1
ATOM 2999 N N . ARG A 1 366 ? -7.717 6.179 -29.721 1.00 46.44 366 ARG A N 1
ATOM 3000 C CA . ARG A 1 366 ? -8.107 5.302 -30.828 1.00 46.44 366 ARG A CA 1
ATOM 3001 C C . ARG A 1 366 ? -9.612 5.173 -30.705 1.00 46.44 366 ARG A C 1
ATOM 3003 O O . ARG A 1 366 ? -10.115 4.270 -30.051 1.00 46.44 366 ARG A O 1
ATOM 3010 N N . LYS A 1 367 ? -10.326 6.143 -31.289 1.00 45.50 367 LYS A N 1
ATOM 3011 C CA . LYS A 1 367 ? -11.641 5.818 -31.823 1.00 45.50 367 LYS A CA 1
ATOM 3012 C C . LYS A 1 367 ? -11.357 4.646 -32.750 1.00 45.50 367 LYS A C 1
ATOM 3014 O O . LYS A 1 367 ? -10.713 4.847 -33.779 1.00 45.50 367 LYS A O 1
ATOM 3019 N N . ASP A 1 368 ? -11.793 3.447 -32.387 1.00 42.94 368 ASP A N 1
ATOM 3020 C CA . ASP A 1 368 ? -12.308 2.601 -33.444 1.00 42.94 368 ASP A CA 1
ATOM 3021 C C . ASP A 1 368 ? -13.300 3.521 -34.153 1.00 42.94 368 ASP A C 1
ATOM 3023 O O . ASP A 1 368 ? -14.238 4.040 -33.535 1.00 42.94 368 ASP A O 1
ATOM 3027 N N . LEU A 1 369 ? -12.986 3.893 -35.392 1.00 48.06 369 LEU A N 1
ATOM 3028 C CA . LEU A 1 369 ? -13.997 4.393 -36.300 1.00 48.06 369 LEU A CA 1
ATOM 3029 C C . LEU A 1 369 ? -14.951 3.209 -36.435 1.00 48.06 369 LEU A C 1
ATOM 3031 O O . LEU A 1 369 ? -14.819 2.397 -37.337 1.00 48.06 369 LEU A O 1
ATOM 3035 N N . ALA A 1 370 ? -15.834 3.028 -35.454 1.00 49.12 370 ALA A N 1
ATOM 3036 C CA . ALA A 1 370 ? -17.057 2.318 -35.703 1.00 49.12 370 ALA A CA 1
ATOM 3037 C C . ALA A 1 370 ? -17.679 3.135 -36.825 1.00 49.12 370 ALA A C 1
ATOM 3039 O O . ALA A 1 370 ? -17.963 4.320 -36.618 1.00 49.12 370 ALA A O 1
ATOM 3040 N N . ASP A 1 371 ? -17.757 2.547 -38.015 1.00 53.88 371 ASP A N 1
ATOM 3041 C CA . ASP A 1 371 ? -18.549 3.098 -39.098 1.00 53.88 371 ASP A CA 1
ATOM 3042 C C . ASP A 1 371 ? -19.952 3.274 -38.520 1.00 53.88 371 ASP A C 1
ATOM 3044 O O . ASP A 1 371 ? -20.684 2.311 -38.277 1.00 53.88 371 ASP A O 1
ATOM 3048 N N . GLN A 1 372 ? -20.262 4.507 -38.117 1.00 52.28 372 GLN A N 1
ATOM 3049 C CA . GLN A 1 372 ? -21.549 4.846 -37.542 1.00 52.28 372 GLN A CA 1
ATOM 3050 C C . GLN A 1 372 ? -22.526 4.846 -38.698 1.00 52.28 372 GLN A C 1
ATOM 3052 O O . GLN A 1 372 ? -22.717 5.858 -39.360 1.00 52.28 372 GLN A O 1
ATOM 3057 N N . LYS A 1 373 ? -23.100 3.675 -38.941 1.00 60.16 373 LYS A N 1
ATOM 3058 C CA . LYS A 1 373 ? -24.150 3.492 -39.917 1.00 60.16 373 LYS A CA 1
ATOM 3059 C C . LYS A 1 373 ? -25.462 3.969 -39.303 1.00 60.16 373 LYS A C 1
ATOM 3061 O O . LYS A 1 373 ? -26.005 3.314 -38.410 1.00 60.16 373 LYS A O 1
ATOM 3066 N N . ILE A 1 374 ? -25.922 5.151 -39.704 1.00 59.94 374 ILE A N 1
ATOM 3067 C CA . ILE A 1 374 ? -27.196 5.706 -39.241 1.00 59.94 374 ILE A CA 1
ATOM 3068 C C . ILE A 1 374 ? -28.260 5.304 -40.258 1.00 59.94 374 ILE A C 1
ATOM 3070 O O . ILE A 1 374 ? -28.404 5.937 -41.299 1.00 59.94 374 ILE A O 1
ATOM 3074 N N . ILE A 1 375 ? -29.015 4.255 -39.929 1.00 69.69 375 ILE A N 1
ATOM 3075 C CA . ILE A 1 375 ? -30.169 3.822 -40.719 1.00 69.69 375 ILE A CA 1
ATOM 3076 C C . ILE A 1 375 ? -31.426 4.377 -40.056 1.00 69.69 375 ILE A C 1
ATOM 3078 O O . ILE A 1 375 ? -31.746 4.022 -38.919 1.00 69.69 375 ILE A O 1
ATOM 3082 N N . ILE A 1 376 ? -32.143 5.246 -40.764 1.00 59.97 376 ILE A N 1
ATOM 3083 C CA . ILE A 1 376 ? -33.456 5.733 -40.339 1.00 59.97 376 ILE A CA 1
ATOM 3084 C C . ILE A 1 376 ? -34.511 4.957 -41.114 1.00 59.97 376 ILE A C 1
ATOM 3086 O O . ILE A 1 376 ? -34.518 4.964 -42.342 1.00 59.97 376 ILE A O 1
ATOM 3090 N N . LYS A 1 377 ? -35.421 4.304 -40.391 1.00 64.50 377 LYS A N 1
ATOM 3091 C CA . LYS A 1 377 ? -36.552 3.591 -40.981 1.00 64.50 377 LYS A CA 1
ATOM 3092 C C . LYS A 1 377 ? -37.817 4.433 -40.865 1.00 64.50 377 LYS A C 1
ATOM 3094 O O . LYS A 1 377 ? -38.261 4.732 -39.756 1.00 64.50 377 LYS A O 1
ATOM 3099 N N . ALA A 1 378 ? -38.370 4.837 -42.001 1.00 69.06 378 ALA A N 1
ATOM 3100 C CA . ALA A 1 378 ? -39.638 5.543 -42.084 1.00 69.06 378 ALA A CA 1
ATOM 3101 C C . ALA A 1 378 ? -40.811 4.610 -41.730 1.00 69.06 378 ALA A C 1
ATOM 3103 O O . ALA A 1 378 ? -40.699 3.383 -41.781 1.00 69.06 378 ALA A O 1
ATOM 3104 N N . MET A 1 379 ? -41.955 5.193 -41.355 1.00 64.31 379 MET A N 1
ATOM 3105 C CA . MET A 1 379 ? -43.144 4.428 -40.943 1.00 64.31 379 MET A CA 1
ATOM 3106 C C . MET A 1 379 ? -43.753 3.577 -42.068 1.00 64.31 379 MET A C 1
ATOM 3108 O O . MET A 1 379 ? -44.459 2.617 -41.777 1.00 64.31 379 MET A O 1
ATOM 3112 N N . ASP A 1 380 ? -43.460 3.890 -43.331 1.00 79.25 380 ASP A N 1
ATOM 3113 C CA . ASP A 1 380 ? -43.849 3.090 -44.500 1.00 79.25 380 ASP A CA 1
ATOM 3114 C C . ASP A 1 380 ? -42.906 1.900 -44.770 1.00 79.25 380 ASP A C 1
ATOM 3116 O O . ASP A 1 380 ? -43.130 1.121 -45.694 1.00 79.25 380 ASP A O 1
ATOM 3120 N N . GLY A 1 381 ? -41.871 1.730 -43.940 1.00 71.62 381 GLY A N 1
ATOM 3121 C CA . GLY A 1 381 ? -40.889 0.655 -44.037 1.00 71.62 381 GLY A CA 1
ATOM 3122 C C . GLY A 1 381 ? -39.638 1.005 -44.842 1.00 71.62 381 GLY A C 1
ATOM 3123 O O . GLY A 1 381 ? -38.720 0.185 -44.872 1.00 71.62 381 GLY A O 1
ATOM 3124 N N . THR A 1 382 ? -39.563 2.197 -45.437 1.00 75.25 382 THR A N 1
ATOM 3125 C CA . THR A 1 382 ? -38.393 2.647 -46.202 1.00 75.25 382 THR A CA 1
ATOM 3126 C C . THR A 1 382 ? -37.207 2.896 -45.273 1.00 75.25 382 THR A C 1
ATOM 3128 O O . THR A 1 382 ? -37.323 3.625 -44.290 1.00 75.25 382 THR A O 1
ATOM 3131 N N . GLU A 1 383 ? -36.053 2.305 -45.575 1.00 78.31 383 GLU A N 1
ATOM 3132 C CA . GLU A 1 383 ? -34.805 2.524 -44.837 1.00 78.31 383 GLU A CA 1
ATOM 3133 C C . GLU A 1 383 ? -33.904 3.483 -45.617 1.00 78.31 383 GLU A C 1
ATOM 3135 O O . GLU A 1 383 ? -33.627 3.260 -46.794 1.00 78.31 383 GLU A O 1
ATOM 3140 N N . ILE A 1 384 ? -33.458 4.554 -44.961 1.00 67.88 384 ILE A N 1
ATOM 3141 C CA . ILE A 1 384 ? -32.510 5.520 -45.516 1.00 67.88 384 ILE A CA 1
ATOM 3142 C C . ILE A 1 384 ? -31.216 5.425 -44.718 1.00 67.88 384 ILE A C 1
ATOM 3144 O O . ILE A 1 384 ? -31.214 5.561 -43.492 1.00 67.88 384 ILE A O 1
ATOM 3148 N N . ASP A 1 385 ? -30.133 5.182 -45.442 1.00 70.06 385 ASP A N 1
ATOM 3149 C CA . ASP A 1 385 ? -28.787 4.986 -44.924 1.00 70.06 385 ASP A CA 1
ATOM 3150 C C . ASP A 1 385 ? -27.969 6.264 -45.122 1.00 70.06 385 ASP A C 1
ATOM 3152 O O . ASP A 1 385 ? -27.740 6.702 -46.253 1.00 70.06 385 ASP A O 1
ATOM 3156 N N . PHE A 1 386 ? -27.593 6.908 -44.020 1.00 57.53 386 PHE A N 1
ATOM 3157 C CA . PHE A 1 386 ? -26.869 8.175 -44.057 1.00 57.53 386 PHE A CA 1
ATOM 3158 C C . PHE A 1 386 ? -25.368 7.939 -43.903 1.00 57.53 386 PHE A C 1
ATOM 3160 O O . PHE A 1 386 ? -24.844 7.878 -42.789 1.00 57.53 386 PHE A O 1
ATOM 3167 N N . ASP A 1 387 ? -24.681 7.879 -45.043 1.00 61.00 387 ASP A N 1
ATOM 3168 C CA . ASP A 1 387 ? -23.221 7.859 -45.126 1.00 61.00 387 ASP A CA 1
ATOM 3169 C C . ASP A 1 387 ? -22.660 9.273 -45.371 1.00 61.00 387 ASP A C 1
ATOM 3171 O O . ASP A 1 387 ? -23.377 10.184 -45.784 1.00 61.00 387 ASP A O 1
ATOM 3175 N N . LYS A 1 388 ? -21.351 9.470 -45.144 1.00 53.00 388 LYS A N 1
ATOM 3176 C CA . LYS A 1 388 ? -20.652 10.774 -45.259 1.00 53.00 388 LYS A CA 1
ATOM 3177 C C . LYS A 1 388 ? -20.789 11.482 -46.616 1.00 53.00 388 LYS A C 1
ATOM 3179 O O . LYS A 1 388 ? -20.435 12.652 -46.698 1.00 53.00 388 LYS A O 1
ATOM 3184 N N . GLU A 1 389 ? -21.237 10.790 -47.658 1.00 51.47 389 GLU A N 1
ATOM 3185 C CA . GLU A 1 389 ? -21.471 11.370 -48.987 1.00 51.47 389 GLU A CA 1
ATOM 3186 C C . GLU A 1 389 ? -22.862 12.015 -49.130 1.00 51.47 389 GLU A C 1
ATOM 3188 O O . GLU A 1 389 ? -23.061 12.810 -50.043 1.00 51.47 389 GLU A O 1
ATOM 3193 N N . ASN A 1 390 ? -23.795 11.732 -48.212 1.00 55.44 390 ASN A N 1
ATOM 3194 C CA . ASN A 1 390 ? -25.176 12.236 -48.226 1.00 55.44 390 ASN A CA 1
ATOM 3195 C C . ASN A 1 390 ? -25.508 13.142 -47.020 1.00 55.44 390 ASN A C 1
ATOM 3197 O O . ASN A 1 390 ? -26.682 13.319 -46.686 1.00 55.44 390 ASN A O 1
ATOM 3201 N N . LEU A 1 391 ? -24.482 13.695 -46.362 1.00 48.16 391 LEU A N 1
ATOM 3202 C CA . LEU A 1 391 ? -24.586 14.635 -45.238 1.00 48.16 391 LEU A CA 1
ATOM 3203 C C . LEU A 1 391 ? -24.074 16.029 -45.603 1.00 48.16 391 LEU A C 1
ATOM 3205 O O . LEU A 1 391 ? -22.975 16.113 -46.197 1.00 48.16 391 LEU A O 1
#

pLDDT: mean 78.13, std 14.79, range [23.83, 97.75]

Solvent-accessible surface area (backbone atoms only — not comparable to full-atom values): 22360 Å² total; per-residue (Å²): 137,85,89,82,67,94,64,88,75,54,60,91,78,55,59,88,93,54,89,43,59,37,91,77,64,66,42,70,31,47,80,46,75,68,99,75,52,32,75,41,70,74,92,66,94,83,67,51,61,56,56,30,44,25,84,89,60,87,64,90,83,59,56,80,54,68,68,46,43,38,30,39,46,40,22,22,21,39,44,27,48,33,52,59,82,52,42,41,48,39,36,32,41,55,67,88,66,46,71,68,43,50,52,51,39,57,74,62,66,28,35,39,35,36,26,77,78,47,91,50,71,87,65,37,43,79,34,52,69,91,75,54,55,62,46,81,53,51,53,49,51,65,62,37,46,32,48,54,42,71,49,76,75,38,70,70,50,29,67,76,53,61,90,54,87,60,59,59,54,52,45,38,42,45,49,58,8,29,52,41,48,47,61,85,42,52,43,22,45,57,51,97,70,20,26,46,51,57,28,60,48,25,78,45,36,35,74,43,55,28,31,37,48,30,86,62,80,80,80,94,47,74,54,48,48,76,45,81,59,36,36,34,70,30,28,60,86,93,42,81,43,72,33,42,31,25,40,39,37,31,69,51,90,42,73,65,43,39,50,58,37,39,72,38,46,30,40,66,35,72,42,54,73,44,78,40,81,70,34,64,78,64,51,73,60,85,49,34,38,36,26,54,50,70,48,40,34,32,44,32,32,37,58,80,72,52,75,44,52,32,37,36,48,86,68,38,80,43,69,74,65,91,64,98,60,87,66,52,58,44,78,46,75,44,103,62,79,34,30,34,38,23,44,40,61,80,99,54,98,63,54,46,33,74,60,34,39,39,38,66,39,70,69,75,70,64,67,74,78,64,80,75,76,48,69,49,69,47,97,89,68,52,73,46,75,53,49,86,90,76,108

Radius of gyration: 24.43 Å; Cα contacts (8 Å, |Δi|>4): 765; chains: 1; bounding box: 73×57×86 Å

Sequence (391 aa):
MDKRNGKRTHYSDAKRSIPYECRDCLEPVHLRGGKNACFSHNPILNRTPLQKSCPEYHESGKTYNKLDILYINNGGIPLYLCNSGKNFKLRAYFSTISENSFKKLKQAKAKIYVNTTAFQEEDRRVYNVENLSFYPVNTIEKWIDVKCEPSIFDADVKRKWLHGIKGADIERKWLHGIRGVDIKRDIYHSNKDGGYRVALKSNISVGKTYRIMFDKYPPKIKDINFKKVGKISLKEGYVNKVIDIYEMKIEKFTYQAIEFIERKGYKLVDKANELLPLWPPAVFQGNEITFNENKAFFLHINNSTKERLYYTLKNRFFQLDKGKSKTSIILFPTGGNKPIVASDVGREKFNPEIKFIIICNSTLVRKDLADQKIIIKAMDGTEIDFDKENL